Protein AF-A0A850ABQ0-F1 (afdb_monomer)

Sequence (491 aa):
MGRADGGQRLVRDEDLRGRFARAARRHGLDGDVDLSDLGALASFYGTTAGGSWAHGDFDYDGDVDLADLGTLASNYGAGQARFSTDWSSLTNVPEPLSALLLGLTRPEGVIYAALGLAALLPLLDRAARARLLRHTLILFVLPGLIYFLWRWAYFGHFLPNTFYVKSSGSLLHLRYFPDIYTLFRFLAPVLLLIGLGWLATERKQASRQLLLLGPALIFPWAYLLIDQLQNLGARFQYPVYPLFLLAAAWALRPLLAALPGGWTGPRLRQSLPVAAGLAFTLFALFVTLEREMLILILGLALGGLHLAAARRWLGPDNRRIAGALLLAALVIFAGQRSFRLAQGFYRTQFDDRQAIGVALHAFAGRGYTLVATEAGWLPFFSEWRAIDPFGLNDEHVVHEGLSMAYLDQVQPDVIMFHEVPDPYPPRWAEMVALLREYAAQRGFVLAAIIQRRGPQDLHIYYVRADNPDADALIALIAGQDRFIYTYRAAP

Mean predicted aligned error: 15.86 Å

pLDDT: mean 76.38, std 18.83, range [30.0, 98.44]

Secondary structure (DSSP, 8-state):
-PPP-------SHHHHHHHHHHHHHHTTS-S--SHHHHHHHHHHTT--S---GGGT-SSSSSS-SHHHHHHHHHHTTTTHHHHHHHHHHHS---HHHHHHHHHHH-TTHHHHHHHHHHHHGGGS-HHHHHHHHHHHIIIIIHHHHHHHHHHHHHHSSSS-HHHHHHSSS-S--GGGHHHHHHHHHHHHHHHHHHHHHHHTS-HHHHHHHHHHHHHHHHHHHHGGGS--TT-GGGTTTGGGHHHHHHHHHHHTHHHHHTSTT---SHHHHHHHHHHHHHHHHHHHHHHTTTT-HHHHHHHHHHHHHHHHHHTTT--HHHHHHHHHHHHHHHHHHHHHHHHHHHHHHT--S--HHHHHHHHHGGGGGGT-EEEESS-SHHHHHH--EEE-TTSSS-HHHHHH---HHHHHHH--SEEEEEE-SS-SSTHHHHHHHHHHHHHHHTTEEEEEEEE-SSTT-EEEEEEETTSTTHHHHHHHHHT-TTT--PPPPP-

Nearest PDB structures (foldseek):
  1dct-assembly2_B  TM=3.876E-01  e=5.802E-01  Haemophilus influenzae biotype aegyptius

Foldseek 3Di:
DDDDDPDPDPPDQLVLLVVLLVQCVVQPHPSWQEVVLVVLLVVQEAAPAQDDSSNQPSPPPGHRYVVSVVNSVSNHGRPVVVCVVVVVVVVPPQLLLVLQVLCVVPVLSVLLSVLLLVLCQVVDDPVVNVVNVVCNVVRHVVVVVVVQVVVCVVVVDNDALQQLLWQPDDQFQCVCVVLVVVVVVLCVVLVVLLVVLCVLDDPVVNVSLCSNCVSLVC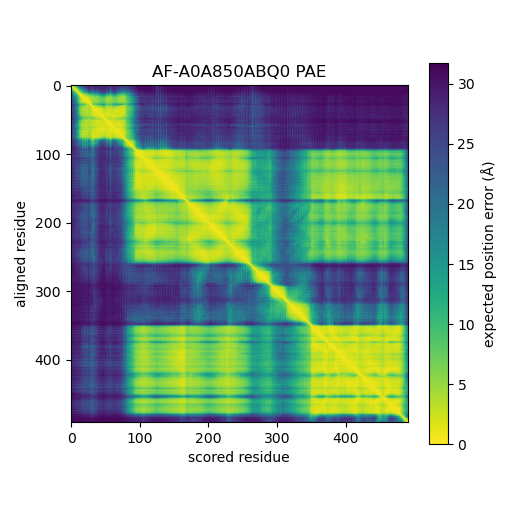SLRVCRRTRPVPCPSSVVNCVSVVVSLVSSLVSCVSVVCPDPPGCDDPNSVVCSVVVSVVVVVVSLVCSLPPPPVVVVVCVCVVLVVVLVVCVVVDDPVVNVVSVVVVVVVVVVVSVVSVVVVVVVVVVVPDDLLQQLLLLLLVCLVVQAEEEECDPDRNCVSNVHHYDNQSRNPPPCCSPVNDDLVVCVVNVHQKYKYWFADDDPPPCSVVSVVRSVVSCVVQQWDWLWWFDDPDDGGTITMIGHPPPPCRVVSSCSSNVPVVGHPDDDDDD

Solvent-accessible surface area (backbone atoms only — not comparable to full-atom values): 27035 Å² total; per-residue (Å²): 139,84,82,88,81,92,72,84,72,90,76,64,64,70,65,49,34,57,48,50,25,51,49,36,40,76,60,75,45,95,23,57,34,55,71,66,56,53,50,32,23,68,75,37,56,74,38,83,64,81,42,37,63,73,42,24,13,62,79,71,85,25,33,15,56,69,67,22,52,52,50,46,62,78,33,58,54,26,34,58,61,50,52,56,48,54,47,50,62,67,66,59,61,54,67,30,44,58,28,32,54,38,25,75,77,32,73,68,30,41,58,43,32,52,41,46,58,56,44,45,47,86,78,44,55,75,69,54,36,56,49,49,54,50,41,32,42,66,46,23,50,50,53,48,48,52,51,51,52,50,47,24,70,72,68,76,39,92,66,56,45,53,49,64,59,28,56,64,87,58,78,63,42,70,87,52,45,62,43,50,50,48,52,50,62,72,38,45,69,45,53,49,43,26,52,57,15,37,74,64,38,58,66,72,59,38,52,52,51,50,45,65,44,40,33,60,69,51,48,57,59,58,57,30,53,38,57,63,83,86,47,67,88,44,52,81,56,51,80,44,51,66,57,48,52,52,46,20,63,58,32,32,46,56,58,56,51,67,41,92,83,60,59,67,64,71,62,44,67,64,42,47,61,52,54,52,48,49,53,48,50,55,44,55,53,52,71,69,42,81,88,53,55,70,60,50,53,51,49,51,52,49,50,50,49,50,50,61,58,42,55,80,77,49,56,77,69,57,50,54,52,53,50,50,52,52,50,50,51,50,51,52,52,50,50,56,43,50,49,53,48,48,55,61,67,57,67,65,79,77,52,62,47,43,57,46,8,52,58,48,32,82,50,36,91,72,74,48,27,34,34,32,62,63,80,57,48,28,45,65,44,15,61,37,53,65,43,32,65,77,3,64,84,24,70,60,31,58,76,75,46,73,47,72,69,55,48,64,70,65,54,56,42,32,43,36,42,74,45,53,89,82,48,82,61,66,67,53,51,56,48,51,51,50,55,51,51,48,37,72,74,66,54,39,41,79,39,40,46,31,51,73,85,48,101,55,34,30,42,37,34,31,32,26,60,85,44,96,55,30,70,59,52,32,50,57,58,51,59,45,69,93,51,50,67,64,68,76,78,76,134

Structure (mmCIF, N/CA/C/O backbone):
data_AF-A0A850ABQ0-F1
#
_entry.id   AF-A0A850ABQ0-F1
#
loop_
_atom_site.group_PDB
_atom_site.id
_atom_site.type_symbol
_atom_site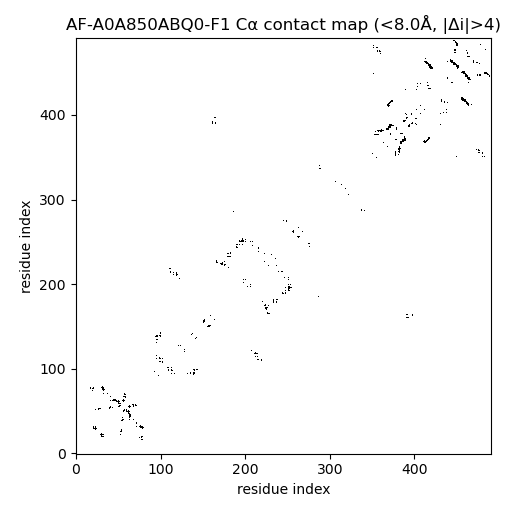.label_atom_id
_atom_site.label_alt_id
_atom_site.label_comp_id
_atom_site.label_asym_id
_atom_site.label_entity_id
_atom_site.label_seq_id
_atom_site.pdbx_PDB_ins_code
_atom_site.Cartn_x
_atom_site.Cartn_y
_atom_site.Cartn_z
_atom_site.occupancy
_atom_site.B_iso_or_equiv
_atom_site.auth_seq_id
_atom_site.auth_comp_id
_atom_site.auth_asym_id
_atom_site.auth_atom_id
_atom_site.pdbx_PDB_model_num
ATOM 1 N N . MET A 1 1 ? -2.196 8.461 -77.775 1.00 37.81 1 MET A N 1
ATOM 2 C CA . MET A 1 1 ? -0.807 8.027 -77.507 1.00 37.81 1 MET A CA 1
ATOM 3 C C . MET A 1 1 ? -0.623 7.969 -76.002 1.00 37.81 1 MET A C 1
ATOM 5 O O . MET A 1 1 ? -0.710 8.999 -75.347 1.00 37.81 1 MET A O 1
ATOM 9 N N . GLY A 1 2 ? -0.566 6.747 -75.468 1.00 30.58 2 GLY A N 1
ATOM 10 C CA . GLY A 1 2 ? -0.669 6.443 -74.041 1.00 30.58 2 GLY A CA 1
ATOM 11 C C . GLY A 1 2 ? 0.624 6.692 -73.268 1.00 30.58 2 GLY A C 1
ATOM 12 O O . GLY A 1 2 ? 1.720 6.509 -73.794 1.00 30.58 2 GLY A O 1
ATOM 13 N N . ARG A 1 3 ? 0.450 7.126 -72.017 1.00 32.16 3 ARG A N 1
ATOM 14 C CA . ARG A 1 3 ? 1.489 7.320 -71.003 1.00 32.16 3 ARG A CA 1
ATOM 15 C C . ARG A 1 3 ? 1.962 5.976 -70.446 1.00 32.16 3 ARG A C 1
ATOM 17 O O . ARG A 1 3 ? 1.168 5.058 -70.274 1.00 32.16 3 ARG A O 1
ATOM 24 N N . ALA A 1 4 ? 3.259 5.928 -70.164 1.00 36.78 4 ALA A N 1
ATOM 25 C CA . ALA A 1 4 ? 3.972 4.842 -69.515 1.00 36.78 4 ALA A CA 1
ATOM 26 C C . ALA A 1 4 ? 3.471 4.605 -68.082 1.00 36.78 4 ALA A C 1
ATOM 28 O O . ALA A 1 4 ? 3.333 5.560 -67.318 1.00 36.78 4 ALA A O 1
ATOM 29 N N . ASP A 1 5 ? 3.268 3.335 -67.733 1.00 35.91 5 ASP A N 1
ATOM 30 C CA . ASP A 1 5 ? 2.954 2.882 -66.380 1.00 35.91 5 ASP A CA 1
ATOM 31 C C . ASP A 1 5 ? 4.084 1.952 -65.905 1.00 35.91 5 ASP A C 1
ATOM 33 O O . ASP A 1 5 ? 4.192 0.788 -66.294 1.00 35.91 5 ASP A O 1
ATOM 37 N N . GLY A 1 6 ? 5.004 2.521 -65.124 1.00 34.41 6 GLY A N 1
ATOM 38 C CA . GLY A 1 6 ? 6.177 1.862 -64.544 1.00 34.41 6 GLY A CA 1
ATOM 39 C C . GLY A 1 6 ? 5.862 1.176 -63.216 1.00 34.41 6 GLY A C 1
ATOM 40 O O . GLY A 1 6 ? 6.519 1.441 -62.215 1.00 34.41 6 GLY A O 1
ATOM 41 N N . GLY A 1 7 ? 4.844 0.316 -63.197 1.00 30.72 7 GLY A N 1
ATOM 42 C CA . GLY A 1 7 ? 4.393 -0.424 -62.016 1.00 30.72 7 GLY A CA 1
ATOM 43 C C . GLY A 1 7 ? 4.719 -1.916 -62.087 1.00 30.72 7 GLY A C 1
ATOM 44 O O . GLY A 1 7 ? 3.812 -2.748 -62.073 1.00 30.72 7 GLY A O 1
ATOM 45 N N . GLN A 1 8 ? 5.996 -2.300 -62.180 1.00 34.34 8 GLN A N 1
ATOM 46 C CA . GLN A 1 8 ? 6.368 -3.712 -62.031 1.00 34.34 8 GLN A CA 1
ATOM 47 C C . GLN A 1 8 ? 6.288 -4.142 -60.556 1.00 34.34 8 GLN A C 1
ATOM 49 O O . GLN A 1 8 ? 7.153 -3.841 -59.742 1.00 34.34 8 GLN A O 1
ATOM 54 N N . ARG A 1 9 ? 5.190 -4.847 -60.247 1.00 38.66 9 ARG A N 1
ATOM 55 C CA . ARG A 1 9 ? 4.957 -5.819 -59.158 1.00 38.66 9 ARG A CA 1
ATOM 56 C C . ARG A 1 9 ? 6.157 -6.105 -58.227 1.00 38.66 9 ARG A C 1
ATOM 58 O O . ARG A 1 9 ? 6.897 -7.054 -58.452 1.00 38.66 9 ARG A O 1
ATOM 65 N N . LEU A 1 10 ? 6.182 -5.424 -57.081 1.00 33.41 10 LEU A N 1
ATOM 66 C CA . LEU A 1 10 ? 6.772 -5.898 -55.812 1.00 33.41 10 LEU A CA 1
ATOM 67 C C . LEU A 1 10 ? 5.742 -6.674 -54.962 1.00 33.41 10 LEU A C 1
ATOM 69 O O . LEU A 1 10 ? 5.788 -6.692 -53.740 1.00 33.41 10 LEU A O 1
ATOM 73 N N . VAL A 1 11 ? 4.783 -7.326 -55.620 1.00 46.97 11 VAL A N 1
ATOM 74 C CA . VAL A 1 11 ? 4.011 -8.423 -55.033 1.00 46.97 11 VAL A CA 1
ATOM 75 C C . VAL A 1 11 ? 4.608 -9.678 -55.643 1.00 46.97 11 VAL A C 1
ATOM 77 O O . VAL A 1 11 ? 4.253 -9.971 -56.789 1.00 46.97 11 VAL A O 1
ATOM 80 N N . ARG A 1 12 ? 5.544 -10.361 -54.958 1.00 50.41 12 ARG A N 1
ATOM 81 C CA . ARG A 1 12 ? 5.737 -11.811 -55.165 1.00 50.41 12 ARG A CA 1
ATOM 82 C C . ARG A 1 12 ? 6.645 -12.609 -54.217 1.00 50.41 12 ARG A C 1
ATOM 84 O O . ARG A 1 12 ? 6.469 -13.811 -54.250 1.00 50.41 12 ARG A O 1
ATOM 91 N N . ASP A 1 13 ? 7.463 -12.055 -53.319 1.00 46.94 13 ASP A N 1
ATOM 92 C CA . ASP A 1 13 ? 8.283 -12.931 -52.438 1.00 46.94 13 ASP A CA 1
ATOM 93 C C . ASP A 1 13 ? 7.680 -13.197 -51.046 1.00 46.94 13 ASP A C 1
ATOM 95 O O . ASP A 1 13 ? 7.660 -14.340 -50.585 1.00 46.94 13 ASP A O 1
ATOM 99 N N . GLU A 1 14 ? 7.118 -12.186 -50.373 1.00 49.41 14 GLU A N 1
ATOM 100 C CA . GLU A 1 14 ? 6.537 -12.370 -49.027 1.00 49.41 14 GLU A CA 1
ATOM 101 C C . GLU A 1 14 ? 5.258 -13.223 -49.027 1.00 49.41 14 GLU A C 1
ATOM 103 O O . GLU A 1 14 ? 5.034 -14.013 -48.105 1.00 49.41 14 GLU A O 1
ATOM 108 N N . ASP A 1 15 ? 4.429 -13.113 -50.070 1.00 61.59 15 ASP A N 1
ATOM 109 C CA . ASP A 1 15 ? 3.207 -13.917 -50.187 1.00 61.59 15 ASP A CA 1
ATOM 110 C C . ASP A 1 15 ? 3.528 -15.395 -50.473 1.00 61.59 15 ASP A C 1
ATOM 112 O O . ASP A 1 15 ? 2.898 -16.288 -49.902 1.00 61.59 15 ASP A O 1
ATOM 116 N N . LEU A 1 16 ? 4.568 -15.673 -51.271 1.00 58.31 16 LEU A N 1
ATOM 117 C CA . LEU A 1 16 ? 5.025 -17.038 -51.556 1.00 58.31 16 LEU A CA 1
ATOM 118 C C . LEU A 1 16 ? 5.606 -17.709 -50.305 1.00 58.31 16 LEU A C 1
ATOM 120 O O . LEU A 1 16 ? 5.144 -18.790 -49.933 1.00 58.31 16 LEU A O 1
ATOM 124 N N . ARG A 1 17 ? 6.488 -17.020 -49.568 1.00 65.88 17 ARG A N 1
ATOM 125 C CA . ARG A 1 17 ? 7.013 -17.497 -48.272 1.00 65.88 17 ARG A CA 1
ATOM 126 C C . ARG A 1 17 ? 5.899 -17.751 -47.255 1.00 65.88 17 ARG A C 1
ATOM 128 O O . ARG A 1 17 ? 5.894 -18.751 -46.537 1.00 65.88 17 ARG A O 1
ATOM 135 N N . GLY A 1 18 ? 4.895 -16.874 -47.224 1.00 64.69 18 GLY A N 1
ATOM 136 C CA . GLY A 1 18 ? 3.726 -17.014 -46.360 1.00 64.69 18 GLY A CA 1
ATOM 137 C C . GLY A 1 18 ? 2.801 -18.181 -46.728 1.00 64.69 18 GLY A C 1
ATOM 138 O O . GLY A 1 18 ? 2.098 -18.685 -45.845 1.00 64.69 18 GLY A O 1
ATOM 139 N N . ARG A 1 19 ? 2.759 -18.600 -48.002 1.00 67.88 19 ARG A N 1
ATOM 140 C CA . ARG A 1 19 ? 2.052 -19.807 -48.474 1.00 67.88 19 ARG A CA 1
ATOM 141 C C . ARG A 1 19 ? 2.835 -21.074 -48.138 1.00 67.88 19 ARG A C 1
ATOM 143 O O . ARG A 1 19 ? 2.211 -22.014 -47.657 1.00 67.88 19 ARG A O 1
ATOM 150 N N . PHE A 1 20 ? 4.157 -21.047 -48.279 1.00 70.44 20 PHE A N 1
ATOM 151 C CA . PHE A 1 20 ? 5.038 -22.169 -47.951 1.00 70.44 20 PHE A CA 1
ATOM 152 C C . PHE A 1 20 ? 4.948 -22.563 -46.464 1.00 70.44 20 PHE A C 1
ATOM 154 O O . PHE A 1 20 ? 4.651 -23.708 -46.140 1.00 70.44 20 PHE A O 1
ATOM 161 N N . ALA A 1 21 ? 5.005 -21.591 -45.544 1.00 67.12 21 ALA A N 1
ATOM 162 C CA . ALA A 1 21 ? 4.827 -21.853 -44.107 1.00 67.12 21 ALA A CA 1
ATOM 163 C C . ALA A 1 21 ? 3.429 -22.409 -43.737 1.00 67.12 21 ALA A C 1
ATOM 165 O O . ALA A 1 21 ? 3.260 -23.109 -42.739 1.00 67.12 21 ALA A O 1
ATOM 166 N N . ARG A 1 22 ? 2.387 -22.105 -44.530 1.00 70.75 22 ARG A N 1
ATOM 167 C CA . ARG A 1 22 ? 1.041 -22.687 -44.340 1.00 70.75 22 ARG A CA 1
ATOM 168 C C . ARG A 1 22 ? 0.965 -24.126 -44.843 1.00 70.75 22 ARG A C 1
ATOM 170 O O . ARG A 1 22 ? 0.218 -24.911 -44.263 1.00 70.75 22 ARG A O 1
ATOM 177 N N . ALA A 1 23 ? 1.707 -24.449 -45.900 1.00 69.88 23 ALA A N 1
ATOM 178 C CA . ALA A 1 23 ? 1.849 -25.814 -46.383 1.00 69.88 23 ALA A CA 1
ATOM 179 C C . ALA A 1 23 ? 2.542 -26.683 -45.321 1.00 69.88 23 ALA A C 1
ATOM 181 O O . ALA A 1 23 ? 1.970 -27.695 -44.929 1.00 69.88 23 ALA A O 1
ATOM 182 N N . ALA A 1 24 ? 3.648 -26.208 -44.730 1.00 67.31 24 ALA A N 1
ATOM 183 C CA . ALA A 1 24 ? 4.337 -26.899 -43.632 1.00 67.31 24 ALA A CA 1
ATOM 184 C C . ALA A 1 24 ? 3.383 -27.291 -42.479 1.00 67.31 24 ALA A C 1
ATOM 186 O O . ALA A 1 24 ? 3.310 -28.459 -42.099 1.00 67.31 24 ALA A O 1
ATOM 187 N N . ARG A 1 25 ? 2.538 -26.360 -42.002 1.00 68.50 25 ARG A N 1
ATOM 188 C CA . ARG A 1 25 ? 1.537 -26.656 -40.949 1.00 68.50 25 ARG A CA 1
ATOM 189 C C . ARG A 1 25 ? 0.484 -27.672 -41.367 1.00 68.50 25 ARG A C 1
ATOM 191 O O . ARG A 1 25 ? 0.067 -28.498 -40.562 1.00 68.50 25 ARG A O 1
ATOM 198 N N . ARG A 1 26 ? -0.001 -27.586 -42.609 1.00 69.56 26 ARG A N 1
ATOM 199 C CA . ARG A 1 26 ? -1.039 -28.494 -43.121 1.00 69.56 26 ARG A CA 1
ATOM 200 C C . ARG A 1 26 ? -0.544 -29.941 -43.161 1.00 69.56 26 ARG A C 1
ATOM 202 O O . ARG A 1 26 ? -1.349 -30.848 -42.984 1.00 69.56 26 ARG A O 1
ATOM 209 N N . HIS A 1 27 ? 0.756 -30.130 -43.359 1.00 64.81 27 HIS A N 1
ATOM 210 C CA . HIS A 1 27 ? 1.394 -31.437 -43.460 1.00 64.81 27 HIS A CA 1
ATOM 211 C C . HIS A 1 27 ? 2.047 -31.907 -42.148 1.00 64.81 27 HIS A C 1
ATOM 213 O O . HIS A 1 27 ? 2.844 -32.838 -42.163 1.00 64.81 27 HIS A O 1
ATOM 219 N N . GLY A 1 28 ? 1.647 -31.329 -41.006 1.00 56.56 28 GLY A N 1
ATOM 220 C CA . GLY A 1 28 ? 1.971 -31.852 -39.673 1.00 56.56 28 GLY A CA 1
ATOM 221 C C . GLY A 1 28 ? 3.272 -31.338 -39.054 1.00 56.56 28 GLY A C 1
ATOM 222 O O . GLY A 1 28 ? 3.674 -31.852 -38.014 1.00 56.56 28 GLY A O 1
ATOM 223 N N . LEU A 1 29 ? 3.905 -30.328 -39.654 1.00 63.09 29 LEU A N 1
ATOM 224 C CA . LEU A 1 29 ? 5.098 -29.669 -39.117 1.00 63.09 29 LEU A CA 1
ATOM 225 C C . LEU A 1 29 ? 4.725 -28.418 -38.303 1.00 63.09 29 LEU A C 1
ATOM 227 O O . LEU A 1 29 ? 3.593 -27.924 -38.359 1.00 63.09 29 LEU A O 1
ATOM 231 N N . ASP A 1 30 ? 5.682 -27.901 -37.532 1.00 64.12 30 ASP A N 1
ATOM 232 C CA . ASP A 1 30 ? 5.502 -26.782 -36.591 1.00 64.12 30 ASP A CA 1
ATOM 233 C C . ASP A 1 30 ? 5.258 -25.416 -37.268 1.00 64.12 30 ASP A C 1
ATOM 235 O O . ASP A 1 30 ? 4.859 -24.445 -36.617 1.00 64.12 30 ASP A O 1
ATOM 239 N N . GLY A 1 31 ? 5.362 -25.362 -38.598 1.00 67.44 31 GLY A N 1
ATOM 240 C CA . GLY A 1 31 ? 5.014 -24.195 -39.395 1.00 67.44 31 GLY A CA 1
ATOM 241 C C . GLY A 1 31 ? 6.114 -23.155 -39.513 1.00 67.44 31 GLY A C 1
ATOM 242 O O . GLY A 1 31 ? 5.809 -22.043 -39.972 1.00 67.44 31 GLY A O 1
ATOM 243 N N . ASP A 1 32 ? 7.328 -23.525 -39.115 1.00 71.00 32 ASP A N 1
ATOM 244 C CA . ASP A 1 32 ? 8.574 -22.849 -39.436 1.00 71.00 32 ASP A CA 1
ATOM 245 C C . ASP A 1 32 ? 9.287 -23.583 -40.592 1.00 71.00 32 ASP A C 1
ATOM 247 O O . ASP A 1 32 ? 8.881 -24.672 -40.989 1.00 71.00 32 ASP A O 1
ATOM 251 N N . VAL A 1 33 ? 10.262 -22.920 -41.221 1.00 78.00 33 VAL A N 1
ATOM 252 C CA . VAL A 1 33 ? 11.136 -23.505 -42.252 1.00 78.00 33 VAL A CA 1
ATOM 253 C C . VAL A 1 33 ? 12.574 -23.393 -41.762 1.00 78.00 33 VAL A C 1
ATOM 255 O O . VAL A 1 33 ? 13.148 -22.296 -41.790 1.00 78.00 33 VAL A O 1
ATOM 258 N N . ASP A 1 34 ? 13.150 -24.493 -41.285 1.00 77.69 34 ASP A N 1
ATOM 259 C CA . ASP A 1 34 ? 14.458 -24.504 -40.631 1.00 77.69 34 ASP A CA 1
ATOM 260 C C . ASP A 1 34 ? 15.306 -25.770 -40.900 1.00 77.69 34 ASP A C 1
ATOM 262 O O . ASP A 1 34 ? 15.173 -26.446 -41.922 1.00 77.69 34 ASP A O 1
ATOM 266 N N . LEU A 1 35 ? 16.287 -26.036 -40.028 1.00 76.06 35 LEU A N 1
ATOM 267 C CA . LEU A 1 35 ? 17.201 -27.175 -40.158 1.00 76.06 35 LEU A CA 1
ATOM 268 C C . LEU A 1 35 ? 16.501 -28.531 -40.004 1.00 76.06 35 LEU A C 1
ATOM 270 O O . LEU A 1 35 ? 17.036 -29.528 -40.486 1.00 76.06 35 LEU A O 1
ATOM 274 N N . SER A 1 36 ? 15.348 -28.585 -39.337 1.00 77.12 36 SER A N 1
ATOM 275 C CA . SER A 1 36 ? 14.550 -29.801 -39.192 1.00 77.12 36 SER A CA 1
ATOM 276 C C . SER A 1 36 ? 13.978 -30.238 -40.542 1.00 77.12 36 SER A C 1
ATOM 278 O O . SER A 1 36 ? 14.092 -31.409 -40.904 1.00 77.12 36 SER A O 1
ATOM 280 N N . ASP A 1 37 ? 13.466 -29.293 -41.337 1.00 79.19 37 ASP A N 1
ATOM 281 C CA . ASP A 1 37 ? 12.933 -29.556 -42.681 1.00 79.19 37 ASP A CA 1
ATOM 282 C C . ASP A 1 37 ? 14.034 -29.979 -43.659 1.00 79.19 37 ASP A C 1
ATOM 284 O O . ASP A 1 37 ? 13.863 -30.906 -44.453 1.00 79.19 37 ASP A O 1
ATOM 288 N N . LEU A 1 38 ? 15.212 -29.353 -43.552 1.00 81.12 38 LEU A N 1
ATOM 289 C CA . LEU A 1 38 ? 16.394 -29.766 -44.308 1.00 81.12 38 LEU A CA 1
ATOM 290 C C . LEU A 1 38 ? 16.839 -31.188 -43.924 1.00 81.12 38 LEU A C 1
ATOM 292 O O . LEU A 1 38 ? 17.277 -31.955 -44.780 1.00 81.12 38 LEU A O 1
ATOM 296 N N . GLY A 1 39 ? 16.714 -31.549 -42.644 1.00 80.31 39 GLY A N 1
ATOM 297 C CA . GLY A 1 39 ? 16.984 -32.896 -42.146 1.00 80.31 39 GLY A CA 1
ATOM 298 C C . GLY A 1 39 ? 16.006 -33.943 -42.685 1.00 80.31 39 GLY A C 1
ATOM 299 O O . GLY A 1 39 ? 16.433 -35.052 -43.013 1.00 80.31 39 GLY A O 1
ATOM 300 N N . ALA A 1 40 ? 14.723 -33.594 -42.824 1.00 81.19 40 ALA A N 1
ATOM 301 C CA . ALA A 1 40 ? 13.716 -34.460 -43.433 1.00 81.19 40 ALA A CA 1
ATOM 302 C C . ALA A 1 40 ? 14.033 -34.718 -44.913 1.00 81.19 40 ALA A C 1
ATOM 304 O O . ALA A 1 40 ? 14.197 -35.874 -45.294 1.00 81.19 40 ALA A O 1
ATOM 305 N N . LEU A 1 41 ? 14.257 -33.667 -45.709 1.00 85.50 41 LEU A N 1
ATOM 306 C CA . LEU A 1 41 ? 14.654 -33.798 -47.118 1.00 85.50 41 LEU A CA 1
ATOM 307 C C . LEU A 1 41 ? 15.922 -34.632 -47.290 1.00 85.50 41 LEU A C 1
ATOM 309 O O . LEU A 1 41 ? 15.956 -35.549 -48.105 1.00 85.50 41 LEU A O 1
ATOM 313 N N . ALA A 1 42 ? 16.955 -34.379 -46.484 1.00 87.06 42 ALA A N 1
ATOM 314 C CA . ALA A 1 42 ? 18.197 -35.145 -46.559 1.00 87.06 42 ALA A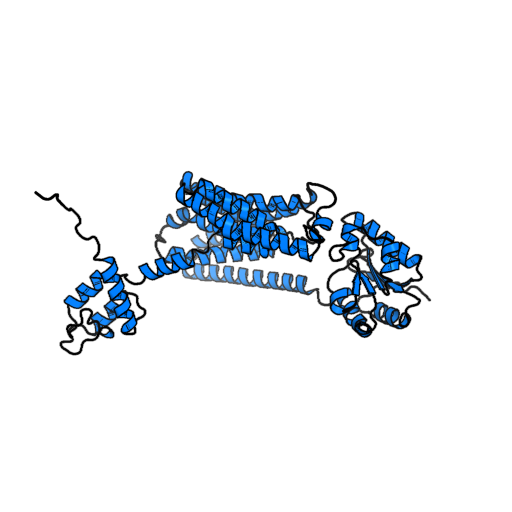 CA 1
ATOM 315 C C . ALA A 1 42 ? 17.999 -36.641 -46.248 1.00 87.06 42 ALA A C 1
ATOM 317 O O . ALA A 1 42 ? 18.731 -37.477 -46.774 1.00 87.06 42 ALA A O 1
ATOM 318 N N . SER A 1 43 ? 17.015 -36.984 -45.411 1.00 88.56 43 SER A N 1
ATOM 319 C CA . SER A 1 43 ? 16.733 -38.369 -45.014 1.00 88.56 43 SER A CA 1
ATOM 320 C C . SER A 1 43 ? 16.009 -39.176 -46.094 1.00 88.56 43 SER A C 1
ATOM 322 O O . SER A 1 43 ? 16.081 -40.404 -46.077 1.00 88.56 43 SER A O 1
ATOM 324 N N . PHE A 1 44 ? 15.340 -38.505 -47.033 1.00 86.12 44 PHE A N 1
ATOM 325 C CA . PHE A 1 44 ? 14.570 -39.132 -48.112 1.00 86.12 44 PHE A CA 1
ATOM 326 C C . PHE A 1 44 ? 15.059 -38.727 -49.511 1.00 86.12 44 PHE A C 1
ATOM 328 O O . PHE A 1 44 ? 14.406 -39.039 -50.506 1.00 86.12 44 PHE A O 1
ATOM 335 N N . TYR A 1 45 ? 16.221 -38.077 -49.599 1.00 88.12 45 TYR A N 1
ATOM 336 C CA . TYR A 1 45 ? 16.820 -37.638 -50.855 1.00 88.12 45 TYR A CA 1
ATOM 337 C C . TYR A 1 45 ? 17.052 -38.814 -51.815 1.00 88.12 45 TYR A C 1
ATOM 339 O O . TYR A 1 45 ? 17.650 -39.828 -51.444 1.00 88.12 45 TYR A O 1
ATOM 347 N N . GLY A 1 46 ? 16.605 -38.669 -53.063 1.00 84.88 46 GLY A N 1
ATOM 348 C CA . GLY A 1 46 ? 16.631 -39.725 -54.078 1.00 84.88 46 GLY A CA 1
ATOM 349 C C . GLY A 1 46 ? 15.389 -40.624 -54.088 1.00 84.88 46 GLY A C 1
ATOM 350 O O . GLY A 1 46 ? 15.386 -41.649 -54.775 1.00 84.88 46 GLY A O 1
ATOM 351 N N . THR A 1 47 ? 14.334 -40.269 -53.348 1.00 91.56 47 THR A N 1
ATOM 352 C CA . THR A 1 47 ? 13.005 -40.876 -53.519 1.00 91.56 47 THR A CA 1
ATOM 353 C C . THR A 1 47 ? 12.488 -40.532 -54.913 1.00 91.56 47 THR A C 1
ATOM 355 O O . THR A 1 47 ? 12.480 -39.369 -55.275 1.00 91.56 47 THR A O 1
ATOM 358 N N . THR A 1 48 ? 12.078 -41.532 -55.699 1.00 86.44 48 THR A N 1
ATOM 359 C CA . THR A 1 48 ? 11.711 -41.365 -57.126 1.00 86.44 48 THR A CA 1
ATOM 360 C C . THR A 1 48 ? 10.205 -41.413 -57.399 1.00 86.44 48 THR A C 1
ATOM 362 O O . THR A 1 48 ? 9.785 -41.224 -58.537 1.00 86.44 48 THR A O 1
ATOM 365 N N . ALA A 1 49 ? 9.396 -41.734 -56.385 1.00 83.31 49 ALA A N 1
ATOM 366 C CA . ALA A 1 49 ? 7.936 -41.688 -56.426 1.00 83.31 49 ALA A CA 1
ATOM 367 C C . ALA A 1 49 ? 7.361 -41.825 -55.006 1.00 83.31 49 ALA A C 1
ATOM 369 O O . ALA A 1 49 ? 7.899 -42.566 -54.180 1.00 83.31 49 ALA A O 1
ATOM 370 N N . GLY A 1 50 ? 6.218 -41.186 -54.746 1.00 81.12 50 GLY A N 1
ATOM 371 C CA . GLY A 1 50 ? 5.530 -41.261 -53.451 1.00 81.12 50 GLY A CA 1
ATOM 372 C C . GLY A 1 50 ? 6.119 -40.341 -52.378 1.00 81.12 50 GLY A C 1
ATOM 373 O O . GLY A 1 50 ? 5.865 -40.555 -51.187 1.00 81.12 50 GLY A O 1
ATOM 374 N N . GLY A 1 51 ? 6.888 -39.331 -52.797 1.00 83.19 51 GLY A N 1
ATOM 375 C CA . GLY A 1 51 ? 7.294 -38.202 -51.972 1.00 83.19 51 GLY A CA 1
ATOM 376 C C . GLY A 1 51 ? 6.092 -37.534 -51.306 1.00 83.19 51 GLY A C 1
ATOM 377 O O . GLY A 1 51 ? 4.957 -37.571 -51.784 1.00 83.19 51 GLY A O 1
ATOM 378 N N . SER A 1 52 ? 6.324 -36.993 -50.118 1.00 83.94 52 SER A N 1
ATOM 379 C CA . SER A 1 52 ? 5.351 -36.138 -49.453 1.00 83.94 52 SER A CA 1
ATOM 380 C C . SER A 1 52 ? 6.090 -34.980 -48.816 1.00 83.94 52 SER A C 1
ATOM 382 O O . SER A 1 52 ? 7.274 -35.102 -48.502 1.00 83.94 52 SER A O 1
ATOM 384 N N . TRP A 1 53 ? 5.378 -33.898 -48.527 1.00 81.94 53 TRP A N 1
ATOM 385 C CA . TRP A 1 53 ? 5.962 -32.734 -47.863 1.00 81.94 53 TRP A CA 1
ATOM 386 C C . TRP A 1 53 ? 6.699 -33.071 -46.558 1.00 81.94 53 TRP A C 1
ATOM 388 O O . TRP A 1 53 ? 7.723 -32.477 -46.243 1.00 81.94 53 TRP A O 1
ATOM 398 N N . ALA A 1 54 ? 6.210 -34.063 -45.804 1.00 82.12 54 ALA A N 1
ATOM 399 C CA . ALA A 1 54 ? 6.849 -34.531 -44.571 1.00 82.12 54 ALA A CA 1
ATOM 400 C C . ALA A 1 54 ? 8.132 -35.351 -44.819 1.00 82.12 54 ALA A C 1
ATOM 402 O O . ALA A 1 54 ? 8.944 -35.520 -43.913 1.00 82.12 54 ALA A O 1
ATOM 403 N N . HIS A 1 55 ? 8.309 -35.858 -46.040 1.00 84.31 55 HIS A N 1
ATOM 404 C CA . HIS A 1 55 ? 9.511 -36.540 -46.515 1.00 84.31 55 HIS A CA 1
ATOM 405 C C . HIS A 1 55 ? 10.434 -35.601 -47.313 1.00 84.31 55 HIS A C 1
ATOM 407 O O . HIS A 1 55 ? 11.467 -36.043 -47.785 1.00 84.31 55 HIS A O 1
ATOM 413 N N . GLY A 1 56 ? 10.104 -34.314 -47.448 1.00 81.94 56 GLY A N 1
ATOM 414 C CA . GLY A 1 56 ? 10.959 -33.336 -48.123 1.00 81.94 56 GLY A CA 1
ATOM 415 C C . GLY A 1 56 ? 10.688 -33.107 -49.608 1.00 81.94 56 GLY A C 1
ATOM 416 O O . GLY A 1 56 ? 11.517 -32.466 -50.239 1.00 81.94 56 GLY A O 1
ATOM 417 N N . ASP A 1 57 ? 9.552 -33.577 -50.130 1.00 86.88 57 ASP A N 1
ATOM 418 C CA . ASP A 1 57 ? 9.005 -33.175 -51.438 1.00 86.88 57 ASP A CA 1
ATOM 419 C C . ASP A 1 57 ? 8.315 -31.811 -51.262 1.00 86.88 57 ASP A C 1
ATOM 421 O O . ASP A 1 57 ? 7.191 -31.724 -50.757 1.00 86.88 57 ASP A O 1
ATOM 425 N N . PHE A 1 58 ? 9.047 -30.737 -51.548 1.00 84.19 58 PHE A N 1
ATOM 426 C CA . PHE A 1 58 ? 8.680 -29.346 -51.314 1.00 84.19 58 PHE A CA 1
ATOM 427 C C . PHE A 1 58 ? 8.132 -28.619 -52.545 1.00 84.19 58 PHE A C 1
ATOM 429 O O . PHE A 1 58 ? 7.744 -27.447 -52.431 1.00 84.19 58 PHE A O 1
ATOM 436 N N . ASP A 1 59 ? 8.049 -29.259 -53.703 1.00 86.56 59 ASP A N 1
ATOM 437 C CA . ASP A 1 59 ? 7.327 -28.717 -54.856 1.00 86.56 59 ASP A CA 1
ATOM 438 C C . ASP A 1 59 ? 6.147 -29.587 -55.340 1.00 86.56 59 ASP A C 1
ATOM 440 O O . ASP A 1 59 ? 5.346 -29.111 -56.155 1.00 86.56 59 ASP A O 1
ATOM 444 N N . TYR A 1 60 ? 5.902 -30.723 -54.674 1.00 86.44 60 TYR A N 1
ATOM 445 C CA . TYR A 1 60 ? 4.806 -31.678 -54.884 1.00 86.44 60 TYR A CA 1
ATOM 446 C C . TYR A 1 60 ? 4.856 -32.410 -56.228 1.00 86.44 60 TYR A C 1
ATOM 448 O O . TYR A 1 60 ? 3.796 -32.756 -56.773 1.00 86.44 60 TYR A O 1
ATOM 456 N N . ASP A 1 61 ? 6.040 -32.635 -56.789 1.00 86.38 61 ASP A N 1
ATOM 457 C CA . ASP A 1 61 ? 6.188 -33.421 -58.014 1.00 86.38 61 ASP A CA 1
ATOM 458 C C . ASP A 1 61 ? 6.248 -34.941 -57.766 1.00 86.38 61 ASP A C 1
ATOM 460 O O . ASP A 1 61 ? 5.968 -35.730 -58.678 1.00 86.38 61 ASP A O 1
ATOM 464 N N . GLY A 1 62 ? 6.398 -35.350 -56.503 1.00 84.81 62 GLY A N 1
ATOM 465 C CA . GLY A 1 62 ? 6.302 -36.733 -56.050 1.00 84.81 62 GLY A CA 1
ATOM 466 C C . GLY A 1 62 ? 7.647 -37.445 -55.920 1.00 84.81 62 GLY A C 1
ATOM 467 O O . GLY A 1 62 ? 7.650 -38.618 -55.510 1.00 84.81 62 GLY A O 1
ATOM 468 N N . ASP A 1 63 ? 8.755 -36.770 -56.216 1.00 88.19 63 ASP A N 1
ATOM 469 C CA . ASP A 1 63 ? 10.119 -37.167 -55.887 1.00 88.19 63 ASP A CA 1
ATOM 470 C C . ASP A 1 63 ? 10.732 -36.271 -54.795 1.00 88.19 63 ASP A C 1
ATOM 472 O O . ASP A 1 63 ? 10.055 -35.446 -54.193 1.00 88.19 63 ASP A O 1
ATOM 476 N N . VAL A 1 64 ? 11.957 -36.591 -54.368 1.00 91.69 64 VAL A N 1
ATOM 477 C CA . VAL A 1 64 ? 12.712 -35.777 -53.401 1.00 91.69 64 VAL A CA 1
ATOM 478 C C . VAL A 1 64 ? 14.119 -35.580 -53.942 1.00 91.69 64 VAL A C 1
ATOM 480 O O . VAL A 1 64 ? 14.947 -36.501 -53.874 1.00 91.69 64 VAL A O 1
ATOM 483 N N . ASP A 1 65 ? 14.402 -34.399 -54.480 1.00 89.88 65 ASP A N 1
ATOM 484 C CA . ASP A 1 65 ? 15.618 -34.128 -55.238 1.00 89.88 65 ASP A CA 1
ATOM 485 C C . ASP A 1 65 ? 16.226 -32.723 -54.988 1.00 89.88 65 ASP A C 1
ATOM 487 O O . ASP A 1 65 ? 16.091 -32.107 -53.922 1.00 89.88 65 ASP A O 1
ATOM 491 N N . LEU A 1 66 ? 17.048 -32.248 -55.930 1.00 87.88 66 LEU A N 1
ATOM 492 C CA . LEU A 1 66 ? 17.722 -30.957 -55.824 1.00 87.88 66 LEU A CA 1
ATOM 493 C C . LEU A 1 66 ? 16.764 -29.764 -56.012 1.00 87.88 66 LEU A C 1
ATOM 495 O O . LEU A 1 66 ? 17.051 -28.678 -55.494 1.00 87.88 66 LEU A O 1
ATOM 499 N N . ALA A 1 67 ? 15.660 -29.937 -56.741 1.00 86.56 67 ALA A N 1
ATOM 500 C CA . ALA A 1 67 ? 14.626 -28.925 -56.922 1.00 86.56 67 ALA A CA 1
ATOM 501 C C . ALA A 1 67 ? 13.937 -28.613 -55.588 1.00 86.56 67 ALA A C 1
ATOM 503 O O . ALA A 1 67 ? 13.825 -27.436 -55.222 1.00 86.56 67 ALA A O 1
ATOM 504 N N . ASP A 1 68 ? 13.644 -29.636 -54.783 1.00 86.69 68 ASP A N 1
ATOM 505 C CA . ASP A 1 68 ? 13.106 -29.473 -53.429 1.00 86.69 68 ASP A CA 1
ATOM 506 C C . ASP A 1 68 ? 14.049 -28.705 -52.513 1.00 86.69 68 ASP A C 1
ATOM 508 O O . ASP A 1 68 ? 13.636 -27.809 -51.767 1.00 86.69 68 ASP A O 1
ATOM 512 N N . LEU A 1 69 ? 15.350 -29.000 -52.602 1.00 83.94 69 LEU A N 1
ATOM 513 C CA . LEU A 1 69 ? 16.363 -28.280 -51.838 1.00 83.94 69 LEU A CA 1
ATOM 514 C C . LEU A 1 69 ? 16.408 -26.801 -52.247 1.00 83.94 69 LEU A C 1
ATOM 516 O O . LEU A 1 69 ? 16.538 -25.923 -51.389 1.00 83.94 69 LEU A O 1
ATOM 520 N N . GLY A 1 70 ? 16.267 -26.512 -53.543 1.00 83.88 70 GLY A N 1
ATOM 521 C CA . GLY A 1 70 ? 16.146 -25.151 -54.065 1.00 83.88 70 GLY A CA 1
ATOM 522 C C . GLY A 1 70 ? 14.905 -24.427 -53.533 1.00 83.88 70 GLY A C 1
ATOM 523 O O . GLY A 1 70 ? 14.981 -23.251 -53.145 1.00 83.88 70 GLY A O 1
ATOM 524 N N . THR A 1 71 ? 13.782 -25.137 -53.446 1.00 83.56 71 THR A N 1
ATOM 525 C CA . THR A 1 71 ? 12.520 -24.617 -52.919 1.00 83.56 71 THR A CA 1
ATOM 526 C C . THR A 1 71 ? 12.602 -24.349 -51.411 1.00 83.56 71 THR A C 1
ATOM 528 O O . THR A 1 71 ? 12.219 -23.260 -50.965 1.00 83.56 71 THR A O 1
ATOM 531 N N . LEU A 1 72 ? 13.187 -25.256 -50.624 1.00 81.56 72 LEU A N 1
ATOM 532 C CA . LEU A 1 72 ? 13.428 -25.056 -49.191 1.00 81.56 72 LEU A CA 1
ATO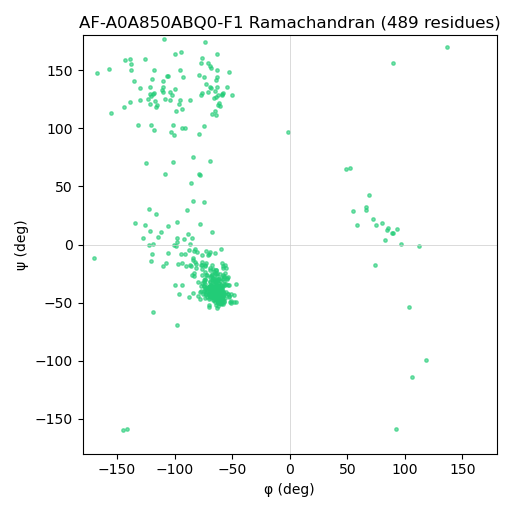M 533 C C . LEU A 1 72 ? 14.395 -23.894 -48.935 1.00 81.56 72 LEU A C 1
ATOM 535 O O . LEU A 1 72 ? 14.095 -23.007 -48.134 1.00 81.56 72 LEU A O 1
ATOM 539 N N . ALA A 1 73 ? 15.526 -23.840 -49.643 1.00 79.31 73 ALA A N 1
ATOM 540 C CA . ALA A 1 73 ? 16.535 -22.797 -49.456 1.00 79.31 73 ALA A CA 1
ATOM 541 C C . ALA A 1 73 ? 15.978 -21.392 -49.743 1.00 79.31 73 ALA A C 1
ATOM 543 O O . ALA A 1 73 ? 16.263 -20.438 -49.015 1.00 79.31 73 ALA A O 1
ATOM 544 N N . SER A 1 74 ? 15.118 -21.266 -50.758 1.00 79.06 74 SER A N 1
ATOM 545 C CA . SER A 1 74 ? 14.471 -19.999 -51.126 1.00 79.06 74 SER A CA 1
ATOM 546 C C . SER A 1 74 ? 13.480 -19.491 -50.066 1.00 79.06 74 SER A C 1
ATOM 548 O O . SER A 1 74 ? 13.187 -18.288 -50.005 1.00 79.06 74 SER A O 1
ATOM 550 N N . ASN A 1 75 ? 12.998 -20.392 -49.204 1.00 76.12 75 ASN A N 1
ATOM 551 C CA . ASN A 1 75 ? 12.013 -20.130 -48.156 1.00 76.12 75 ASN A CA 1
ATOM 552 C C . ASN A 1 75 ? 12.574 -20.294 -46.730 1.00 76.12 75 ASN A C 1
ATOM 554 O O . ASN A 1 75 ? 11.822 -20.159 -45.765 1.00 76.12 75 ASN A O 1
ATOM 558 N N . TYR A 1 76 ? 13.883 -20.518 -46.582 1.00 76.62 76 TYR A N 1
ATOM 559 C CA . TYR A 1 76 ? 14.532 -20.742 -45.292 1.00 76.62 76 TYR A CA 1
ATOM 560 C C . TYR A 1 76 ? 14.321 -19.559 -44.327 1.00 76.62 76 TYR A C 1
ATOM 562 O O . TYR A 1 76 ? 14.554 -18.397 -44.679 1.00 76.62 76 TYR A O 1
ATOM 570 N N . GLY A 1 77 ? 13.855 -19.842 -43.106 1.00 68.81 77 GLY A N 1
ATOM 571 C CA . GLY A 1 77 ? 13.486 -18.840 -42.098 1.00 68.81 77 GLY A CA 1
ATOM 572 C C . GLY A 1 77 ? 12.072 -18.253 -42.241 1.00 68.81 77 GLY A C 1
ATOM 573 O O . GLY A 1 77 ? 11.698 -17.357 -41.474 1.00 68.81 77 GLY A O 1
ATOM 574 N N . ALA A 1 78 ? 11.261 -18.727 -43.196 1.00 70.31 78 ALA A N 1
ATOM 575 C CA . ALA A 1 78 ? 9.827 -18.441 -43.214 1.00 70.31 78 ALA A CA 1
ATOM 576 C C . ALA A 1 78 ? 9.150 -19.054 -41.966 1.00 70.31 78 ALA A C 1
ATOM 578 O O . ALA A 1 78 ? 9.530 -20.126 -41.519 1.00 70.31 78 ALA A O 1
ATOM 579 N N . GLY A 1 79 ? 8.177 -18.353 -41.369 1.00 62.78 79 GLY A N 1
ATOM 580 C CA . GLY A 1 79 ? 7.550 -18.749 -40.090 1.00 62.78 79 GLY A CA 1
ATOM 581 C C . GLY A 1 79 ? 8.039 -17.932 -38.883 1.00 62.78 79 GLY A C 1
ATOM 582 O O . GLY A 1 79 ? 7.236 -17.209 -38.284 1.00 62.78 79 GLY A O 1
ATOM 583 N N . GLN A 1 80 ? 9.356 -17.855 -38.641 1.00 57.31 80 GLN A N 1
ATOM 584 C CA . GLN A 1 80 ? 9.949 -17.011 -37.580 1.00 57.31 80 GLN A CA 1
ATOM 585 C C . GLN A 1 80 ? 9.627 -15.515 -37.744 1.00 57.31 80 GLN A C 1
ATOM 587 O O . GLN A 1 80 ? 9.360 -14.806 -36.768 1.00 57.31 80 GLN A O 1
ATOM 592 N N . ALA A 1 81 ? 9.593 -15.026 -38.989 1.00 55.06 81 ALA A N 1
ATOM 593 C CA . ALA A 1 81 ? 9.181 -13.657 -39.300 1.00 55.06 81 ALA A CA 1
ATOM 594 C C . ALA A 1 81 ? 7.720 -13.389 -38.887 1.00 55.06 81 ALA A C 1
ATOM 596 O O . ALA A 1 81 ? 7.413 -12.308 -38.381 1.00 55.06 81 ALA A O 1
ATOM 597 N N . ARG A 1 82 ? 6.829 -14.384 -39.007 1.00 49.91 82 ARG A N 1
ATOM 598 C CA . ARG A 1 82 ? 5.440 -14.288 -38.535 1.00 49.91 82 ARG A CA 1
ATOM 599 C C . ARG A 1 82 ? 5.346 -14.370 -37.022 1.00 49.91 82 ARG A C 1
ATOM 601 O O . ARG A 1 82 ? 4.681 -13.510 -36.477 1.00 49.91 82 ARG A O 1
ATOM 608 N N . PHE A 1 83 ? 6.076 -15.253 -36.331 1.00 48.41 83 PHE A N 1
ATOM 609 C CA . PHE A 1 83 ? 6.125 -15.209 -34.861 1.00 48.41 83 PHE A CA 1
ATOM 610 C C . PHE A 1 83 ? 6.613 -13.849 -34.360 1.00 48.41 83 PHE A C 1
ATOM 612 O O . PHE A 1 83 ? 6.017 -13.298 -33.452 1.00 48.41 83 PHE A O 1
ATOM 619 N N . SER A 1 84 ? 7.636 -13.245 -34.974 1.00 47.94 84 SER A N 1
ATOM 620 C CA . SER A 1 84 ? 8.084 -11.902 -34.581 1.00 47.94 84 SER A CA 1
ATOM 621 C C . SER A 1 84 ? 7.031 -10.814 -34.840 1.00 47.94 84 SER A C 1
ATOM 623 O O . SER A 1 84 ? 6.932 -9.867 -34.063 1.00 47.94 84 SER A O 1
ATOM 625 N N . THR A 1 85 ? 6.208 -10.979 -35.881 1.00 50.38 85 THR A N 1
ATOM 626 C CA . THR A 1 85 ? 5.133 -10.050 -36.261 1.00 50.38 85 THR A CA 1
ATOM 627 C C . THR A 1 85 ? 3.892 -10.245 -35.378 1.00 50.38 85 THR A C 1
ATOM 629 O O . THR A 1 85 ? 3.363 -9.276 -34.840 1.00 50.38 85 THR A O 1
ATOM 632 N N . ASP A 1 86 ? 3.490 -11.486 -35.124 1.00 48.19 86 ASP A N 1
ATOM 633 C CA . ASP A 1 86 ? 2.398 -11.885 -34.236 1.00 48.19 86 ASP A CA 1
ATOM 634 C C . ASP A 1 86 ? 2.756 -11.568 -32.777 1.00 48.19 86 ASP A C 1
ATOM 636 O O . ASP A 1 86 ? 1.965 -10.958 -32.064 1.00 48.19 86 ASP A O 1
ATOM 640 N N . TRP A 1 87 ? 3.991 -11.846 -32.353 1.00 41.84 87 TRP A N 1
ATOM 641 C CA . TRP A 1 87 ? 4.547 -11.395 -31.078 1.00 41.84 87 TRP A CA 1
ATOM 642 C C . TRP A 1 87 ? 4.568 -9.872 -31.001 1.00 41.84 87 TRP A C 1
ATOM 644 O O . TRP A 1 87 ? 4.121 -9.337 -29.998 1.00 41.84 87 TRP A O 1
ATOM 654 N N . SER A 1 88 ? 4.983 -9.156 -32.057 1.00 42.94 88 SER A N 1
ATOM 655 C CA . SER A 1 88 ? 4.912 -7.686 -32.075 1.00 42.94 88 SER A CA 1
ATOM 656 C C . SER A 1 88 ? 3.474 -7.169 -31.944 1.00 42.94 88 SER A C 1
ATOM 658 O O . SER A 1 88 ? 3.246 -6.157 -31.283 1.00 42.94 88 SER A O 1
ATOM 660 N N . SER A 1 89 ? 2.495 -7.900 -32.490 1.00 43.88 89 SER A N 1
ATOM 661 C CA . SER A 1 89 ? 1.066 -7.597 -32.375 1.00 43.88 89 SER A CA 1
ATOM 662 C C . SER A 1 89 ? 0.489 -7.913 -30.987 1.00 43.88 89 SER A C 1
ATOM 664 O O . SER A 1 89 ? -0.381 -7.184 -30.520 1.00 43.88 89 SER A O 1
ATOM 666 N N . LEU A 1 90 ? 1.029 -8.921 -30.289 1.00 36.81 90 LEU A N 1
ATOM 667 C CA . LEU A 1 90 ? 0.698 -9.268 -28.901 1.00 36.81 90 LEU A CA 1
ATOM 668 C C . LEU A 1 90 ? 1.415 -8.360 -27.885 1.00 36.81 90 LEU A C 1
ATOM 670 O O . LEU A 1 90 ? 0.855 -8.043 -26.841 1.00 36.81 90 LEU A O 1
ATOM 674 N N . THR A 1 91 ? 2.629 -7.887 -28.191 1.00 41.09 91 THR A N 1
ATOM 675 C CA . THR A 1 91 ? 3.369 -6.896 -27.388 1.00 41.09 91 THR A CA 1
ATOM 676 C C . THR A 1 91 ? 2.944 -5.455 -27.658 1.00 41.09 91 THR A C 1
ATOM 678 O O . THR A 1 91 ? 3.385 -4.558 -26.947 1.00 41.09 91 THR A O 1
ATOM 681 N N . ASN A 1 92 ? 2.040 -5.221 -28.616 1.00 51.31 92 ASN A N 1
ATOM 682 C CA . ASN A 1 92 ? 1.311 -3.960 -28.779 1.00 51.31 92 ASN A CA 1
ATOM 683 C C . ASN A 1 92 ? 0.205 -3.802 -27.716 1.00 51.31 92 ASN A C 1
ATOM 685 O O . ASN A 1 92 ? -0.858 -3.255 -28.008 1.00 51.31 92 ASN A O 1
ATOM 689 N N . VAL A 1 93 ? 0.430 -4.252 -26.476 1.00 52.12 93 VAL A N 1
ATOM 690 C CA . VAL A 1 93 ? -0.323 -3.708 -25.342 1.00 52.12 93 VAL A CA 1
ATOM 691 C C . VAL A 1 93 ? 0.086 -2.240 -25.274 1.00 52.12 93 VAL A C 1
ATOM 693 O O . VAL A 1 93 ? 1.258 -1.976 -24.997 1.00 52.12 93 VAL A O 1
ATOM 696 N N . PRO A 1 94 ? -0.808 -1.277 -25.566 1.00 65.88 94 PRO A N 1
ATOM 697 C CA . PRO A 1 94 ? -0.414 0.121 -25.577 1.00 65.88 94 PRO A CA 1
ATOM 698 C C . PRO A 1 94 ? 0.123 0.451 -24.187 1.00 65.88 94 PRO A C 1
ATOM 700 O O . PRO A 1 94 ? -0.541 0.156 -23.196 1.00 65.88 94 PRO A O 1
ATOM 703 N N . GLU A 1 95 ? 1.307 1.050 -24.093 1.00 78.75 95 GLU A N 1
ATOM 704 C CA . GLU A 1 95 ? 1.931 1.446 -22.826 1.00 78.75 95 GLU A CA 1
ATOM 705 C C . GLU A 1 95 ? 0.949 2.182 -21.884 1.00 78.75 95 GLU A C 1
ATOM 707 O O . GLU A 1 95 ? 0.991 1.944 -20.674 1.00 78.75 95 GLU A O 1
ATOM 712 N N . PRO A 1 96 ? -0.007 2.990 -22.399 1.00 88.06 96 PRO A N 1
ATOM 713 C CA . PRO A 1 96 ? -1.117 3.538 -21.619 1.00 88.06 96 PRO A CA 1
ATOM 714 C C . PRO A 1 96 ? -2.019 2.537 -20.879 1.00 88.06 96 PRO A C 1
ATOM 716 O O . PRO A 1 96 ? -2.492 2.845 -19.789 1.00 88.06 96 PRO A O 1
ATOM 719 N N . LEU A 1 97 ? -2.267 1.346 -21.425 1.00 86.81 97 LEU A N 1
ATOM 720 C CA . LEU A 1 97 ? -3.056 0.317 -20.745 1.00 86.81 97 LEU A CA 1
ATOM 721 C C . LEU A 1 97 ? -2.284 -0.259 -19.553 1.00 86.81 97 LEU A C 1
ATOM 723 O O . LEU A 1 97 ? -2.838 -0.389 -18.466 1.00 86.81 97 LEU A O 1
ATOM 727 N N . SER A 1 98 ? -0.985 -0.524 -19.716 1.00 86.88 98 SER A N 1
ATOM 728 C CA . SER A 1 98 ? -0.116 -0.922 -18.599 1.00 86.88 98 SER A CA 1
ATOM 729 C C . SER A 1 98 ? -0.049 0.168 -17.524 1.00 86.88 98 SER A C 1
ATOM 731 O O . SER A 1 98 ? -0.067 -0.138 -16.334 1.00 86.88 98 SER A O 1
ATOM 733 N N . ALA A 1 99 ? -0.035 1.440 -17.932 1.00 90.81 99 ALA A N 1
ATOM 734 C CA . ALA A 1 99 ? -0.147 2.587 -17.033 1.00 90.81 99 ALA A CA 1
ATOM 735 C C . ALA A 1 99 ? -1.474 2.604 -16.250 1.00 90.81 99 ALA A C 1
ATOM 737 O O . ALA A 1 99 ? -1.458 2.862 -15.046 1.00 90.81 99 ALA A O 1
ATOM 738 N N . LEU A 1 100 ? -2.603 2.279 -16.892 1.00 92.00 100 LEU A N 1
ATOM 739 C CA . LEU A 1 100 ? -3.894 2.141 -16.210 1.00 92.00 100 LEU A CA 1
ATOM 740 C C . LEU A 1 100 ? -3.858 1.017 -15.178 1.00 92.00 100 LEU A C 1
ATOM 742 O O . LEU A 1 100 ? -4.201 1.244 -14.023 1.00 92.00 100 LEU A O 1
ATOM 746 N N . LEU A 1 101 ? -3.404 -0.175 -15.570 1.00 89.69 101 LEU A N 1
ATOM 747 C CA . LEU A 1 101 ? -3.318 -1.329 -14.671 1.00 89.69 101 LEU A CA 1
ATOM 748 C C . LEU A 1 101 ? -2.401 -1.048 -13.474 1.00 89.69 101 LEU A C 1
ATOM 750 O O . LEU A 1 101 ? -2.717 -1.415 -12.341 1.00 89.69 101 LEU A O 1
ATOM 754 N N . LEU A 1 102 ? -1.292 -0.341 -13.703 1.00 87.25 102 LEU A N 1
ATOM 755 C CA . LEU A 1 102 ? -0.411 0.110 -12.633 1.00 87.25 102 LEU A CA 1
ATOM 756 C C . LEU A 1 102 ? -1.137 1.071 -11.677 1.00 87.25 102 LEU A C 1
ATOM 758 O O . LEU A 1 102 ? -1.046 0.893 -10.467 1.00 87.25 102 LEU A O 1
ATOM 762 N N . GLY A 1 103 ? -1.888 2.044 -12.201 1.00 89.19 103 GLY A N 1
ATOM 763 C CA . GLY A 1 103 ? -2.670 2.982 -11.390 1.00 89.19 103 GLY A CA 1
ATOM 764 C C . GLY A 1 103 ? -3.819 2.333 -10.607 1.00 89.19 103 GLY A C 1
ATOM 765 O O . GLY A 1 103 ? -4.108 2.742 -9.486 1.00 89.19 103 GLY A O 1
ATOM 766 N N . LEU A 1 104 ? -4.454 1.300 -11.170 1.00 87.06 104 LEU A N 1
ATOM 767 C CA . LEU A 1 104 ? -5.539 0.557 -10.517 1.00 87.06 104 LEU A CA 1
ATOM 768 C C . LEU A 1 104 ? -5.034 -0.376 -9.411 1.00 87.06 104 LEU A C 1
ATOM 770 O O . LEU A 1 104 ? -5.726 -0.586 -8.420 1.00 87.06 104 LEU A O 1
ATOM 774 N N . THR A 1 105 ? -3.830 -0.929 -9.564 1.00 83.88 105 THR A N 1
ATOM 775 C CA . THR A 1 105 ? -3.213 -1.798 -8.548 1.00 83.88 105 THR A CA 1
ATOM 776 C C . THR A 1 105 ? -2.475 -1.010 -7.471 1.00 83.88 105 THR A C 1
ATOM 778 O O . THR A 1 105 ? -2.334 -1.495 -6.347 1.00 83.88 105 THR A O 1
ATOM 781 N N . ARG A 1 106 ? -1.997 0.199 -7.795 1.00 80.75 106 ARG A N 1
ATOM 782 C CA . ARG A 1 106 ? -1.300 1.098 -6.872 1.00 80.75 106 ARG A CA 1
ATOM 783 C C . ARG A 1 106 ? -1.664 2.555 -7.175 1.00 80.75 106 ARG A C 1
ATOM 785 O O . ARG A 1 106 ? -1.318 3.032 -8.256 1.00 80.75 106 ARG A O 1
ATOM 792 N N . PRO A 1 107 ? -2.277 3.305 -6.244 1.00 79.69 107 PRO A N 1
ATOM 793 C CA . PRO A 1 107 ? -2.670 4.693 -6.501 1.00 79.69 107 PRO A CA 1
ATOM 794 C C . PRO A 1 107 ? -1.477 5.590 -6.868 1.00 79.69 107 PRO A C 1
ATOM 796 O O . PRO A 1 107 ? -1.570 6.429 -7.762 1.00 79.69 107 PRO A O 1
ATOM 799 N N . GLU A 1 108 ? -0.315 5.370 -6.256 1.00 81.19 108 GLU A N 1
ATOM 800 C CA . GLU A 1 108 ? 0.928 6.066 -6.593 1.00 81.19 108 GLU A CA 1
ATOM 801 C C . GLU A 1 108 ? 1.491 5.672 -7.972 1.00 81.19 108 GLU A C 1
ATOM 803 O O . GLU A 1 108 ? 2.242 6.426 -8.596 1.00 81.19 108 GLU A O 1
ATOM 808 N N . GLY A 1 109 ? 1.068 4.520 -8.494 1.00 85.81 109 GLY A N 1
ATOM 809 C CA . GLY A 1 109 ? 1.381 4.037 -9.831 1.00 85.81 109 GLY A CA 1
ATOM 810 C C . GLY A 1 109 ? 0.953 5.000 -10.939 1.00 85.81 109 GLY A C 1
ATOM 811 O O . GLY A 1 109 ? 1.602 5.049 -11.981 1.00 85.81 109 GLY A O 1
ATOM 812 N N . VAL A 1 110 ? -0.063 5.835 -10.691 1.00 90.00 110 VAL A N 1
ATOM 813 C CA . VAL A 1 110 ? -0.500 6.907 -11.602 1.00 90.00 110 VAL A CA 1
ATOM 814 C C . VAL A 1 110 ? 0.611 7.939 -11.824 1.00 90.00 110 VAL A C 1
ATOM 816 O O . VAL A 1 110 ? 0.850 8.346 -12.961 1.00 90.00 110 VAL A O 1
ATOM 819 N N . ILE A 1 111 ? 1.329 8.330 -10.764 1.00 89.06 111 ILE A N 1
ATOM 820 C CA . ILE A 1 111 ? 2.444 9.288 -10.847 1.00 89.06 111 ILE A CA 1
ATOM 821 C C . ILE A 1 111 ? 3.576 8.673 -11.667 1.00 89.06 111 ILE A C 1
ATOM 823 O O . ILE A 1 111 ? 4.094 9.296 -12.594 1.00 89.06 111 ILE A O 1
ATOM 827 N N . TYR A 1 112 ? 3.930 7.424 -11.357 1.00 88.81 112 TYR A N 1
ATOM 828 C CA . TYR A 1 112 ? 4.971 6.704 -12.080 1.00 88.81 112 TYR A CA 1
ATOM 829 C C . TYR A 1 112 ? 4.628 6.548 -13.571 1.00 88.81 112 TYR A C 1
ATOM 831 O O . TYR A 1 112 ? 5.457 6.830 -14.436 1.00 88.81 112 TYR A O 1
ATOM 839 N N . ALA A 1 113 ? 3.388 6.163 -13.879 1.00 91.12 113 ALA A N 1
ATOM 840 C CA . ALA A 1 113 ? 2.872 6.045 -15.236 1.00 91.12 113 ALA A CA 1
ATOM 841 C C . ALA A 1 113 ? 2.935 7.374 -16.001 1.00 91.12 113 ALA A C 1
ATOM 843 O O . ALA A 1 113 ? 3.430 7.409 -17.128 1.00 91.12 113 ALA A O 1
ATOM 844 N N . ALA A 1 114 ? 2.487 8.473 -15.390 1.00 92.88 114 ALA A N 1
ATOM 845 C CA . ALA A 1 114 ? 2.520 9.794 -16.009 1.00 92.88 114 ALA A CA 1
ATOM 846 C C . ALA A 1 114 ? 3.957 10.234 -16.334 1.00 92.88 114 ALA A C 1
ATOM 848 O O . ALA A 1 114 ? 4.232 10.658 -17.458 1.00 92.88 114 ALA A O 1
ATOM 849 N N . LEU A 1 115 ? 4.887 10.068 -15.386 1.00 92.50 115 LEU A N 1
ATOM 850 C CA . LEU A 1 115 ? 6.307 10.362 -15.595 1.00 92.50 115 LEU A CA 1
ATOM 851 C C . LEU A 1 115 ? 6.915 9.475 -16.692 1.00 92.50 115 LEU A C 1
ATOM 853 O O . LEU A 1 115 ? 7.658 9.972 -17.537 1.00 92.50 115 LEU A O 1
ATOM 857 N N . GLY A 1 116 ? 6.579 8.182 -16.716 1.00 91.62 116 GLY A N 1
ATOM 858 C CA . GLY A 1 116 ? 7.034 7.234 -17.736 1.00 91.62 116 GLY A CA 1
ATOM 859 C C . GLY A 1 116 ? 6.560 7.596 -19.142 1.00 91.62 116 GLY A C 1
ATOM 860 O O . GLY A 1 116 ? 7.368 7.696 -20.064 1.00 91.62 116 GLY A O 1
ATOM 861 N N . LEU A 1 117 ? 5.264 7.868 -19.304 1.00 92.00 117 LEU A N 1
ATOM 862 C CA . LEU A 1 117 ? 4.689 8.290 -20.584 1.00 92.00 117 LEU A CA 1
ATOM 863 C C . LEU A 1 117 ? 5.273 9.637 -21.041 1.00 92.00 117 LEU A C 1
ATOM 865 O O . LEU A 1 117 ? 5.575 9.805 -22.224 1.00 92.00 117 LEU A O 1
ATOM 869 N N . ALA A 1 118 ? 5.501 10.574 -20.115 1.00 93.44 118 ALA A N 1
ATOM 870 C CA . ALA A 1 118 ? 6.151 11.849 -20.413 1.00 93.44 118 ALA A CA 1
ATOM 871 C C . ALA A 1 118 ? 7.614 11.671 -20.857 1.00 93.44 118 ALA A C 1
ATOM 873 O O . ALA A 1 118 ? 8.048 12.324 -21.808 1.00 93.44 118 ALA A O 1
ATOM 874 N N . ALA A 1 119 ? 8.359 10.751 -20.234 1.00 91.75 119 ALA A N 1
ATOM 875 C CA . ALA A 1 119 ? 9.738 10.433 -20.602 1.00 91.75 119 ALA A CA 1
ATOM 876 C C . ALA A 1 119 ? 9.862 9.830 -22.015 1.00 91.75 119 ALA A C 1
ATOM 878 O O . ALA A 1 119 ? 10.901 9.986 -22.659 1.00 91.75 119 ALA A O 1
ATOM 879 N N . LEU A 1 120 ? 8.805 9.196 -22.539 1.00 90.44 120 LEU A N 1
ATOM 880 C CA . LEU A 1 120 ? 8.776 8.680 -23.912 1.00 90.44 120 LEU A CA 1
ATOM 881 C C . LEU A 1 120 ? 8.621 9.787 -24.963 1.00 90.44 120 LEU A C 1
ATOM 883 O O . LEU A 1 120 ? 9.223 9.698 -26.031 1.00 90.44 120 LEU A O 1
ATOM 887 N N . LEU A 1 121 ? 7.859 10.849 -24.681 1.00 90.62 121 LEU A N 1
ATOM 888 C CA . LEU A 1 121 ? 7.556 11.919 -25.646 1.00 90.62 121 LEU A CA 1
ATOM 889 C C . LEU A 1 121 ? 8.780 12.482 -26.395 1.00 90.62 121 LEU A C 1
ATOM 891 O O . LEU A 1 121 ? 8.731 12.549 -27.628 1.00 90.62 121 LEU A O 1
ATOM 895 N N . PRO A 1 122 ? 9.890 12.868 -25.736 1.00 92.06 122 PRO A N 1
ATOM 896 C CA . PRO A 1 122 ? 11.063 13.395 -26.437 1.00 92.06 122 PRO A CA 1
ATOM 897 C C . PRO A 1 122 ? 11.783 12.353 -27.311 1.00 92.06 122 PRO A C 1
ATOM 899 O O . PRO A 1 122 ? 12.544 12.743 -28.195 1.00 92.06 122 PRO A O 1
ATOM 902 N N . LEU A 1 123 ? 11.541 11.053 -27.107 1.00 88.69 123 LEU A N 1
ATOM 903 C CA . LEU A 1 123 ? 12.153 9.960 -27.874 1.00 88.69 123 LEU A CA 1
ATOM 904 C C . LEU A 1 123 ? 11.401 9.628 -29.166 1.00 88.69 123 LEU A C 1
ATOM 906 O O . LEU A 1 123 ? 11.966 8.991 -30.054 1.00 88.69 123 LEU A O 1
ATOM 910 N N . LEU A 1 124 ? 10.142 10.052 -29.263 1.00 87.25 124 LEU A N 1
ATOM 911 C CA . LEU A 1 124 ? 9.234 9.706 -30.349 1.00 87.25 124 LEU A CA 1
ATOM 912 C C . LEU A 1 124 ? 9.214 10.776 -31.446 1.00 87.25 124 LEU A C 1
ATOM 914 O O . LEU A 1 124 ? 9.384 11.971 -31.175 1.00 87.25 124 LEU A O 1
ATOM 918 N N . ASP A 1 125 ? 8.951 10.346 -32.681 1.00 86.62 125 ASP A N 1
ATOM 919 C CA . ASP A 1 125 ? 8.640 11.240 -33.798 1.00 86.62 125 ASP A CA 1
ATOM 920 C C . ASP A 1 125 ? 7.221 11.836 -33.675 1.00 86.62 125 ASP A C 1
ATOM 922 O O . ASP A 1 125 ? 6.449 11.497 -32.776 1.00 86.62 125 ASP A O 1
ATOM 926 N N . ARG A 1 126 ? 6.855 12.765 -34.568 1.00 85.81 126 ARG A N 1
ATOM 927 C CA . ARG A 1 126 ? 5.556 13.461 -34.494 1.00 85.81 126 ARG A CA 1
ATOM 928 C C . ARG A 1 126 ? 4.361 12.505 -34.589 1.00 85.81 126 ARG A C 1
ATOM 930 O O . ARG A 1 126 ? 3.386 12.690 -33.862 1.00 85.81 126 ARG A O 1
ATOM 937 N N . ALA A 1 127 ? 4.435 11.495 -35.455 1.00 81.12 127 ALA A N 1
ATOM 938 C CA . ALA A 1 127 ? 3.343 10.551 -35.668 1.00 81.12 127 ALA A CA 1
ATOM 939 C C . ALA A 1 127 ? 3.160 9.624 -34.455 1.00 81.12 127 ALA A C 1
ATOM 941 O O . ALA A 1 127 ? 2.039 9.419 -33.985 1.00 81.12 127 ALA A O 1
ATOM 942 N N . ALA A 1 128 ? 4.260 9.116 -33.901 1.00 83.94 128 ALA A N 1
ATOM 943 C CA . ALA A 1 128 ? 4.268 8.288 -32.706 1.00 83.94 128 ALA A CA 1
ATOM 944 C C . ALA A 1 128 ? 3.863 9.077 -31.452 1.00 83.94 128 ALA A C 1
ATOM 946 O O . ALA A 1 128 ? 3.133 8.539 -30.625 1.00 83.94 128 ALA A O 1
ATOM 947 N N . ARG A 1 129 ? 4.227 10.363 -31.328 1.00 87.25 129 ARG A N 1
ATOM 948 C CA . ARG A 1 129 ? 3.730 11.238 -30.245 1.00 87.25 129 ARG A CA 1
ATOM 949 C C . ARG A 1 129 ? 2.216 11.391 -30.287 1.00 87.25 129 ARG A C 1
ATOM 951 O O . ARG A 1 129 ? 1.562 11.187 -29.270 1.00 87.25 129 ARG A O 1
ATOM 958 N N . ALA A 1 130 ? 1.656 11.720 -31.452 1.00 86.75 130 ALA A N 1
ATOM 959 C CA . ALA A 1 130 ? 0.208 11.849 -31.609 1.00 86.75 130 ALA A CA 1
ATOM 960 C C . ALA A 1 130 ? -0.505 10.529 -31.273 1.00 86.75 130 ALA A C 1
ATOM 962 O O . ALA A 1 130 ? -1.526 10.521 -30.584 1.00 86.75 130 ALA A O 1
ATOM 963 N N . ARG A 1 131 ? 0.079 9.401 -31.698 1.00 86.81 131 ARG A N 1
ATOM 964 C CA . ARG A 1 131 ? -0.403 8.063 -31.355 1.00 86.81 131 ARG A CA 1
ATOM 965 C C . ARG A 1 131 ? -0.353 7.809 -29.847 1.00 86.81 131 ARG A C 1
ATOM 967 O O . ARG A 1 131 ? -1.358 7.358 -29.307 1.00 86.81 131 ARG A O 1
ATOM 974 N N . LEU A 1 132 ? 0.766 8.088 -29.179 1.00 86.81 132 LEU A N 1
ATOM 975 C CA . LEU A 1 132 ? 0.917 7.895 -27.737 1.00 86.81 132 LEU A CA 1
ATOM 976 C C . LEU A 1 132 ? -0.105 8.737 -26.974 1.00 86.81 132 LEU A C 1
ATOM 978 O O . LEU A 1 132 ? -0.854 8.187 -26.184 1.00 86.81 132 LEU A O 1
ATOM 982 N N . LEU A 1 133 ? -0.212 10.035 -27.274 1.00 91.88 133 LEU A N 1
ATOM 983 C CA . LEU A 1 133 ? -1.163 10.936 -26.616 1.00 91.88 133 LEU A CA 1
ATOM 984 C C . LEU A 1 133 ? -2.616 10.479 -26.792 1.00 91.88 133 LEU A C 1
ATOM 986 O O . LEU A 1 133 ? -3.378 10.476 -25.827 1.00 91.88 133 LEU A O 1
ATOM 990 N N . ARG A 1 134 ? -2.992 10.031 -27.998 1.00 89.94 134 ARG A N 1
ATOM 991 C CA . ARG A 1 134 ? -4.329 9.483 -28.258 1.00 89.94 134 ARG A CA 1
ATOM 992 C C . ARG A 1 134 ? -4.599 8.223 -27.434 1.00 89.94 134 ARG A C 1
ATOM 994 O O . ARG A 1 134 ? -5.669 8.109 -26.847 1.00 89.94 134 ARG A O 1
ATOM 1001 N N . HIS A 1 135 ? -3.652 7.287 -27.372 1.00 90.25 135 HIS A N 1
ATOM 1002 C CA . HIS A 1 135 ? -3.816 6.081 -26.554 1.00 90.25 135 HIS A CA 1
ATOM 1003 C C . HIS A 1 135 ? -3.791 6.397 -25.057 1.00 90.25 135 HIS A C 1
ATOM 1005 O O . HIS A 1 135 ? -4.576 5.815 -24.322 1.00 90.25 135 HIS A O 1
ATOM 1011 N N . THR A 1 136 ? -2.972 7.348 -24.601 1.00 92.69 136 THR A N 1
ATOM 1012 C CA . THR A 1 136 ? -2.994 7.845 -23.218 1.00 92.69 136 THR A CA 1
ATOM 1013 C C . THR A 1 136 ? -4.369 8.394 -22.871 1.00 92.69 136 THR A C 1
ATOM 1015 O O . THR A 1 136 ? -4.918 8.057 -21.828 1.00 92.69 136 THR A O 1
ATOM 1018 N N . LEU A 1 137 ? -4.978 9.172 -23.764 1.00 94.19 137 LEU A N 1
ATOM 1019 C CA . LEU A 1 137 ? -6.329 9.671 -23.547 1.00 94.19 137 LEU A CA 1
ATOM 1020 C C . LEU A 1 137 ? -7.353 8.526 -23.456 1.00 94.19 137 LEU A C 1
ATOM 1022 O O . LEU A 1 137 ? -8.087 8.442 -22.477 1.00 94.19 137 LEU A O 1
ATOM 1026 N N . ILE A 1 138 ? -7.381 7.632 -24.448 1.00 92.44 138 ILE A N 1
ATOM 1027 C CA . ILE A 1 138 ? -8.429 6.605 -24.590 1.00 92.44 138 ILE A CA 1
ATOM 1028 C C . ILE A 1 138 ? -8.281 5.453 -23.589 1.00 92.44 138 ILE A C 1
ATOM 1030 O O . ILE A 1 138 ? -9.284 4.918 -23.133 1.00 92.44 138 ILE A O 1
ATOM 1034 N N . LEU A 1 139 ? -7.053 5.053 -23.257 1.00 92.44 139 LEU A N 1
ATOM 1035 C CA . LEU A 1 139 ? -6.777 3.837 -22.484 1.00 92.44 139 LEU A CA 1
ATOM 1036 C C . LEU A 1 139 ? -6.322 4.107 -21.053 1.00 92.44 139 LEU A C 1
ATOM 1038 O O . LEU A 1 139 ? -6.347 3.185 -20.250 1.00 92.44 139 LEU A O 1
ATOM 1042 N N . PHE A 1 140 ? -5.912 5.333 -20.725 1.00 93.44 140 PHE A N 1
ATOM 1043 C CA . PHE A 1 140 ? -5.472 5.684 -19.374 1.00 93.44 140 PHE A CA 1
ATOM 1044 C C . PHE A 1 140 ? -6.354 6.763 -18.749 1.00 93.44 140 PHE A C 1
ATOM 1046 O O . PHE A 1 140 ? -6.983 6.522 -17.722 1.00 93.44 140 PHE A O 1
ATOM 1053 N N . VAL A 1 141 ? -6.457 7.930 -19.388 1.00 95.50 141 VAL A N 1
ATOM 1054 C CA . VAL A 1 141 ? -7.145 9.092 -18.810 1.00 95.50 141 VAL A CA 1
ATOM 1055 C C . VAL A 1 141 ? -8.655 8.886 -18.750 1.00 95.50 141 VAL A C 1
ATOM 1057 O O . VAL A 1 141 ? -9.228 9.051 -17.680 1.00 95.50 141 VAL A O 1
ATOM 1060 N N . LEU A 1 142 ? -9.310 8.517 -19.857 1.00 96.19 142 LEU A N 1
ATOM 1061 C CA . LEU A 1 142 ? -10.767 8.343 -19.873 1.00 96.19 142 LEU A CA 1
ATOM 1062 C C . LEU A 1 142 ? -11.230 7.188 -18.966 1.00 96.19 142 LEU A C 1
ATOM 1064 O O . LEU A 1 142 ? -12.100 7.434 -18.132 1.00 96.19 142 LEU A O 1
ATOM 1068 N N . PRO A 1 143 ? -10.655 5.968 -19.031 1.00 95.38 143 PRO A N 1
ATOM 1069 C CA . PRO A 1 143 ? -11.053 4.887 -18.132 1.00 95.38 143 PRO A CA 1
ATOM 1070 C C . PRO A 1 143 ? -10.718 5.198 -16.673 1.00 95.38 143 PRO A C 1
ATOM 1072 O O . PRO A 1 143 ? -11.528 4.928 -15.790 1.00 95.38 143 PRO A O 1
ATOM 1075 N N . GLY A 1 144 ? -9.558 5.817 -16.419 1.00 94.06 144 GLY A N 1
ATOM 1076 C CA . GLY A 1 144 ? -9.178 6.280 -15.088 1.00 94.06 144 GLY A CA 1
ATOM 1077 C C . GLY A 1 144 ? -10.178 7.294 -14.534 1.00 94.06 144 GLY A C 1
ATOM 1078 O O . GLY A 1 144 ? -10.625 7.145 -13.403 1.00 94.06 144 GLY A O 1
ATOM 1079 N N . LEU A 1 145 ? -10.597 8.276 -15.337 1.00 94.38 145 LEU A N 1
ATOM 1080 C CA . LEU A 1 145 ? -11.600 9.266 -14.946 1.00 94.38 145 LEU A CA 1
ATOM 1081 C C . LEU A 1 145 ? -12.961 8.618 -14.672 1.00 94.38 145 LEU A C 1
ATOM 1083 O O . LEU A 1 145 ? -13.576 8.939 -13.663 1.00 94.38 145 LEU A O 1
ATOM 1087 N N . ILE A 1 146 ? -13.412 7.686 -15.517 1.00 95.88 146 ILE A N 1
ATOM 1088 C CA . ILE A 1 146 ? -14.660 6.937 -15.292 1.00 95.88 146 ILE A CA 1
ATOM 1089 C C . ILE A 1 146 ? -14.596 6.185 -13.959 1.00 95.88 146 ILE A C 1
ATOM 1091 O O . ILE A 1 146 ? -15.519 6.290 -13.154 1.00 95.88 146 ILE A O 1
ATOM 1095 N N . TYR A 1 147 ? -13.493 5.479 -13.697 1.00 93.25 147 TYR A N 1
ATOM 1096 C CA . TYR A 1 147 ? -13.268 4.792 -12.428 1.00 93.25 147 TYR A CA 1
ATOM 1097 C C . TYR A 1 147 ? -13.281 5.762 -11.237 1.00 93.25 147 TYR A C 1
ATOM 1099 O O . TYR A 1 147 ? -13.946 5.499 -10.238 1.00 93.25 147 TYR A O 1
ATOM 1107 N N . PHE A 1 148 ? -12.594 6.903 -11.345 1.00 91.56 148 PHE A N 1
ATOM 1108 C CA . PHE A 1 148 ? -12.555 7.914 -10.286 1.00 91.56 148 PHE A CA 1
ATOM 1109 C C . PHE A 1 148 ? -13.925 8.551 -10.025 1.00 91.56 148 PHE A C 1
ATOM 1111 O O . PHE A 1 148 ? -14.284 8.744 -8.867 1.00 91.56 148 PHE A O 1
ATOM 1118 N N . LEU A 1 149 ? -14.703 8.845 -11.070 1.00 94.69 149 LEU A N 1
ATOM 1119 C CA . LEU A 1 149 ? -16.057 9.386 -10.937 1.00 94.69 149 LEU A CA 1
ATOM 1120 C C . LEU A 1 149 ? -17.017 8.360 -10.328 1.00 94.69 149 LEU A C 1
ATOM 1122 O O . LEU A 1 149 ? -17.790 8.713 -9.442 1.00 94.69 149 LEU A O 1
ATOM 1126 N N . TRP A 1 150 ? -16.940 7.092 -10.747 1.00 95.50 150 TRP A N 1
ATOM 1127 C CA . TRP A 1 150 ? -17.703 6.005 -10.125 1.00 95.50 150 TRP A CA 1
ATOM 1128 C C . TRP A 1 150 ? -17.365 5.870 -8.640 1.00 95.50 150 TRP A C 1
ATOM 1130 O O . TRP A 1 150 ? -18.259 5.828 -7.799 1.00 95.50 150 TRP A O 1
ATOM 1140 N N . ARG A 1 151 ? -16.071 5.855 -8.312 1.00 92.50 151 ARG A N 1
ATOM 1141 C CA . ARG A 1 151 ? -15.591 5.791 -6.935 1.00 92.50 151 ARG A CA 1
ATOM 1142 C C . ARG A 1 151 ? -16.134 6.962 -6.116 1.00 92.50 151 ARG A C 1
ATOM 1144 O O . ARG A 1 151 ? -16.613 6.745 -5.010 1.00 92.50 151 ARG A O 1
ATOM 1151 N N . TRP A 1 152 ? -16.058 8.180 -6.645 1.00 93.62 152 TRP A N 1
ATOM 1152 C CA . TRP A 1 152 ? -16.572 9.361 -5.959 1.00 93.62 152 TRP A CA 1
ATOM 1153 C C . TRP A 1 152 ? -18.084 9.258 -5.725 1.00 93.62 152 TRP A C 1
ATOM 1155 O O . TRP A 1 152 ? -18.545 9.510 -4.617 1.00 93.62 152 TRP A O 1
ATOM 1165 N N . ALA A 1 153 ? -18.846 8.798 -6.719 1.00 95.56 153 ALA A N 1
ATOM 1166 C CA . ALA A 1 153 ? -20.280 8.570 -6.572 1.00 95.56 153 ALA A CA 1
ATOM 1167 C C . ALA A 1 153 ? -20.617 7.476 -5.539 1.00 95.56 153 ALA A C 1
ATOM 1169 O O . ALA A 1 153 ? -21.629 7.584 -4.857 1.00 95.56 153 ALA A O 1
ATOM 1170 N N . TYR A 1 154 ? -19.784 6.436 -5.419 1.00 94.56 154 TYR A N 1
ATOM 1171 C CA . TYR A 1 154 ? -19.992 5.334 -4.475 1.00 94.56 154 TYR A CA 1
ATOM 1172 C C . TYR A 1 154 ? -19.613 5.703 -3.033 1.00 94.56 154 TYR A C 1
ATOM 1174 O O . TYR A 1 154 ? -20.366 5.412 -2.111 1.00 94.56 154 TYR A O 1
ATOM 1182 N N . PHE A 1 155 ? -18.447 6.324 -2.832 1.00 91.75 155 PHE A N 1
ATOM 1183 C CA . PHE A 1 155 ? -17.902 6.617 -1.500 1.00 91.75 155 PHE A CA 1
ATOM 1184 C C . PHE A 1 155 ? -18.241 8.020 -0.984 1.00 91.75 155 PHE A C 1
ATOM 1186 O O . PHE A 1 155 ? -17.877 8.339 0.136 1.00 91.75 155 PHE A O 1
ATOM 1193 N N . GLY A 1 156 ? -18.825 8.905 -1.797 1.00 92.31 156 GLY A N 1
ATOM 1194 C CA . GLY A 1 156 ? -19.093 10.303 -1.426 1.00 92.31 156 GLY A CA 1
ATOM 1195 C C . GLY A 1 156 ? -17.856 11.213 -1.396 1.00 92.31 156 GLY A C 1
ATOM 1196 O O . GLY A 1 156 ? -17.986 12.431 -1.518 1.00 92.31 156 GLY A O 1
ATOM 1197 N N . HIS A 1 157 ? -16.648 10.640 -1.342 1.00 90.50 157 HIS A N 1
ATOM 1198 C CA . HIS A 1 157 ? -15.380 11.368 -1.216 1.00 90.50 157 HIS A CA 1
ATOM 1199 C C . HIS A 1 157 ? -14.441 11.152 -2.407 1.00 90.50 157 HIS A C 1
ATOM 1201 O O . HIS A 1 157 ? -14.415 10.089 -3.033 1.00 90.50 157 HIS A O 1
ATOM 1207 N N . PHE A 1 158 ? -13.620 12.163 -2.708 1.00 87.44 158 PHE A N 1
ATOM 1208 C CA . PHE A 1 158 ? -12.660 12.118 -3.821 1.00 87.44 158 PHE A CA 1
ATOM 1209 C C . PHE A 1 158 ? -11.493 11.152 -3.574 1.00 87.44 158 PHE A C 1
ATOM 1211 O O . PHE A 1 158 ? -10.991 10.519 -4.506 1.00 87.44 158 PHE A O 1
ATOM 1218 N N . LEU A 1 159 ? -11.028 11.062 -2.327 1.00 88.50 159 LEU A N 1
ATOM 1219 C CA . LEU A 1 159 ? -9.839 10.309 -1.928 1.00 88.50 159 LEU A CA 1
ATOM 1220 C C . LEU A 1 159 ? -10.197 9.314 -0.812 1.00 88.50 159 LEU A C 1
ATOM 1222 O O . LEU A 1 159 ? -11.246 9.443 -0.192 1.00 88.50 159 LEU A O 1
ATOM 1226 N N . PRO A 1 160 ? -9.394 8.258 -0.580 1.00 88.81 160 PRO A N 1
ATOM 1227 C CA . PRO A 1 160 ? -9.685 7.303 0.490 1.00 88.81 160 PRO A CA 1
ATOM 1228 C C . PRO A 1 160 ? -9.452 7.931 1.861 1.00 88.81 160 PRO A C 1
ATOM 1230 O O . PRO A 1 160 ? -8.570 8.778 1.996 1.00 88.81 160 PRO A O 1
ATOM 1233 N N . ASN A 1 161 ? -10.105 7.395 2.892 1.00 91.06 161 ASN A N 1
ATOM 1234 C CA . ASN A 1 161 ? -9.857 7.742 4.295 1.00 91.06 161 ASN A CA 1
ATOM 1235 C C . ASN A 1 161 ? -8.356 7.718 4.619 1.00 91.06 161 ASN A C 1
ATOM 1237 O O . ASN A 1 161 ? -7.807 8.667 5.173 1.00 91.06 161 ASN A O 1
ATOM 1241 N N . THR A 1 162 ? -7.639 6.694 4.142 1.00 87.44 162 THR A N 1
ATOM 1242 C CA . THR A 1 162 ? -6.186 6.578 4.323 1.00 87.44 162 THR A CA 1
ATOM 1243 C C . THR A 1 162 ? -5.395 7.767 3.780 1.00 87.44 162 THR A C 1
ATOM 1245 O O . THR A 1 162 ? -4.331 8.054 4.314 1.00 87.44 162 THR A O 1
ATOM 1248 N N . PHE A 1 163 ? -5.863 8.436 2.719 1.00 87.56 163 PHE A N 1
ATOM 1249 C CA . PHE A 1 163 ? -5.227 9.654 2.219 1.00 87.56 163 PHE A CA 1
ATOM 1250 C C . PHE A 1 163 ? -5.440 10.796 3.208 1.00 87.56 163 PHE A C 1
ATOM 1252 O O . PHE A 1 163 ? -4.454 11.352 3.669 1.00 87.56 163 PHE A O 1
ATOM 1259 N N . TYR A 1 164 ? -6.686 11.083 3.594 1.00 87.81 164 TYR A N 1
ATOM 1260 C CA . TYR A 1 164 ? -7.013 12.176 4.516 1.00 87.81 164 TYR A CA 1
ATOM 1261 C C . TYR A 1 164 ? -6.317 12.026 5.877 1.00 87.81 164 TYR A C 1
ATOM 1263 O O . TYR A 1 164 ? -5.762 12.989 6.405 1.00 87.81 164 TYR A O 1
ATOM 1271 N N . VAL A 1 165 ? -6.242 10.795 6.394 1.00 86.94 165 VAL A N 1
ATOM 1272 C CA . VAL A 1 165 ? -5.483 10.472 7.609 1.00 86.94 165 VAL A CA 1
ATOM 1273 C C . VAL A 1 165 ? -3.983 10.716 7.404 1.00 86.94 165 VAL A C 1
ATOM 1275 O O . VAL A 1 165 ? -3.330 11.257 8.293 1.00 86.94 165 VAL A O 1
ATOM 1278 N N . LYS A 1 166 ? -3.403 10.330 6.262 1.00 84.06 166 LYS A N 1
ATOM 1279 C CA . LYS A 1 166 ? -1.945 10.391 6.021 1.00 84.06 166 LYS A CA 1
ATOM 1280 C C . LYS A 1 166 ? -1.457 11.703 5.396 1.00 84.06 166 LYS A C 1
ATOM 1282 O O . LYS A 1 166 ? -0.253 11.903 5.294 1.00 84.06 166 LYS A O 1
ATOM 1287 N N . SER A 1 167 ? -2.346 12.596 4.977 1.00 76.00 167 SER A N 1
ATOM 1288 C CA . SER A 1 167 ? -1.999 13.902 4.401 1.00 76.00 167 SER A CA 1
ATOM 1289 C C . SER A 1 167 ? -2.130 15.055 5.398 1.00 76.00 167 SER A C 1
ATOM 1291 O O . SER A 1 167 ? -1.906 16.208 5.041 1.00 76.00 167 SER A O 1
ATOM 1293 N N . SER A 1 168 ? -2.531 14.781 6.641 1.00 66.00 168 SER A N 1
ATOM 1294 C CA . SER A 1 168 ? -2.681 15.805 7.675 1.00 66.00 168 SER A CA 1
ATOM 1295 C C . SER A 1 168 ? -1.320 16.238 8.235 1.00 66.00 168 SER A C 1
ATOM 1297 O O . SER A 1 168 ? -0.526 15.393 8.653 1.00 66.00 168 SER A O 1
ATOM 1299 N N . GLY A 1 169 ? -1.069 17.548 8.312 1.00 69.94 169 GLY A N 1
ATOM 1300 C CA . GLY A 1 169 ? 0.113 18.118 8.963 1.00 69.94 169 GLY A CA 1
ATOM 1301 C C . GLY A 1 169 ? 1.005 18.916 8.013 1.00 69.94 169 GLY A C 1
ATOM 1302 O O . GLY A 1 169 ? 0.743 20.089 7.767 1.00 69.94 169 GLY A O 1
ATOM 1303 N N . SER A 1 170 ? 2.088 18.304 7.522 1.00 72.00 170 SER A N 1
ATOM 1304 C CA . SER A 1 170 ? 3.132 18.972 6.725 1.00 72.00 170 SER A CA 1
ATOM 1305 C C . SER A 1 170 ? 3.043 18.606 5.245 1.00 72.00 170 SER A C 1
ATOM 1307 O O . SER A 1 170 ? 2.797 17.454 4.912 1.00 72.00 170 SER A O 1
ATOM 1309 N N . LEU A 1 171 ? 3.351 19.556 4.356 1.00 78.69 171 LEU A N 1
ATOM 1310 C CA . LEU A 1 171 ? 3.505 19.292 2.919 1.00 78.69 171 LEU A CA 1
ATOM 1311 C C . LEU A 1 171 ? 4.696 18.359 2.621 1.00 78.69 171 LEU A C 1
ATOM 1313 O O . LEU A 1 171 ? 4.680 17.625 1.638 1.00 78.69 171 LEU A O 1
ATOM 1317 N N . LEU A 1 172 ? 5.742 18.412 3.454 1.00 85.50 172 LEU A N 1
ATOM 1318 C CA . LEU A 1 172 ? 6.950 17.595 3.324 1.00 85.50 172 LEU A CA 1
ATOM 1319 C C . LEU A 1 172 ? 7.286 16.910 4.650 1.00 85.50 172 LEU A C 1
ATOM 1321 O O . LEU A 1 172 ? 7.510 17.555 5.677 1.00 85.50 172 LEU A O 1
ATOM 1325 N N . HIS A 1 173 ? 7.394 15.589 4.611 1.00 85.69 173 HIS A N 1
ATOM 1326 C CA . HIS A 1 173 ? 7.725 14.731 5.739 1.00 85.69 173 HIS A CA 1
ATOM 1327 C C . HIS A 1 173 ? 9.197 14.296 5.678 1.00 85.69 173 HIS A C 1
ATOM 1329 O O . HIS A 1 173 ? 9.516 13.133 5.433 1.00 85.69 173 HIS A O 1
ATOM 1335 N N . LEU A 1 174 ? 10.116 15.236 5.935 1.00 87.94 174 LEU A N 1
ATOM 1336 C CA . LEU A 1 174 ? 11.570 15.005 5.858 1.00 87.94 174 LEU A CA 1
ATOM 1337 C C . LEU A 1 174 ? 12.080 13.881 6.778 1.00 87.94 174 LEU A C 1
ATOM 1339 O O . LEU A 1 174 ? 13.142 13.321 6.521 1.00 87.94 174 LEU A O 1
ATOM 1343 N N . ARG A 1 175 ? 11.309 13.491 7.803 1.00 84.94 175 ARG A N 1
ATOM 1344 C CA . ARG A 1 175 ? 11.605 12.318 8.644 1.00 84.94 175 ARG A CA 1
ATOM 1345 C C . ARG A 1 175 ? 11.755 11.017 7.852 1.00 84.94 175 ARG A C 1
ATOM 1347 O O . ARG A 1 175 ? 12.399 10.107 8.349 1.00 84.94 175 ARG A O 1
ATOM 1354 N N . TYR A 1 176 ? 11.155 10.930 6.661 1.00 88.25 176 TYR A N 1
ATOM 1355 C CA . TYR A 1 176 ? 11.219 9.753 5.790 1.00 88.25 176 TYR A CA 1
ATOM 1356 C C . TYR A 1 176 ? 12.378 9.811 4.791 1.00 88.25 176 TYR A C 1
ATOM 1358 O O . TYR A 1 176 ? 12.535 8.927 3.950 1.00 88.25 176 TYR A O 1
ATOM 1366 N N . PHE A 1 177 ? 13.231 10.833 4.882 1.00 89.12 177 PHE A N 1
ATOM 1367 C CA . PHE A 1 177 ? 14.472 10.882 4.120 1.00 89.12 177 PHE A CA 1
ATOM 1368 C C . PHE A 1 177 ? 15.370 9.650 4.352 1.00 89.12 177 PHE A C 1
ATOM 1370 O O . PHE A 1 177 ? 15.898 9.139 3.364 1.00 89.12 177 PHE A O 1
ATOM 1377 N N . PRO A 1 178 ? 15.529 9.109 5.581 1.00 85.50 178 PRO A N 1
ATOM 1378 C CA . PRO A 1 178 ? 16.280 7.877 5.810 1.00 85.50 178 PRO A CA 1
ATOM 1379 C C . PRO A 1 178 ? 15.755 6.675 5.017 1.00 85.50 178 PRO A C 1
ATOM 1381 O O . PRO A 1 178 ? 16.569 5.873 4.569 1.00 85.50 178 PRO A O 1
ATOM 1384 N N . ASP A 1 179 ? 14.446 6.560 4.771 1.00 84.31 179 ASP A N 1
ATOM 1385 C CA . ASP A 1 179 ? 13.868 5.465 3.972 1.00 84.31 179 ASP A CA 1
ATOM 1386 C C . ASP A 1 179 ? 14.299 5.567 2.501 1.00 84.31 179 ASP A C 1
ATOM 1388 O O . ASP A 1 179 ? 14.703 4.584 1.874 1.00 84.31 179 ASP A O 1
ATOM 1392 N N . ILE A 1 180 ? 14.295 6.787 1.957 1.00 87.38 180 ILE A N 1
ATOM 1393 C CA . ILE A 1 180 ? 14.766 7.076 0.595 1.00 87.38 180 ILE A CA 1
ATOM 1394 C C . ILE A 1 180 ? 16.279 6.877 0.495 1.00 87.38 180 ILE A C 1
ATOM 1396 O O . ILE A 1 180 ? 16.769 6.243 -0.439 1.00 87.38 180 ILE A O 1
ATOM 1400 N N . TYR A 1 181 ? 17.032 7.379 1.473 1.00 83.44 181 TYR A N 1
ATOM 1401 C CA . TYR A 1 181 ? 18.471 7.154 1.570 1.00 83.44 181 TYR A CA 1
ATOM 1402 C C . TYR A 1 181 ? 18.793 5.658 1.612 1.00 83.44 181 TYR A C 1
ATOM 1404 O O . TYR A 1 181 ? 19.699 5.200 0.918 1.00 83.44 181 TYR A O 1
ATOM 1412 N N . THR A 1 182 ? 18.012 4.890 2.371 1.00 77.12 182 THR A N 1
ATOM 1413 C CA . THR A 1 182 ? 18.128 3.437 2.460 1.00 77.12 182 THR A CA 1
ATOM 1414 C C . THR A 1 182 ? 17.928 2.811 1.083 1.00 77.12 182 THR A C 1
ATOM 1416 O O . THR A 1 182 ? 18.827 2.113 0.617 1.00 77.12 182 THR A O 1
ATOM 1419 N N . LEU A 1 183 ? 16.853 3.145 0.355 1.00 80.75 183 LEU A N 1
ATOM 1420 C CA . LEU A 1 183 ? 16.665 2.707 -1.037 1.00 80.75 183 LEU A CA 1
ATOM 1421 C C . LEU A 1 183 ? 17.898 3.003 -1.912 1.00 80.75 183 LEU A C 1
ATOM 1423 O O . LEU A 1 183 ? 18.385 2.113 -2.609 1.00 80.75 183 LEU A O 1
ATOM 1427 N N . PHE A 1 184 ? 18.421 4.232 -1.895 1.00 82.50 184 PHE A N 1
ATOM 1428 C CA . PHE A 1 184 ? 19.567 4.592 -2.738 1.00 82.50 184 PHE A CA 1
ATOM 1429 C C . PHE A 1 184 ? 20.866 3.905 -2.308 1.00 82.50 184 PHE A C 1
ATOM 1431 O O . PHE A 1 184 ? 21.674 3.542 -3.162 1.00 82.50 184 PHE A O 1
ATOM 1438 N N . ARG A 1 185 ? 21.044 3.637 -1.012 1.00 76.12 185 ARG A N 1
ATOM 1439 C CA . ARG A 1 185 ? 22.129 2.798 -0.494 1.00 76.12 185 ARG A CA 1
ATOM 1440 C C . ARG A 1 185 ? 22.014 1.361 -1.013 1.00 76.12 185 ARG A C 1
ATOM 1442 O O . ARG A 1 185 ? 23.022 0.800 -1.436 1.00 76.12 185 ARG A O 1
ATOM 1449 N N . PHE A 1 186 ? 20.802 0.798 -1.053 1.00 70.06 186 PHE A N 1
ATOM 1450 C CA . PHE A 1 186 ? 20.512 -0.503 -1.676 1.00 70.06 186 PHE A CA 1
ATOM 1451 C C . PHE A 1 186 ? 20.765 -0.498 -3.194 1.00 70.06 186 PHE A C 1
ATOM 1453 O O . PHE A 1 186 ? 21.200 -1.502 -3.762 1.00 70.06 186 PHE A O 1
ATOM 1460 N N . LEU A 1 187 ? 20.508 0.627 -3.863 1.00 75.62 187 LEU A N 1
ATOM 1461 C CA . LEU A 1 187 ? 20.717 0.793 -5.302 1.00 75.62 187 LEU A CA 1
ATOM 1462 C C . LEU A 1 187 ? 22.160 1.133 -5.684 1.00 75.62 187 LEU A C 1
ATOM 1464 O O . LEU A 1 187 ? 22.502 0.994 -6.855 1.00 75.62 187 LEU A O 1
ATOM 1468 N N . ALA A 1 188 ? 23.019 1.546 -4.751 1.00 75.88 188 ALA A N 1
ATOM 1469 C CA . ALA A 1 188 ? 24.356 2.054 -5.062 1.00 75.88 188 ALA A CA 1
ATOM 1470 C C . ALA A 1 188 ? 25.206 1.113 -5.949 1.00 75.88 188 ALA A C 1
ATOM 1472 O O . ALA A 1 188 ? 25.764 1.599 -6.936 1.00 75.88 188 ALA A O 1
ATOM 1473 N N . PRO A 1 189 ? 25.266 -0.218 -5.712 1.00 72.19 189 PRO A N 1
ATOM 1474 C CA . PRO A 1 189 ? 25.989 -1.126 -6.607 1.00 72.19 189 PRO A CA 1
ATOM 1475 C C . PRO A 1 189 ? 25.384 -1.174 -8.018 1.00 72.19 189 PRO A C 1
ATOM 1477 O O . PRO A 1 189 ? 26.107 -1.224 -9.009 1.00 72.19 189 PRO A O 1
ATOM 1480 N N . VAL A 1 190 ? 24.055 -1.122 -8.120 1.00 73.50 190 VAL A N 1
ATOM 1481 C CA . VAL A 1 190 ? 23.324 -1.150 -9.395 1.00 73.50 190 VAL A CA 1
ATOM 1482 C C . VAL A 1 190 ? 23.537 0.156 -10.164 1.00 73.50 190 VAL A C 1
ATOM 1484 O O . VAL A 1 190 ? 23.810 0.128 -11.361 1.00 73.50 190 VAL A O 1
ATOM 1487 N N . LEU A 1 191 ? 23.494 1.299 -9.476 1.00 80.19 191 LEU A N 1
ATOM 1488 C CA . LEU A 1 191 ? 23.791 2.617 -10.041 1.00 80.19 191 LEU A CA 1
ATOM 1489 C C . LEU A 1 191 ? 25.236 2.708 -10.543 1.00 80.19 191 LEU A C 1
ATOM 1491 O O . LEU A 1 191 ? 25.469 3.270 -11.612 1.00 80.19 191 LEU A O 1
ATOM 1495 N N . LEU A 1 192 ? 26.192 2.105 -9.828 1.00 74.44 192 LEU A N 1
ATOM 1496 C CA . LEU A 1 192 ? 27.576 1.998 -10.288 1.00 74.44 192 LEU A CA 1
ATOM 1497 C C . LEU A 1 192 ? 27.669 1.189 -11.590 1.00 74.44 192 LEU A C 1
ATOM 1499 O O . LEU A 1 192 ? 28.321 1.635 -12.530 1.00 74.44 192 LEU A O 1
ATOM 1503 N N . LEU A 1 193 ? 26.992 0.038 -11.679 1.00 73.62 193 LEU A N 1
ATOM 1504 C CA . LEU A 1 193 ? 26.957 -0.772 -12.904 1.00 73.62 193 LEU A CA 1
ATOM 1505 C C . LEU A 1 193 ? 26.329 -0.019 -14.085 1.00 73.62 193 LEU A C 1
ATOM 1507 O O . LEU A 1 193 ? 26.854 -0.085 -15.196 1.00 73.62 193 LEU A O 1
ATOM 1511 N N . ILE A 1 194 ? 25.245 0.726 -13.844 1.00 80.38 194 ILE A N 1
ATOM 1512 C CA . ILE A 1 194 ? 24.630 1.605 -14.850 1.00 80.38 194 ILE A CA 1
ATOM 1513 C C . ILE A 1 194 ? 25.645 2.652 -15.320 1.00 80.38 194 ILE A C 1
ATOM 1515 O O . ILE A 1 194 ? 25.862 2.797 -16.522 1.00 80.38 194 ILE A O 1
ATOM 1519 N N . GLY A 1 195 ? 26.306 3.337 -14.382 1.00 77.31 195 GLY A N 1
ATOM 1520 C CA . GLY A 1 195 ? 27.316 4.352 -14.677 1.00 77.31 195 GLY A CA 1
ATOM 1521 C C . GLY A 1 195 ? 28.484 3.802 -15.498 1.00 77.31 195 GLY A C 1
ATOM 1522 O O . GLY A 1 195 ? 28.834 4.385 -16.521 1.00 77.31 195 GLY A O 1
ATOM 1523 N N . LEU A 1 196 ? 29.037 2.647 -15.112 1.00 72.94 196 LEU A N 1
ATOM 1524 C CA . LEU A 1 196 ? 30.097 1.963 -15.861 1.00 72.94 196 LEU A CA 1
ATOM 1525 C C . LEU A 1 196 ? 29.643 1.585 -17.276 1.00 72.94 196 LEU A C 1
ATOM 1527 O O . LEU A 1 196 ? 30.375 1.810 -18.238 1.00 72.94 196 LEU A O 1
ATOM 1531 N N . GLY A 1 197 ? 28.425 1.055 -17.418 1.00 72.94 197 GLY A N 1
ATOM 1532 C CA . GLY A 1 197 ? 27.831 0.764 -18.721 1.00 72.94 197 GLY A CA 1
ATOM 1533 C C . GLY A 1 197 ? 27.710 2.009 -19.602 1.00 72.94 197 GLY A C 1
ATOM 1534 O O . GLY A 1 197 ? 28.037 1.974 -20.790 1.00 72.94 197 GLY A O 1
ATOM 1535 N N . TRP A 1 198 ? 27.318 3.144 -19.018 1.00 85.62 198 TRP A N 1
ATOM 1536 C CA . TRP A 1 198 ? 27.226 4.420 -19.727 1.00 85.62 198 TRP A CA 1
ATOM 1537 C C . TRP A 1 198 ? 28.574 4.991 -20.161 1.00 85.62 198 TRP A C 1
ATOM 1539 O O . TRP A 1 198 ? 28.619 5.612 -21.219 1.00 85.62 198 TRP A O 1
ATOM 1549 N N . LEU A 1 199 ? 29.667 4.734 -19.433 1.00 79.75 199 LEU A N 1
ATOM 1550 C CA . LEU A 1 199 ? 31.017 5.123 -19.874 1.00 79.75 199 LEU A CA 1
ATOM 1551 C C . LEU A 1 199 ? 31.421 4.443 -21.192 1.00 79.75 199 LEU A C 1
ATOM 1553 O O . LEU A 1 199 ? 32.173 5.019 -21.972 1.00 79.75 199 LEU A O 1
ATOM 1557 N N . ALA A 1 200 ? 30.906 3.239 -21.449 1.00 74.44 200 ALA A N 1
ATOM 1558 C CA . ALA A 1 200 ? 31.132 2.484 -22.682 1.00 74.44 200 ALA A CA 1
ATOM 1559 C C . ALA A 1 200 ? 29.992 2.624 -23.708 1.00 74.44 200 ALA A C 1
ATOM 1561 O O . ALA A 1 200 ? 29.989 1.944 -24.733 1.00 74.44 200 ALA A O 1
ATOM 1562 N N . THR A 1 201 ? 29.000 3.475 -23.435 1.00 80.75 201 THR A N 1
ATOM 1563 C CA . THR A 1 201 ? 27.844 3.701 -24.309 1.00 80.75 201 THR A CA 1
ATOM 1564 C C . THR A 1 201 ? 27.974 5.054 -25.004 1.00 80.75 201 THR A C 1
ATOM 1566 O O . THR A 1 201 ? 28.418 6.034 -24.411 1.00 80.75 201 THR A O 1
ATOM 1569 N N . GLU A 1 202 ? 27.518 5.156 -26.255 1.00 89.12 202 GLU A N 1
ATOM 1570 C CA . GLU A 1 202 ? 27.420 6.451 -26.931 1.00 89.12 202 GLU A CA 1
ATOM 1571 C C . GLU A 1 202 ? 26.590 7.452 -26.116 1.00 89.12 202 GLU A C 1
ATOM 1573 O O . GLU A 1 202 ? 25.486 7.141 -25.658 1.00 89.12 202 GLU A O 1
ATOM 1578 N N . ARG A 1 203 ? 27.069 8.697 -26.010 1.00 89.19 203 ARG A N 1
ATOM 1579 C CA . ARG A 1 203 ? 26.437 9.747 -25.193 1.00 89.19 203 ARG A CA 1
ATOM 1580 C C . ARG A 1 203 ? 24.942 9.910 -25.476 1.00 89.19 203 ARG A C 1
ATOM 1582 O O . ARG A 1 203 ? 24.151 10.004 -24.545 1.00 89.19 203 ARG A O 1
ATOM 1589 N N . LYS A 1 204 ? 24.536 9.888 -26.752 1.00 88.88 204 LYS A N 1
ATOM 1590 C CA . LYS A 1 204 ? 23.123 9.993 -27.157 1.00 88.88 204 LYS A CA 1
ATOM 1591 C C . LYS A 1 204 ? 22.286 8.842 -26.596 1.00 88.88 204 LYS A C 1
ATOM 1593 O O . LYS A 1 204 ? 21.173 9.064 -26.129 1.00 88.88 204 LYS A O 1
ATOM 1598 N N . GLN A 1 205 ? 22.816 7.624 -26.627 1.00 86.06 205 GLN A N 1
ATOM 1599 C CA . GLN A 1 205 ? 22.134 6.439 -26.125 1.00 86.06 205 GLN A CA 1
ATOM 1600 C C . GLN A 1 205 ? 22.108 6.408 -24.589 1.00 86.06 205 GLN A C 1
ATOM 1602 O O . GLN A 1 205 ? 21.077 6.061 -24.015 1.00 86.06 205 GLN A O 1
ATOM 1607 N N . ALA A 1 206 ? 23.180 6.846 -23.923 1.00 87.06 206 ALA A N 1
ATOM 1608 C CA . ALA A 1 206 ? 23.208 7.019 -22.470 1.00 87.06 206 ALA A CA 1
ATOM 1609 C C . ALA A 1 206 ? 22.174 8.062 -22.001 1.00 87.06 206 ALA A C 1
ATOM 1611 O O . ALA A 1 206 ? 21.409 7.798 -21.078 1.00 87.06 206 ALA A O 1
ATOM 1612 N N . SER A 1 207 ? 22.055 9.204 -22.691 1.00 90.31 207 SER A N 1
ATOM 1613 C CA . SER A 1 207 ? 21.035 10.218 -22.379 1.00 90.31 207 SER A CA 1
ATOM 1614 C C . SER A 1 207 ? 19.605 9.690 -22.522 1.00 90.31 207 SER A C 1
ATOM 1616 O O . SER A 1 207 ? 18.752 10.008 -21.697 1.00 90.31 207 SER A O 1
ATOM 1618 N N . ARG A 1 208 ? 19.333 8.850 -23.532 1.00 90.25 208 ARG A N 1
ATOM 1619 C CA . ARG A 1 208 ? 18.025 8.188 -23.686 1.00 90.25 208 ARG A CA 1
ATOM 1620 C C . ARG A 1 208 ? 17.725 7.244 -22.522 1.00 90.25 208 ARG A C 1
ATOM 1622 O O . ARG A 1 208 ? 16.610 7.247 -22.018 1.00 90.25 208 ARG A O 1
ATOM 1629 N N . GLN A 1 209 ? 18.712 6.464 -22.083 1.00 89.50 209 GLN A N 1
ATOM 1630 C CA . GLN A 1 209 ? 18.557 5.567 -20.934 1.00 89.50 209 GLN A CA 1
ATOM 1631 C C . GLN A 1 209 ? 18.327 6.340 -19.633 1.00 89.50 209 GLN A C 1
ATOM 1633 O O . GLN A 1 209 ? 17.446 5.973 -18.864 1.00 89.50 209 GLN A O 1
ATOM 1638 N N . LEU A 1 210 ? 19.064 7.432 -19.409 1.00 91.56 210 LEU A N 1
ATOM 1639 C CA . LEU A 1 210 ? 18.874 8.295 -18.242 1.00 91.56 210 LEU A CA 1
ATOM 1640 C C . LEU A 1 210 ? 17.464 8.893 -18.205 1.00 91.56 210 LEU A C 1
ATOM 1642 O O . LEU A 1 210 ? 16.821 8.884 -17.161 1.00 91.56 210 LEU A O 1
ATOM 1646 N N . LEU A 1 211 ? 16.967 9.371 -19.346 1.00 92.06 211 LEU A N 1
ATOM 1647 C CA . LEU A 1 211 ? 15.611 9.900 -19.468 1.00 92.06 211 LEU A CA 1
ATOM 1648 C C . LEU A 1 211 ? 14.547 8.846 -19.116 1.00 92.06 211 LEU A C 1
ATOM 1650 O O . LEU A 1 211 ? 13.620 9.149 -18.371 1.00 92.06 211 LEU A O 1
ATOM 1654 N N . LEU A 1 212 ? 14.710 7.608 -19.594 1.00 89.75 212 LEU A N 1
ATOM 1655 C CA . LEU A 1 212 ? 13.813 6.489 -19.271 1.00 89.75 212 LEU A CA 1
ATOM 1656 C C . LEU A 1 212 ? 13.921 6.029 -17.809 1.00 89.75 212 LEU A C 1
ATOM 1658 O O . LEU A 1 212 ? 12.947 5.522 -17.260 1.00 89.75 212 LEU A O 1
ATOM 1662 N N . LEU A 1 213 ? 15.083 6.209 -17.174 1.00 92.31 213 LEU A N 1
ATOM 1663 C CA . LEU A 1 213 ? 15.301 5.914 -15.755 1.00 92.31 213 LEU A CA 1
ATOM 1664 C C . LEU A 1 213 ? 14.811 7.045 -14.833 1.00 92.31 213 LEU A C 1
ATOM 1666 O O . LEU A 1 213 ? 14.547 6.811 -13.655 1.00 92.31 213 LEU A O 1
ATOM 1670 N N . GLY A 1 214 ? 14.654 8.260 -15.366 1.00 92.81 214 GLY A N 1
ATOM 1671 C CA . GLY A 1 214 ? 14.198 9.452 -14.649 1.00 92.81 214 GLY A CA 1
ATOM 1672 C C . GLY A 1 214 ? 12.959 9.228 -13.772 1.00 92.81 214 GLY A C 1
ATOM 1673 O O . GLY A 1 214 ? 13.019 9.546 -12.585 1.00 92.81 214 GLY A O 1
ATOM 1674 N N . PRO A 1 215 ? 11.868 8.620 -14.277 1.00 92.06 215 PRO A N 1
ATOM 1675 C CA . PRO A 1 215 ? 10.696 8.288 -13.465 1.00 92.06 215 PRO A CA 1
ATOM 1676 C C . PRO A 1 215 ? 11.028 7.465 -12.213 1.00 92.06 215 PRO A C 1
ATOM 1678 O O . PRO A 1 215 ? 10.542 7.785 -11.132 1.00 92.06 215 PRO A O 1
ATOM 1681 N N . ALA A 1 216 ? 11.902 6.459 -12.322 1.00 90.62 216 ALA A N 1
ATOM 1682 C CA . ALA A 1 216 ? 12.318 5.614 -11.198 1.00 90.62 216 ALA A CA 1
ATOM 1683 C C . ALA A 1 216 ? 13.238 6.339 -10.203 1.00 90.62 216 ALA A C 1
ATOM 1685 O O . ALA A 1 216 ? 13.261 5.988 -9.026 1.00 90.62 216 ALA A O 1
ATOM 1686 N N . LEU A 1 217 ? 13.973 7.360 -10.657 1.00 91.19 217 LEU A N 1
ATOM 1687 C CA . LEU A 1 217 ? 14.780 8.232 -9.799 1.00 91.19 217 LEU A CA 1
ATOM 1688 C C . LEU A 1 217 ? 13.927 9.255 -9.041 1.00 91.19 217 LEU A C 1
ATOM 1690 O O . LEU A 1 217 ? 14.245 9.576 -7.900 1.00 91.19 217 LEU A O 1
ATOM 1694 N N . ILE A 1 218 ? 12.865 9.766 -9.670 1.00 91.19 218 ILE A N 1
ATOM 1695 C CA . ILE A 1 218 ? 12.001 10.824 -9.125 1.00 91.19 218 ILE A CA 1
ATOM 1696 C C . ILE A 1 218 ? 10.924 10.244 -8.205 1.00 91.19 218 ILE A C 1
ATOM 1698 O O . ILE A 1 218 ? 10.659 10.793 -7.140 1.00 91.19 218 ILE A O 1
ATOM 1702 N N . PHE A 1 219 ? 10.314 9.125 -8.588 1.00 89.75 219 PHE A N 1
ATOM 1703 C CA . PHE A 1 219 ? 9.167 8.550 -7.890 1.00 89.75 219 PHE A CA 1
ATOM 1704 C C . PHE A 1 219 ? 9.370 8.309 -6.380 1.00 89.75 219 PHE A C 1
ATOM 1706 O O . PHE A 1 219 ? 8.472 8.676 -5.623 1.00 89.75 219 PHE A O 1
ATOM 1713 N N . PRO A 1 220 ? 10.516 7.787 -5.888 1.00 89.38 220 PRO A N 1
ATOM 1714 C CA . PRO A 1 220 ? 10.722 7.585 -4.452 1.00 89.38 220 PRO A CA 1
ATOM 1715 C C . PRO A 1 220 ? 10.577 8.865 -3.619 1.00 89.38 220 PRO A C 1
ATOM 1717 O O . PRO A 1 220 ? 10.177 8.799 -2.459 1.00 89.38 220 PRO A O 1
ATOM 1720 N N . TRP A 1 221 ? 10.850 10.029 -4.214 1.00 89.56 221 TRP A N 1
ATOM 1721 C CA . TRP A 1 221 ? 10.724 11.329 -3.557 1.00 89.56 221 TRP A CA 1
ATOM 1722 C C . TRP A 1 221 ? 9.274 11.768 -3.364 1.00 89.56 221 TRP A C 1
ATOM 1724 O O . TRP A 1 221 ? 8.999 12.526 -2.437 1.00 89.56 221 TRP A O 1
ATOM 1734 N N . ALA A 1 222 ? 8.333 11.255 -4.164 1.00 88.12 222 ALA A N 1
ATOM 1735 C CA . ALA A 1 222 ? 6.908 11.530 -3.980 1.00 88.12 222 ALA A CA 1
ATOM 1736 C C . ALA A 1 222 ? 6.404 11.043 -2.610 1.00 88.12 222 ALA A C 1
ATOM 1738 O O . ALA A 1 222 ? 5.481 11.628 -2.051 1.00 88.12 222 ALA A O 1
ATOM 1739 N N . TYR A 1 223 ? 7.056 10.038 -2.016 1.00 86.69 223 TYR A N 1
ATOM 1740 C CA . TYR A 1 223 ? 6.730 9.568 -0.670 1.00 86.69 223 TYR A CA 1
ATOM 1741 C C . TYR A 1 223 ? 7.123 10.546 0.447 1.00 86.69 223 TYR A C 1
ATOM 1743 O O . TYR A 1 223 ? 6.708 10.355 1.587 1.00 86.69 223 TYR A O 1
ATOM 1751 N N . LEU A 1 224 ? 7.871 11.618 0.164 1.00 89.25 224 LEU A N 1
ATOM 1752 C CA . LEU A 1 224 ? 8.038 12.709 1.132 1.00 89.25 224 LEU A CA 1
ATOM 1753 C C . LEU A 1 224 ? 6.772 13.558 1.282 1.00 89.25 224 LEU A C 1
ATOM 1755 O O . LEU A 1 224 ? 6.676 14.302 2.251 1.00 89.25 224 LEU A O 1
ATOM 1759 N N . LEU A 1 225 ? 5.816 13.460 0.354 1.00 86.62 225 LEU A N 1
ATOM 1760 C CA . LEU A 1 225 ? 4.582 14.254 0.359 1.00 86.62 225 LEU A CA 1
ATOM 1761 C C . LEU A 1 225 ? 3.445 13.611 1.166 1.00 86.62 225 LEU A C 1
ATOM 1763 O O . LEU A 1 225 ? 2.372 14.193 1.271 1.00 86.62 225 LEU A O 1
ATOM 1767 N N . ILE A 1 226 ? 3.641 12.394 1.680 1.00 83.88 226 ILE A N 1
ATOM 1768 C CA . ILE A 1 226 ? 2.600 11.623 2.367 1.00 83.88 226 ILE A CA 1
ATOM 1769 C C . ILE A 1 226 ? 3.190 11.021 3.637 1.00 83.88 226 ILE A C 1
ATOM 1771 O O . ILE A 1 226 ? 4.324 10.539 3.635 1.00 83.88 226 ILE A O 1
ATOM 1775 N N . ASP A 1 227 ? 2.411 11.005 4.718 1.00 84.94 227 ASP A N 1
ATOM 1776 C CA . ASP A 1 227 ? 2.782 10.290 5.924 1.00 84.94 227 ASP A CA 1
ATOM 1777 C C . ASP A 1 227 ? 2.840 8.778 5.653 1.00 84.94 227 ASP A C 1
ATOM 1779 O O . ASP A 1 227 ? 1.842 8.119 5.355 1.00 84.94 227 ASP A O 1
ATOM 1783 N N . GLN A 1 228 ? 4.034 8.205 5.758 1.00 80.75 228 GLN A N 1
ATOM 1784 C CA . GLN A 1 228 ? 4.298 6.808 5.442 1.00 80.75 228 GLN A CA 1
ATOM 1785 C C . GLN A 1 228 ? 3.969 5.872 6.613 1.00 80.75 228 GLN A C 1
ATOM 1787 O O . GLN A 1 228 ? 4.661 4.878 6.840 1.00 80.75 228 GLN A O 1
ATOM 1792 N N . LEU A 1 229 ? 2.890 6.160 7.352 1.00 75.94 229 LEU A N 1
ATOM 1793 C CA . LEU A 1 229 ? 2.367 5.265 8.383 1.00 75.94 229 LEU A CA 1
ATOM 1794 C C . LEU A 1 229 ? 2.223 3.860 7.788 1.00 75.94 229 LEU A C 1
ATOM 1796 O O . LEU A 1 229 ? 1.627 3.687 6.719 1.00 75.94 229 LEU A O 1
ATOM 1800 N N . GLN A 1 230 ? 2.786 2.871 8.486 1.00 76.94 230 GLN A N 1
ATOM 1801 C CA . GLN A 1 230 ? 2.897 1.467 8.070 1.00 76.94 230 GLN A CA 1
ATOM 1802 C C . GLN A 1 230 ? 3.964 1.171 6.993 1.00 76.94 230 GLN A C 1
ATOM 1804 O O . GLN A 1 230 ? 3.933 0.087 6.406 1.00 76.94 230 GLN A O 1
ATOM 1809 N N . ASN A 1 231 ? 4.941 2.044 6.732 1.00 77.94 231 ASN A N 1
ATOM 1810 C CA . ASN A 1 231 ? 6.080 1.731 5.856 1.00 77.94 231 ASN A CA 1
ATOM 1811 C C . ASN A 1 231 ? 7.142 0.861 6.551 1.00 77.94 231 ASN A C 1
ATOM 1813 O O . ASN A 1 231 ? 8.303 1.232 6.715 1.00 77.94 231 ASN A O 1
ATOM 1817 N N . LEU A 1 232 ? 6.728 -0.325 6.994 1.00 72.00 232 LEU A N 1
ATOM 1818 C CA . LEU A 1 232 ? 7.610 -1.268 7.672 1.00 72.00 232 LEU A CA 1
ATOM 1819 C C . LEU A 1 232 ? 8.755 -1.686 6.741 1.00 72.00 232 LEU A C 1
ATOM 1821 O O . LEU A 1 232 ? 8.508 -2.229 5.663 1.00 72.00 232 LEU A O 1
ATOM 1825 N N . GLY A 1 233 ? 9.993 -1.438 7.174 1.00 67.19 233 GLY A N 1
ATOM 1826 C CA . GLY A 1 233 ? 11.201 -1.795 6.430 1.00 67.19 233 GLY A CA 1
ATOM 1827 C C . GLY A 1 233 ? 11.381 -1.033 5.115 1.00 67.19 233 GLY A C 1
ATOM 1828 O O . GLY A 1 233 ? 11.882 -1.622 4.166 1.00 67.19 233 GLY A O 1
ATOM 1829 N N . ALA A 1 234 ? 10.926 0.224 5.024 1.00 72.88 234 ALA A N 1
ATOM 1830 C CA . ALA A 1 234 ? 11.043 1.055 3.815 1.00 72.88 234 ALA A CA 1
ATOM 1831 C C . ALA A 1 234 ? 10.447 0.407 2.539 1.00 72.88 234 ALA A C 1
ATOM 1833 O O . ALA A 1 234 ? 10.882 0.644 1.408 1.00 72.88 234 ALA A O 1
ATOM 1834 N N . ARG A 1 235 ? 9.432 -0.450 2.715 1.00 73.38 235 ARG A N 1
ATOM 1835 C CA . ARG A 1 235 ? 8.840 -1.279 1.655 1.00 73.38 235 ARG A CA 1
ATOM 1836 C C . ARG A 1 235 ? 8.134 -0.499 0.550 1.00 73.38 235 ARG A C 1
ATOM 1838 O O . ARG A 1 235 ? 7.991 -1.021 -0.552 1.00 73.38 235 ARG A O 1
ATOM 1845 N N . PHE A 1 236 ? 7.663 0.715 0.822 1.00 81.12 236 PHE A N 1
ATOM 1846 C CA . PHE A 1 236 ? 6.973 1.543 -0.168 1.00 81.12 236 PHE A CA 1
ATOM 1847 C C . PHE A 1 236 ? 7.907 1.987 -1.295 1.00 81.12 236 PHE A C 1
ATOM 1849 O O . PHE A 1 236 ? 7.472 2.129 -2.432 1.00 81.12 236 PHE A O 1
ATOM 1856 N N . GLN A 1 237 ? 9.201 2.124 -1.013 1.00 81.44 237 GLN A N 1
ATOM 1857 C CA . GLN A 1 237 ? 10.204 2.562 -1.976 1.00 81.44 237 GLN A CA 1
ATOM 1858 C C . GLN A 1 237 ? 10.729 1.418 -2.859 1.00 81.44 237 GLN A C 1
ATOM 1860 O O . GLN A 1 237 ? 11.175 1.663 -3.976 1.00 81.44 237 GLN A O 1
ATOM 1865 N N . TYR A 1 238 ? 10.657 0.160 -2.419 1.00 75.81 238 TYR A N 1
ATOM 1866 C CA . TYR A 1 238 ? 11.224 -0.986 -3.147 1.00 75.81 238 TYR A CA 1
ATOM 1867 C C . TYR A 1 238 ? 10.646 -1.325 -4.532 1.00 75.81 238 TYR A C 1
ATOM 1869 O O . TYR A 1 238 ? 11.398 -1.902 -5.324 1.00 75.81 238 TYR A O 1
ATOM 1877 N N . PRO A 1 239 ? 9.400 -0.975 -4.908 1.00 79.44 239 PRO A N 1
ATOM 1878 C CA . PRO A 1 239 ? 8.880 -1.277 -6.241 1.00 79.44 239 PRO A CA 1
ATOM 1879 C C . PRO A 1 239 ? 9.704 -0.701 -7.402 1.00 79.44 239 PRO A C 1
ATOM 1881 O O . PRO A 1 239 ? 9.615 -1.230 -8.508 1.00 79.44 239 PRO A O 1
ATOM 1884 N N . VAL A 1 240 ? 10.540 0.329 -7.184 1.00 84.31 240 VAL A N 1
ATOM 1885 C CA . VAL A 1 240 ? 11.426 0.838 -8.251 1.00 84.31 240 VAL A CA 1
ATOM 1886 C C . VAL A 1 240 ? 12.652 -0.038 -8.501 1.00 84.31 240 VAL A C 1
ATOM 1888 O O . VAL A 1 240 ? 13.278 0.067 -9.553 1.00 84.31 240 VAL A O 1
ATOM 1891 N N . TYR A 1 241 ? 13.005 -0.922 -7.569 1.00 78.88 241 TYR A N 1
ATOM 1892 C CA . TYR A 1 241 ? 14.252 -1.681 -7.615 1.00 78.88 241 TYR A CA 1
ATOM 1893 C C . TYR A 1 241 ? 14.417 -2.549 -8.880 1.00 78.88 241 TYR A C 1
ATOM 1895 O O . TYR A 1 241 ? 15.470 -2.460 -9.521 1.00 78.88 241 TYR A O 1
ATOM 1903 N N . PRO A 1 242 ? 13.404 -3.328 -9.327 1.00 77.75 242 PRO A N 1
ATOM 1904 C CA . PRO A 1 242 ? 13.519 -4.125 -10.551 1.00 77.75 242 PRO A CA 1
ATOM 1905 C C . PRO A 1 242 ? 13.831 -3.287 -11.798 1.00 77.75 242 PRO A C 1
ATOM 1907 O O . PRO A 1 242 ? 14.512 -3.758 -12.705 1.00 77.75 242 PRO A O 1
ATOM 1910 N N . LEU A 1 243 ? 13.394 -2.026 -11.836 1.00 83.25 243 LEU A N 1
ATOM 1911 C CA . LEU A 1 243 ? 13.640 -1.126 -12.963 1.00 83.25 243 LEU A CA 1
ATOM 1912 C C . LEU A 1 243 ? 15.111 -0.716 -13.045 1.00 83.25 243 LEU A C 1
ATOM 1914 O O . LEU A 1 243 ? 15.675 -0.677 -14.137 1.00 83.25 243 LEU A O 1
ATOM 1918 N N . PHE A 1 244 ? 15.760 -0.486 -11.902 1.00 83.75 244 PHE A N 1
ATOM 1919 C CA . PHE A 1 244 ? 17.200 -0.240 -11.857 1.00 83.75 244 PHE A CA 1
ATOM 1920 C C . PHE A 1 244 ? 18.002 -1.479 -12.261 1.00 83.75 244 PHE A C 1
ATOM 1922 O O . PHE A 1 244 ? 18.994 -1.348 -12.974 1.00 83.75 244 PHE A O 1
ATOM 1929 N N . LEU A 1 245 ? 17.565 -2.684 -11.880 1.00 76.25 245 LEU A N 1
ATOM 1930 C CA . LEU A 1 245 ? 18.202 -3.925 -12.338 1.00 76.25 245 LEU A CA 1
ATOM 1931 C C . LEU A 1 245 ? 18.105 -4.087 -13.861 1.00 76.25 245 LEU A C 1
ATOM 1933 O O . LEU A 1 245 ? 19.100 -4.409 -14.513 1.00 76.25 245 LEU A O 1
ATOM 1937 N N . LEU A 1 246 ? 16.930 -3.822 -14.439 1.00 75.44 246 LEU A N 1
ATOM 1938 C CA . LEU A 1 246 ? 16.735 -3.839 -15.891 1.00 75.44 246 LEU A CA 1
ATOM 1939 C C . LEU A 1 246 ? 17.592 -2.774 -16.586 1.00 75.44 246 LEU A C 1
ATOM 1941 O O . LEU A 1 246 ? 18.225 -3.063 -17.604 1.00 75.44 246 LEU A O 1
ATOM 1945 N N . ALA A 1 247 ? 17.664 -1.569 -16.017 1.00 85.38 247 ALA A N 1
ATOM 1946 C CA . ALA A 1 247 ? 18.514 -0.499 -16.521 1.00 85.38 247 ALA A CA 1
ATOM 1947 C C . ALA A 1 247 ? 19.999 -0.886 -16.479 1.00 85.38 247 ALA A C 1
ATOM 1949 O O . ALA A 1 247 ? 20.701 -0.676 -17.465 1.00 85.38 247 ALA A O 1
ATOM 1950 N N . ALA A 1 248 ? 20.470 -1.521 -15.401 1.00 75.31 248 ALA A N 1
ATOM 1951 C CA . ALA A 1 248 ? 21.839 -2.028 -15.301 1.00 75.31 248 ALA A CA 1
ATOM 1952 C C . ALA A 1 248 ? 22.122 -3.114 -16.344 1.00 75.31 248 ALA A C 1
ATOM 1954 O O . ALA A 1 248 ? 23.111 -3.031 -17.070 1.00 75.31 248 ALA A O 1
ATOM 1955 N N . ALA A 1 249 ? 21.229 -4.098 -16.485 1.00 72.62 249 ALA A N 1
ATOM 1956 C CA . ALA A 1 249 ? 21.369 -5.160 -17.481 1.00 72.62 249 ALA A CA 1
ATOM 1957 C C . ALA A 1 249 ? 21.430 -4.608 -18.915 1.00 72.62 249 ALA A C 1
ATOM 1959 O O . ALA A 1 249 ? 22.162 -5.127 -19.760 1.00 72.62 249 ALA A O 1
ATOM 1960 N N . TRP A 1 250 ? 20.676 -3.545 -19.200 1.00 79.12 250 TRP A N 1
ATOM 1961 C CA . TRP A 1 250 ? 20.716 -2.874 -20.493 1.00 79.12 250 TRP A CA 1
ATOM 1962 C C . TRP A 1 250 ? 21.990 -2.041 -20.683 1.00 79.12 250 TRP A C 1
ATOM 1964 O O . TRP A 1 250 ? 22.629 -2.136 -21.733 1.00 79.12 250 TRP A O 1
ATOM 1974 N N . ALA A 1 251 ? 22.377 -1.253 -19.678 1.00 77.31 251 ALA A N 1
ATOM 1975 C CA . ALA A 1 251 ? 23.549 -0.383 -19.719 1.00 77.31 251 ALA A CA 1
ATOM 1976 C C . ALA A 1 251 ? 24.859 -1.170 -19.885 1.00 77.31 251 ALA A C 1
ATOM 1978 O O . ALA A 1 251 ? 25.769 -0.704 -20.561 1.00 77.31 251 ALA A O 1
ATOM 1979 N N . LEU A 1 252 ? 24.950 -2.383 -19.330 1.00 74.81 252 LEU A N 1
ATOM 1980 C CA . LEU A 1 252 ? 26.152 -3.223 -19.400 1.00 74.81 252 LEU A CA 1
ATOM 1981 C C . LEU A 1 252 ? 26.375 -3.907 -20.760 1.00 74.81 252 LEU A C 1
ATOM 1983 O O . LEU A 1 252 ? 27.443 -4.479 -20.979 1.00 74.81 252 LEU A O 1
ATOM 1987 N N . ARG A 1 253 ? 25.415 -3.861 -21.695 1.00 75.38 253 ARG A N 1
ATOM 1988 C CA . ARG A 1 253 ? 25.515 -4.568 -22.988 1.00 75.38 253 ARG A CA 1
ATOM 1989 C C . ARG A 1 253 ? 26.797 -4.269 -23.782 1.00 75.38 253 ARG A C 1
ATOM 1991 O O . ARG A 1 253 ? 27.391 -5.235 -24.258 1.00 75.38 253 ARG A O 1
ATOM 1998 N N . PRO A 1 254 ? 27.259 -3.008 -23.923 1.00 74.88 254 PRO A N 1
ATOM 1999 C CA . PRO A 1 254 ? 28.488 -2.714 -24.664 1.00 74.88 254 PRO A CA 1
ATOM 2000 C C . PRO A 1 254 ? 29.728 -3.325 -24.004 1.00 74.88 254 PRO A C 1
ATOM 2002 O O . PRO A 1 254 ? 30.586 -3.872 -24.689 1.00 74.88 254 PRO A O 1
ATOM 2005 N N . LEU A 1 255 ? 29.790 -3.301 -22.667 1.00 67.25 255 LEU A N 1
ATOM 2006 C CA . LEU A 1 255 ? 30.885 -3.900 -21.900 1.00 67.25 255 LEU A CA 1
ATOM 2007 C C . LEU A 1 255 ? 30.908 -5.424 -22.042 1.00 67.25 255 LEU A C 1
ATOM 2009 O O . LEU A 1 255 ? 31.970 -6.010 -22.227 1.00 67.25 255 LEU A O 1
ATOM 2013 N N . LEU A 1 256 ? 29.738 -6.068 -21.993 1.00 66.94 256 LEU A N 1
ATOM 2014 C CA . LEU A 1 256 ? 29.620 -7.517 -22.176 1.00 66.94 256 LEU A CA 1
ATOM 2015 C C . LEU A 1 256 ? 30.015 -7.951 -23.594 1.00 66.94 256 LEU A C 1
ATOM 2017 O O . LEU A 1 256 ? 30.647 -8.992 -23.758 1.00 66.94 256 LEU A O 1
ATOM 2021 N N . ALA A 1 257 ? 29.688 -7.144 -24.606 1.00 66.19 257 ALA A N 1
ATOM 2022 C CA . ALA A 1 257 ? 30.075 -7.399 -25.992 1.00 66.19 257 ALA A CA 1
ATOM 2023 C C . ALA A 1 257 ? 31.595 -7.285 -26.226 1.00 66.19 257 ALA A C 1
ATOM 2025 O O . ALA A 1 257 ? 32.115 -7.922 -27.138 1.00 66.19 257 ALA A O 1
ATOM 2026 N N . ALA A 1 258 ? 32.308 -6.512 -25.399 1.00 65.62 258 ALA A N 1
ATOM 2027 C CA . ALA A 1 258 ? 33.752 -6.303 -25.502 1.00 65.62 258 ALA A CA 1
ATOM 2028 C C . ALA A 1 258 ? 34.606 -7.409 -24.840 1.00 65.62 258 ALA A C 1
ATOM 2030 O O . ALA A 1 258 ? 35.833 -7.377 -24.944 1.00 65.62 258 ALA A O 1
ATOM 2031 N N . LEU A 1 259 ? 33.998 -8.384 -24.148 1.00 65.81 259 LEU A N 1
ATOM 2032 C CA . LEU A 1 259 ? 34.735 -9.458 -23.472 1.00 65.81 259 LEU A CA 1
ATOM 2033 C C . LEU A 1 259 ? 35.325 -10.484 -24.469 1.00 65.81 259 LEU A C 1
ATOM 2035 O O . LEU A 1 259 ? 34.636 -10.906 -25.406 1.00 65.81 259 LEU A O 1
ATOM 2039 N N . PRO A 1 260 ? 36.576 -10.950 -24.257 1.00 47.81 260 PRO A N 1
ATOM 2040 C CA . PRO A 1 260 ? 37.209 -11.942 -25.123 1.00 47.81 260 PRO A CA 1
ATOM 2041 C C . PRO A 1 260 ? 36.436 -13.267 -25.095 1.00 47.81 260 PRO A C 1
ATOM 2043 O O . PRO A 1 260 ? 36.138 -13.804 -24.029 1.00 47.81 260 PRO A O 1
ATOM 2046 N N . GLY A 1 261 ? 36.097 -13.781 -26.280 1.00 59.66 261 GLY A N 1
ATOM 2047 C CA . GLY A 1 261 ? 35.207 -14.935 -26.461 1.00 59.66 261 GLY A CA 1
ATOM 2048 C C . GLY A 1 261 ? 33.864 -14.603 -27.117 1.00 59.66 261 GLY A C 1
ATOM 2049 O O . GLY A 1 261 ? 33.083 -15.518 -27.349 1.00 59.66 261 GLY A O 1
ATOM 2050 N N . GLY A 1 262 ? 33.610 -13.326 -27.443 1.00 44.81 262 GLY A N 1
ATOM 2051 C CA . GLY A 1 262 ? 32.570 -12.911 -28.387 1.00 44.81 262 GLY A CA 1
ATOM 2052 C C . GLY A 1 262 ? 31.199 -13.493 -28.063 1.00 44.81 262 GLY A C 1
ATOM 2053 O O . GLY A 1 262 ? 30.665 -14.288 -28.835 1.00 44.81 262 GLY A O 1
ATOM 2054 N N . TRP A 1 263 ? 30.619 -13.096 -26.928 1.00 51.88 263 TRP A N 1
ATOM 2055 C CA . TRP A 1 263 ? 29.240 -13.432 -26.565 1.00 51.88 263 TRP A CA 1
ATOM 2056 C C . TRP A 1 263 ? 28.274 -12.686 -27.499 1.00 51.88 263 TRP A C 1
ATOM 2058 O O . TRP A 1 263 ? 27.635 -11.707 -27.125 1.00 51.88 263 TRP A O 1
ATOM 2068 N N . THR A 1 264 ? 28.207 -13.121 -28.752 1.00 47.09 264 THR A N 1
ATOM 2069 C CA . THR A 1 264 ? 27.361 -12.556 -29.801 1.00 47.09 264 THR A CA 1
ATOM 2070 C C . THR A 1 264 ? 26.239 -13.544 -30.130 1.00 47.09 264 THR A C 1
ATOM 2072 O O . THR A 1 264 ? 26.427 -14.761 -30.098 1.00 47.09 264 THR A O 1
ATOM 2075 N N . GLY A 1 265 ? 25.030 -13.028 -30.373 1.00 59.44 265 GLY A N 1
ATOM 2076 C CA . GLY A 1 265 ? 23.858 -13.834 -30.740 1.00 59.44 265 GLY A CA 1
ATOM 2077 C C . GLY A 1 265 ? 22.959 -14.307 -29.573 1.00 59.44 265 GLY A C 1
ATOM 2078 O O . GLY A 1 265 ? 22.964 -13.701 -28.496 1.00 59.44 265 GLY A O 1
ATOM 2079 N N . PRO A 1 266 ? 22.150 -15.375 -29.774 1.00 47.97 266 PRO A N 1
ATOM 2080 C CA . PRO A 1 266 ? 21.113 -15.856 -28.843 1.00 47.97 266 PRO A CA 1
ATOM 2081 C C . PRO A 1 266 ? 21.618 -16.138 -27.423 1.00 47.97 266 PRO A C 1
ATOM 2083 O O . PRO A 1 266 ? 20.886 -15.944 -26.454 1.00 47.97 266 PRO A O 1
ATOM 2086 N N . ARG A 1 267 ? 22.896 -16.513 -27.288 1.00 42.94 267 ARG A N 1
ATOM 2087 C CA . ARG A 1 267 ? 23.554 -16.797 -26.006 1.00 42.94 267 ARG A CA 1
ATOM 2088 C C . ARG A 1 267 ? 23.623 -15.579 -25.080 1.00 42.94 267 ARG A C 1
ATOM 2090 O O . ARG A 1 267 ? 23.440 -15.747 -23.882 1.00 42.94 267 ARG A O 1
ATOM 2097 N N . LEU A 1 268 ? 23.786 -14.361 -25.614 1.00 47.81 268 LEU A N 1
ATOM 2098 C CA . LEU A 1 268 ? 23.750 -13.121 -24.821 1.00 47.81 268 LEU A CA 1
ATOM 2099 C C . LEU A 1 268 ? 22.329 -12.819 -24.305 1.00 47.81 268 LEU A C 1
ATOM 2101 O O . LEU A 1 268 ? 22.149 -12.353 -23.180 1.00 47.81 268 LEU A O 1
ATOM 2105 N N . ARG A 1 269 ? 21.301 -13.119 -25.116 1.00 47.38 269 ARG A N 1
ATOM 2106 C CA . ARG A 1 269 ? 19.887 -13.008 -24.708 1.00 47.38 269 ARG A CA 1
ATOM 2107 C C . ARG A 1 269 ? 19.526 -14.043 -23.638 1.00 47.38 269 ARG A C 1
ATOM 2109 O O . ARG A 1 269 ? 18.776 -13.714 -22.730 1.00 47.38 269 ARG A O 1
ATOM 2116 N N . GLN A 1 270 ? 20.092 -15.247 -23.714 1.00 45.38 270 GLN A N 1
ATOM 2117 C CA . GLN A 1 270 ? 19.903 -16.328 -22.737 1.00 45.38 270 GLN A CA 1
ATOM 2118 C C . GLN A 1 270 ? 20.698 -16.117 -21.436 1.00 45.38 270 GLN A C 1
ATOM 2120 O O . GLN A 1 270 ? 20.276 -16.584 -20.381 1.00 45.38 270 GLN A O 1
ATOM 2125 N N . SER A 1 271 ? 21.813 -15.378 -21.471 1.00 42.62 271 SER A N 1
ATOM 2126 C CA . SER A 1 271 ? 22.618 -15.063 -20.283 1.00 42.62 271 SER A CA 1
ATOM 2127 C C . SER A 1 271 ? 22.151 -13.816 -19.525 1.00 42.62 271 SER A C 1
ATOM 2129 O O . SER A 1 271 ? 22.506 -13.656 -18.360 1.00 42.62 271 SER A O 1
ATOM 2131 N N . LEU A 1 272 ? 21.347 -12.936 -20.137 1.00 47.69 272 LEU A N 1
ATOM 2132 C CA . LEU A 1 272 ? 20.752 -11.775 -19.455 1.00 47.69 272 LEU A CA 1
ATOM 2133 C C . LEU A 1 272 ? 19.872 -12.176 -18.251 1.00 47.69 272 LEU A C 1
ATOM 2135 O O . LEU A 1 272 ? 20.054 -11.590 -17.186 1.00 47.69 272 LEU A O 1
ATOM 2139 N N . PRO A 1 273 ? 18.979 -13.182 -18.361 1.00 43.97 273 PRO A N 1
ATOM 2140 C CA . PRO A 1 273 ? 18.239 -13.732 -17.225 1.00 43.97 273 PRO A CA 1
ATOM 2141 C C . PRO A 1 273 ? 19.148 -14.304 -16.135 1.00 43.97 273 PRO A C 1
ATOM 2143 O O . PRO A 1 273 ? 18.840 -14.170 -14.958 1.00 43.97 273 PRO A O 1
ATOM 2146 N N . VAL A 1 274 ? 20.289 -14.895 -16.504 1.00 44.84 274 VAL A N 1
ATOM 2147 C CA . VAL A 1 274 ? 21.262 -15.459 -15.552 1.00 44.84 274 VAL A CA 1
ATOM 2148 C C . VAL A 1 274 ? 22.022 -14.353 -14.822 1.00 44.84 274 VAL A C 1
ATOM 2150 O O . VAL A 1 274 ? 22.181 -14.419 -13.608 1.00 44.84 274 VAL A O 1
ATOM 2153 N N . ALA A 1 275 ? 22.444 -13.300 -15.526 1.00 48.34 275 ALA A N 1
ATOM 2154 C CA . ALA A 1 275 ? 23.084 -12.133 -14.923 1.00 48.34 275 ALA A CA 1
ATOM 2155 C C . ALA A 1 275 ? 22.106 -11.336 -14.044 1.00 48.34 275 ALA A C 1
ATOM 2157 O O . ALA A 1 275 ? 22.466 -10.924 -12.943 1.00 48.34 275 ALA A O 1
ATOM 2158 N N . ALA A 1 276 ? 20.856 -11.175 -14.490 1.00 46.25 276 ALA A N 1
ATOM 2159 C CA . ALA A 1 276 ? 19.780 -10.583 -13.699 1.00 46.25 276 ALA A CA 1
ATOM 2160 C C . ALA A 1 276 ? 19.427 -11.456 -12.484 1.00 46.25 276 ALA A C 1
ATOM 2162 O O . ALA A 1 276 ? 19.247 -10.927 -11.394 1.00 46.25 276 ALA A O 1
ATOM 2163 N N . GLY A 1 277 ? 19.410 -12.782 -12.640 1.00 43.88 277 GLY A N 1
ATOM 2164 C CA . GLY A 1 277 ? 19.213 -13.754 -11.563 1.00 43.88 277 GLY A CA 1
ATOM 2165 C C . GLY A 1 277 ? 20.351 -13.748 -10.540 1.00 43.88 277 GLY A C 1
ATOM 2166 O O . GLY A 1 277 ? 20.102 -13.805 -9.338 1.00 43.88 277 GLY A O 1
ATOM 2167 N N . LEU A 1 278 ? 21.598 -13.595 -10.991 1.00 47.22 278 LEU A N 1
ATOM 2168 C CA . LEU A 1 278 ? 22.769 -13.452 -10.128 1.00 47.22 278 LEU A CA 1
ATOM 2169 C C . LEU A 1 278 ? 22.751 -12.111 -9.386 1.00 47.22 278 LEU A C 1
ATOM 2171 O O . LEU A 1 278 ? 22.963 -12.089 -8.179 1.00 47.22 278 LEU A O 1
ATOM 2175 N N . ALA A 1 279 ? 22.434 -11.010 -10.071 1.00 48.25 279 ALA A N 1
ATOM 2176 C CA . ALA A 1 279 ? 22.248 -9.703 -9.443 1.00 48.25 279 ALA A CA 1
ATOM 2177 C C . ALA A 1 279 ? 21.095 -9.723 -8.426 1.00 48.25 279 ALA A C 1
ATOM 2179 O O . ALA A 1 279 ? 21.237 -9.189 -7.331 1.00 48.25 279 ALA A O 1
ATOM 2180 N N . PHE A 1 280 ? 19.993 -10.407 -8.746 1.00 44.75 280 PHE A N 1
ATOM 2181 C CA . PHE A 1 280 ? 18.858 -10.611 -7.849 1.00 44.75 280 PHE A CA 1
ATOM 2182 C C . PHE A 1 280 ? 19.218 -11.494 -6.648 1.00 44.75 280 PHE A C 1
ATOM 2184 O O . PHE A 1 280 ? 18.790 -11.216 -5.535 1.00 44.75 280 PHE A O 1
ATOM 2191 N N . THR A 1 281 ? 20.059 -12.513 -6.833 1.00 44.94 281 THR A N 1
ATOM 2192 C CA . THR A 1 281 ? 20.548 -13.378 -5.747 1.00 44.94 281 THR A CA 1
ATOM 2193 C C . THR A 1 281 ? 21.515 -12.627 -4.835 1.00 44.94 281 THR A C 1
ATOM 2195 O O . THR A 1 281 ? 21.394 -12.706 -3.617 1.00 44.94 281 THR A O 1
ATOM 2198 N N . LEU A 1 282 ? 22.430 -11.837 -5.404 1.00 50.22 282 LEU A N 1
ATOM 2199 C CA . LEU A 1 282 ? 23.309 -10.941 -4.650 1.00 50.22 282 LEU A CA 1
ATOM 2200 C C . LEU A 1 282 ? 22.506 -9.870 -3.900 1.00 50.22 282 LEU A C 1
ATOM 2202 O O . LEU A 1 282 ? 22.850 -9.537 -2.771 1.00 50.22 282 LEU A O 1
ATOM 2206 N N . PHE A 1 283 ? 21.409 -9.387 -4.484 1.00 47.41 283 PHE A N 1
ATOM 2207 C CA . PHE A 1 283 ? 20.468 -8.472 -3.844 1.00 47.41 283 PHE A CA 1
ATOM 2208 C C . PHE A 1 283 ? 19.670 -9.132 -2.711 1.00 47.41 283 PHE A C 1
ATOM 2210 O O . PHE A 1 283 ? 19.601 -8.575 -1.621 1.00 47.41 283 PHE A O 1
ATOM 2217 N N . ALA A 1 284 ? 19.125 -10.333 -2.914 1.00 44.00 284 ALA A N 1
ATOM 2218 C CA . ALA A 1 284 ? 18.434 -11.091 -1.871 1.00 44.00 284 ALA A CA 1
ATOM 2219 C C . ALA A 1 284 ? 19.377 -11.413 -0.694 1.00 44.00 284 ALA A C 1
ATOM 2221 O O . ALA A 1 284 ? 18.995 -11.309 0.471 1.00 44.00 284 ALA A O 1
ATOM 2222 N N . LEU A 1 285 ? 20.647 -11.713 -0.985 1.00 46.25 285 LEU A N 1
ATOM 2223 C CA . LEU A 1 285 ? 21.716 -11.817 0.012 1.00 46.25 285 LEU A CA 1
ATOM 2224 C C . LEU A 1 285 ? 21.985 -10.475 0.709 1.00 46.25 285 LEU A C 1
ATOM 2226 O O . LEU A 1 285 ? 22.102 -10.429 1.925 1.00 46.25 285 LEU A O 1
ATOM 2230 N N . PHE A 1 286 ? 22.043 -9.367 -0.022 1.00 48.31 286 PHE A N 1
ATOM 2231 C CA . PHE A 1 286 ? 22.291 -8.039 0.543 1.00 48.31 286 PHE A CA 1
ATOM 2232 C C . PHE A 1 286 ? 21.162 -7.573 1.485 1.00 48.31 286 PHE A C 1
ATOM 2234 O O . PHE A 1 286 ? 21.434 -7.110 2.591 1.00 48.31 286 PHE A O 1
ATOM 2241 N N . VAL A 1 287 ? 19.898 -7.771 1.095 1.00 47.53 287 VAL A N 1
ATOM 2242 C CA . VAL A 1 287 ? 18.697 -7.428 1.886 1.00 47.53 287 VAL A CA 1
ATOM 2243 C C . VAL A 1 287 ? 18.581 -8.266 3.162 1.00 47.53 287 VAL A C 1
ATOM 2245 O O . VAL A 1 287 ? 18.110 -7.780 4.185 1.00 47.53 287 VAL A O 1
ATOM 2248 N N . THR A 1 288 ? 19.056 -9.511 3.153 1.00 48.34 288 THR A N 1
ATOM 2249 C CA . THR A 1 288 ? 18.968 -10.406 4.321 1.00 48.34 288 THR A CA 1
ATOM 2250 C C . THR A 1 288 ? 20.050 -10.161 5.387 1.00 48.34 288 THR A C 1
ATOM 2252 O O . THR A 1 288 ? 19.992 -10.766 6.459 1.00 48.34 288 THR A O 1
ATOM 2255 N N . LEU A 1 289 ? 21.043 -9.291 5.145 1.00 49.22 289 LEU A N 1
ATOM 2256 C CA . LEU A 1 289 ? 22.298 -9.249 5.923 1.00 49.22 289 LEU A CA 1
ATOM 2257 C C . LEU A 1 289 ? 22.653 -7.881 6.534 1.00 49.22 289 LEU A C 1
ATOM 2259 O O . LEU A 1 289 ? 23.786 -7.674 6.977 1.00 49.22 289 LEU A O 1
ATOM 2263 N N . GLU A 1 290 ? 21.685 -6.970 6.618 1.00 50.50 290 GLU A N 1
ATOM 2264 C CA . GLU A 1 290 ? 21.868 -5.529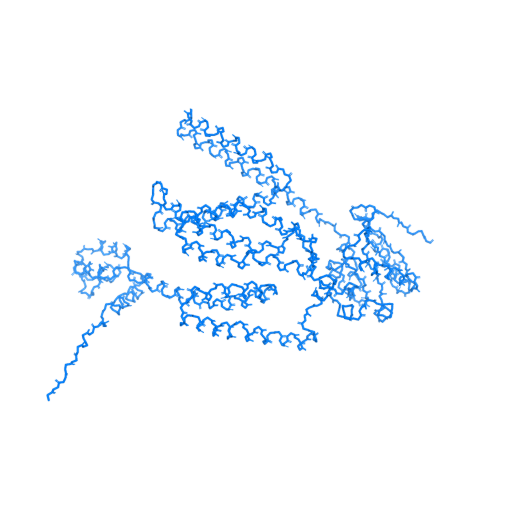 6.862 1.00 50.50 290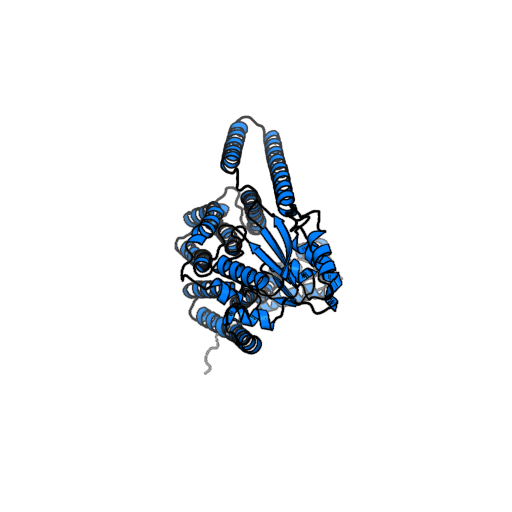 GLU A CA 1
ATOM 2265 C C . GLU A 1 290 ? 22.562 -5.112 8.183 1.00 50.50 290 GLU A C 1
ATOM 2267 O O . GLU A 1 290 ? 22.858 -3.934 8.367 1.00 50.50 290 GLU A O 1
ATOM 2272 N N . ARG A 1 291 ? 22.898 -6.033 9.099 1.00 50.09 291 ARG A N 1
ATOM 2273 C CA . ARG A 1 291 ? 23.592 -5.680 10.356 1.00 50.09 291 ARG A CA 1
ATOM 2274 C C . ARG A 1 291 ? 25.117 -5.862 10.371 1.00 50.09 291 ARG A C 1
ATOM 2276 O O . ARG A 1 291 ? 25.757 -5.271 11.227 1.00 50.09 291 ARG A O 1
ATOM 2283 N N . GLU A 1 292 ? 25.729 -6.607 9.446 1.00 50.31 292 GLU A N 1
ATOM 2284 C CA . GLU A 1 292 ? 27.135 -7.073 9.605 1.00 50.31 292 GLU A CA 1
ATOM 2285 C C . GLU A 1 292 ? 28.004 -6.886 8.336 1.00 50.31 292 GLU A C 1
ATOM 2287 O O . GLU A 1 292 ? 29.046 -7.519 8.154 1.00 50.31 292 GLU A O 1
ATOM 2292 N N . MET A 1 293 ? 27.570 -6.021 7.412 1.00 49.84 293 MET A N 1
ATOM 2293 C CA . MET A 1 293 ? 28.087 -5.939 6.037 1.00 49.84 293 MET A CA 1
ATOM 2294 C C . MET A 1 293 ? 29.592 -5.637 5.917 1.00 49.84 293 MET A C 1
ATOM 2296 O O . MET A 1 293 ? 30.222 -6.091 4.963 1.00 49.84 293 MET A O 1
ATOM 2300 N N . LEU A 1 294 ? 30.197 -4.921 6.871 1.00 46.00 294 LEU A N 1
ATOM 2301 C CA . LEU A 1 294 ? 31.641 -4.652 6.844 1.00 46.00 294 LEU A CA 1
ATOM 2302 C C . LEU A 1 294 ? 32.449 -5.952 6.876 1.00 46.00 294 LEU A C 1
ATOM 2304 O O . LEU A 1 294 ? 33.368 -6.103 6.082 1.00 46.00 294 LEU A O 1
ATOM 2308 N N . ILE A 1 295 ? 32.057 -6.918 7.707 1.00 46.66 295 ILE A N 1
ATOM 2309 C CA . ILE A 1 295 ? 32.789 -8.178 7.894 1.00 46.66 295 ILE A CA 1
ATOM 2310 C C . ILE A 1 295 ? 32.639 -9.086 6.670 1.00 46.66 295 ILE A C 1
ATOM 2312 O O . ILE A 1 295 ? 33.604 -9.723 6.256 1.00 46.66 295 ILE A O 1
ATOM 2316 N N . LEU A 1 296 ? 31.458 -9.115 6.040 1.00 46.69 296 LEU A N 1
ATOM 2317 C CA . LEU A 1 296 ? 31.225 -9.934 4.848 1.00 46.69 296 LEU A CA 1
ATOM 2318 C C . LEU A 1 296 ? 31.884 -9.348 3.597 1.00 46.69 296 LEU A C 1
ATOM 2320 O O . LEU A 1 296 ? 32.452 -10.102 2.816 1.00 46.69 296 LEU A O 1
ATOM 2324 N N . ILE A 1 297 ? 31.847 -8.025 3.400 1.00 52.00 297 ILE A N 1
ATOM 2325 C CA . ILE A 1 297 ? 32.546 -7.385 2.275 1.00 52.00 297 ILE A CA 1
ATOM 2326 C C . ILE A 1 297 ? 34.055 -7.531 2.444 1.00 52.00 297 ILE A C 1
ATOM 2328 O O . ILE A 1 297 ? 34.725 -7.888 1.477 1.00 52.00 297 ILE A O 1
ATOM 2332 N N . LEU A 1 298 ? 34.585 -7.348 3.661 1.00 46.09 298 LEU A N 1
ATOM 2333 C CA . LEU A 1 298 ? 35.990 -7.637 3.946 1.00 46.09 298 LEU A CA 1
ATOM 2334 C C . LEU A 1 298 ? 36.298 -9.116 3.693 1.00 46.09 298 LEU A C 1
ATOM 2336 O O . LEU A 1 298 ? 37.290 -9.419 3.049 1.00 46.09 298 LEU A O 1
ATOM 2340 N N . GLY A 1 299 ? 35.434 -10.031 4.137 1.00 45.31 299 GLY A N 1
ATOM 2341 C CA . GLY A 1 299 ? 35.604 -11.475 3.973 1.00 45.31 299 GLY A CA 1
ATOM 2342 C C . GLY A 1 299 ? 35.538 -11.943 2.517 1.00 45.31 299 GLY A C 1
ATOM 2343 O O . GLY A 1 299 ? 36.329 -12.789 2.112 1.00 45.31 299 GLY A O 1
ATOM 2344 N N . LEU A 1 300 ? 34.656 -11.365 1.701 1.00 52.09 300 LEU A N 1
ATOM 2345 C CA . LEU A 1 300 ? 34.553 -11.635 0.265 1.00 52.09 300 LEU A CA 1
ATOM 2346 C C . LEU A 1 300 ? 35.700 -10.996 -0.520 1.00 52.09 300 LEU A C 1
ATOM 2348 O O . LEU A 1 300 ? 36.230 -11.625 -1.433 1.00 52.09 300 LEU A O 1
ATOM 2352 N N . ALA A 1 301 ? 36.118 -9.782 -0.154 1.00 50.81 301 ALA A N 1
ATOM 2353 C CA . ALA A 1 301 ? 37.278 -9.129 -0.750 1.00 50.81 301 ALA A CA 1
ATOM 2354 C C . ALA A 1 301 ? 38.572 -9.881 -0.405 1.00 50.81 301 ALA A C 1
ATOM 2356 O O . ALA A 1 301 ? 39.362 -10.166 -1.301 1.00 50.81 301 ALA A O 1
ATOM 2357 N N . LEU A 1 302 ? 38.755 -10.278 0.860 1.00 48.97 302 LEU A N 1
ATOM 2358 C CA . LEU A 1 302 ? 39.883 -11.083 1.334 1.00 48.97 302 LEU A CA 1
ATOM 2359 C C . LEU A 1 302 ? 39.857 -12.488 0.733 1.00 48.97 302 LEU A C 1
ATOM 2361 O O . LEU A 1 302 ? 40.877 -12.940 0.227 1.00 48.97 302 LEU A O 1
ATOM 2365 N N . GLY A 1 303 ? 38.701 -13.153 0.702 1.00 48.81 303 GLY A N 1
ATOM 2366 C CA . GLY A 1 303 ? 38.528 -14.470 0.085 1.00 48.81 303 GLY A CA 1
ATOM 2367 C C . GLY A 1 303 ? 38.765 -14.446 -1.426 1.00 48.81 303 GLY A C 1
ATOM 2368 O O . GLY A 1 303 ? 39.447 -15.317 -1.960 1.00 48.81 303 GLY A O 1
ATOM 2369 N N . GLY A 1 304 ? 38.287 -13.406 -2.114 1.00 52.31 304 GLY A N 1
ATOM 2370 C CA . GLY A 1 304 ? 38.561 -13.159 -3.528 1.00 52.31 304 GLY A CA 1
ATOM 2371 C C . GLY A 1 304 ? 40.037 -12.862 -3.801 1.00 52.31 304 GLY A C 1
ATOM 2372 O O . GLY A 1 304 ? 40.602 -13.417 -4.742 1.00 52.31 304 GLY A O 1
ATOM 2373 N N . LEU A 1 305 ? 40.688 -12.061 -2.951 1.00 51.81 305 LEU A N 1
ATOM 2374 C CA . LEU A 1 305 ? 42.132 -11.798 -2.991 1.00 51.81 305 LEU A CA 1
ATOM 2375 C C . LEU A 1 305 ? 42.947 -13.067 -2.733 1.00 51.81 305 LEU A C 1
ATOM 2377 O O . LEU A 1 305 ? 43.919 -13.314 -3.440 1.00 51.81 305 LEU A O 1
ATOM 2381 N N . HIS A 1 306 ? 42.543 -13.899 -1.773 1.00 49.34 306 HIS A N 1
ATOM 2382 C CA . HIS A 1 306 ? 43.202 -15.167 -1.463 1.00 49.34 306 HIS A CA 1
ATOM 2383 C C . HIS A 1 306 ? 43.028 -16.176 -2.597 1.00 49.34 306 HIS A C 1
ATOM 2385 O O . HIS A 1 306 ? 43.991 -16.836 -2.970 1.00 49.34 306 HIS A O 1
ATOM 2391 N N . LEU A 1 307 ? 41.852 -16.244 -3.227 1.00 51.06 307 LEU A N 1
ATOM 2392 C CA . LEU A 1 307 ? 41.615 -17.088 -4.399 1.00 51.06 307 LEU A CA 1
ATOM 2393 C C . LEU A 1 307 ? 42.378 -16.578 -5.636 1.00 51.06 307 LEU A C 1
ATOM 2395 O O . LEU A 1 307 ? 42.919 -17.370 -6.408 1.00 51.06 307 LEU A O 1
ATOM 2399 N N . ALA A 1 308 ? 42.468 -15.258 -5.817 1.00 55.19 308 ALA A N 1
ATOM 2400 C CA . ALA A 1 308 ? 43.261 -14.628 -6.872 1.00 55.19 308 ALA A CA 1
ATOM 2401 C C . ALA A 1 308 ? 44.775 -14.809 -6.655 1.00 55.19 308 ALA A C 1
ATOM 2403 O O . ALA A 1 308 ? 45.506 -15.012 -7.625 1.00 55.19 308 ALA A O 1
ATOM 2404 N N . ALA A 1 309 ? 45.242 -14.810 -5.405 1.00 52.62 309 ALA A N 1
ATOM 2405 C CA . ALA A 1 309 ? 46.615 -15.149 -5.044 1.00 52.62 309 ALA A CA 1
ATOM 2406 C C . ALA A 1 309 ? 46.888 -16.652 -5.234 1.00 52.62 309 ALA A C 1
ATOM 2408 O O . ALA A 1 309 ? 47.891 -17.031 -5.838 1.00 52.62 309 ALA A O 1
ATOM 2409 N N . ALA A 1 310 ? 45.953 -17.513 -4.822 1.00 48.38 310 ALA A N 1
ATOM 2410 C CA . ALA A 1 310 ? 46.036 -18.966 -4.959 1.00 48.38 310 ALA A CA 1
ATOM 2411 C C . ALA A 1 310 ? 45.915 -19.443 -6.417 1.00 48.38 310 ALA A C 1
ATOM 2413 O O . ALA A 1 310 ? 46.435 -20.503 -6.763 1.00 48.38 310 ALA A O 1
ATOM 2414 N N . ARG A 1 311 ? 45.323 -18.642 -7.321 1.00 51.66 311 ARG A N 1
ATOM 2415 C CA . ARG A 1 311 ? 45.314 -18.908 -8.774 1.00 51.66 311 ARG A CA 1
ATOM 2416 C C . ARG A 1 311 ? 46.717 -19.113 -9.345 1.00 51.66 311 ARG A C 1
ATOM 2418 O O . ARG A 1 311 ? 46.845 -19.856 -10.313 1.00 51.66 311 ARG A O 1
ATOM 2425 N N . ARG A 1 312 ? 47.752 -18.497 -8.763 1.00 53.16 312 ARG A N 1
ATOM 2426 C CA . ARG A 1 312 ? 49.148 -18.670 -9.206 1.00 53.16 312 ARG A CA 1
ATOM 2427 C C . ARG A 1 312 ? 49.748 -20.032 -8.832 1.00 53.16 312 ARG A C 1
ATOM 2429 O O . ARG A 1 312 ? 50.725 -20.428 -9.449 1.00 53.16 312 ARG A O 1
ATOM 2436 N N . TRP A 1 313 ? 49.144 -20.749 -7.884 1.00 51.47 313 TRP A N 1
ATOM 2437 C CA . TRP A 1 313 ? 49.694 -21.971 -7.283 1.00 51.47 313 TRP A CA 1
ATOM 2438 C C . TRP A 1 313 ? 48.803 -23.208 -7.475 1.00 51.47 313 TRP A C 1
ATOM 2440 O O . TRP A 1 313 ? 49.249 -24.331 -7.269 1.00 51.47 313 TRP A O 1
ATOM 2450 N N . LEU A 1 314 ? 47.541 -23.020 -7.879 1.00 54.47 314 LEU A N 1
ATOM 2451 C CA . LEU A 1 314 ? 46.564 -24.097 -8.055 1.00 54.47 314 LEU A CA 1
ATOM 2452 C C . LEU A 1 314 ? 46.367 -24.459 -9.532 1.00 54.47 314 LEU A C 1
ATOM 2454 O O . LEU A 1 314 ? 46.046 -23.594 -10.356 1.00 54.47 314 LEU A O 1
ATOM 2458 N N . GLY A 1 315 ? 46.482 -25.756 -9.835 1.00 64.56 315 GLY A N 1
ATOM 2459 C CA . GLY A 1 315 ? 46.127 -26.345 -11.128 1.00 64.56 315 GLY A CA 1
ATOM 2460 C C . GLY A 1 315 ? 44.627 -26.227 -11.465 1.00 64.56 315 GLY A C 1
ATOM 2461 O O . GLY A 1 315 ? 43.812 -25.928 -10.587 1.00 64.56 315 GLY A O 1
ATOM 2462 N N . PRO A 1 316 ? 44.240 -26.431 -12.738 1.00 60.81 316 PRO A N 1
ATOM 2463 C CA . PRO A 1 316 ? 42.884 -26.179 -13.239 1.00 60.81 316 PRO A CA 1
ATOM 2464 C C . PRO A 1 316 ? 41.775 -26.955 -12.506 1.00 60.81 316 PRO A C 1
ATOM 2466 O O . PRO A 1 316 ? 40.716 -26.377 -12.254 1.00 60.81 316 PRO A O 1
ATOM 2469 N N . ASP A 1 317 ? 42.025 -28.195 -12.084 1.00 55.28 317 ASP A N 1
ATOM 2470 C CA . ASP A 1 317 ? 41.043 -28.997 -11.338 1.00 55.28 317 ASP A CA 1
ATOM 2471 C C . ASP A 1 317 ? 40.848 -28.489 -9.902 1.00 55.28 317 ASP A C 1
ATOM 2473 O O . ASP A 1 317 ? 39.718 -28.328 -9.436 1.00 55.28 317 ASP A O 1
ATOM 2477 N N . ASN A 1 318 ? 41.930 -28.069 -9.242 1.00 49.75 318 ASN A N 1
ATOM 2478 C CA . ASN A 1 318 ? 41.871 -27.491 -7.896 1.00 49.75 318 ASN A CA 1
ATOM 2479 C C . ASN A 1 318 ? 41.153 -26.130 -7.873 1.00 49.75 318 ASN A C 1
ATOM 2481 O O . ASN A 1 318 ? 40.547 -25.763 -6.867 1.00 49.75 318 ASN A O 1
ATOM 2485 N N . ARG A 1 319 ? 41.154 -25.388 -8.990 1.00 56.28 319 ARG A N 1
ATOM 2486 C CA . ARG A 1 319 ? 40.387 -24.135 -9.135 1.00 56.28 319 ARG A CA 1
ATOM 2487 C C . ARG A 1 319 ? 38.880 -24.382 -9.208 1.00 56.28 319 ARG A C 1
ATOM 2489 O O . ARG A 1 319 ? 38.116 -23.583 -8.668 1.00 56.28 319 ARG A O 1
ATOM 2496 N N . ARG A 1 320 ? 38.452 -25.475 -9.851 1.00 50.31 320 ARG A N 1
ATOM 2497 C CA . ARG A 1 320 ? 37.037 -25.884 -9.901 1.00 50.31 320 ARG A CA 1
ATOM 2498 C C . ARG A 1 320 ? 36.549 -26.306 -8.517 1.00 50.31 320 ARG A C 1
ATOM 2500 O O . ARG A 1 320 ? 35.485 -25.864 -8.097 1.00 50.31 320 ARG A O 1
ATOM 2507 N N . ILE A 1 321 ? 37.370 -27.062 -7.784 1.00 54.28 321 ILE A N 1
ATOM 2508 C CA . ILE A 1 321 ? 37.081 -27.489 -6.407 1.00 54.28 321 ILE A CA 1
ATOM 2509 C C . ILE A 1 321 ? 36.996 -26.279 -5.463 1.00 54.28 321 ILE A C 1
ATOM 2511 O O . ILE A 1 321 ? 36.022 -26.146 -4.729 1.00 54.28 321 ILE A O 1
ATOM 2515 N N . ALA A 1 322 ? 37.950 -25.344 -5.526 1.00 52.69 322 ALA A N 1
ATOM 2516 C CA . ALA A 1 322 ? 37.919 -24.130 -4.706 1.00 52.69 322 ALA A CA 1
ATOM 2517 C C . ALA A 1 322 ? 36.702 -23.233 -5.011 1.00 52.69 322 ALA A C 1
ATOM 2519 O O . ALA A 1 322 ? 36.087 -22.688 -4.095 1.00 52.69 322 ALA A O 1
ATOM 2520 N N . GLY A 1 323 ? 36.314 -23.120 -6.286 1.00 54.53 323 GLY A N 1
ATOM 2521 C CA . GLY A 1 323 ? 35.090 -22.423 -6.691 1.00 54.53 323 GLY A CA 1
ATOM 2522 C C . GLY A 1 323 ? 33.817 -23.103 -6.174 1.00 54.53 323 GLY A C 1
ATOM 2523 O O . GLY A 1 323 ? 32.922 -22.420 -5.681 1.00 54.53 323 GLY A O 1
ATOM 2524 N N . ALA A 1 324 ? 33.755 -24.437 -6.223 1.00 52.75 324 ALA A N 1
ATOM 2525 C CA . ALA A 1 324 ? 32.635 -25.213 -5.694 1.00 52.75 324 ALA A CA 1
ATOM 2526 C C . ALA A 1 324 ? 32.517 -25.099 -4.164 1.00 52.75 324 ALA A C 1
ATOM 2528 O O . ALA A 1 324 ? 31.414 -24.935 -3.652 1.00 52.75 324 ALA A O 1
ATOM 2529 N N . LEU A 1 325 ? 33.640 -25.107 -3.437 1.00 53.16 325 LEU A N 1
ATOM 2530 C CA . LEU A 1 325 ? 33.666 -24.918 -1.982 1.00 53.16 325 LEU A CA 1
ATOM 2531 C C . LEU A 1 325 ? 33.233 -23.505 -1.573 1.00 53.16 325 LEU A C 1
ATOM 2533 O O . LEU A 1 325 ? 32.476 -23.353 -0.617 1.00 53.16 325 LEU A O 1
ATOM 2537 N N . LEU A 1 326 ? 33.652 -22.474 -2.315 1.00 56.75 326 LEU A N 1
ATOM 2538 C CA . LEU A 1 326 ? 33.205 -21.098 -2.084 1.00 56.75 326 LEU A CA 1
ATOM 2539 C C . LEU A 1 326 ? 31.699 -20.945 -2.347 1.00 56.75 326 LEU A C 1
ATOM 2541 O O . LEU A 1 326 ? 30.998 -20.312 -1.559 1.00 56.75 326 LEU A O 1
ATOM 2545 N N . LEU A 1 327 ? 31.193 -21.554 -3.424 1.00 53.88 327 LEU A N 1
ATOM 2546 C CA . LEU A 1 327 ? 29.764 -21.574 -3.733 1.00 53.88 327 LEU A CA 1
ATOM 2547 C C . LEU A 1 327 ? 28.968 -22.324 -2.655 1.00 53.88 327 LEU A C 1
ATOM 2549 O O . LEU A 1 327 ? 27.946 -21.821 -2.200 1.00 53.88 327 LEU A O 1
ATOM 2553 N N . ALA A 1 328 ? 29.454 -23.477 -2.192 1.00 49.25 328 ALA A N 1
ATOM 2554 C CA . ALA A 1 328 ? 28.833 -24.232 -1.105 1.00 49.25 328 ALA A CA 1
ATOM 2555 C C . ALA A 1 328 ? 28.811 -23.429 0.206 1.00 49.25 328 ALA A C 1
ATOM 2557 O O . ALA A 1 328 ? 27.779 -23.372 0.871 1.00 49.25 328 ALA A O 1
ATOM 2558 N N . ALA A 1 329 ? 29.905 -22.740 0.549 1.00 52.38 329 ALA A N 1
ATOM 2559 C CA . ALA A 1 329 ? 29.967 -21.862 1.716 1.00 52.38 329 ALA A CA 1
ATOM 2560 C C . ALA A 1 329 ? 28.975 -20.690 1.612 1.00 52.38 329 ALA A C 1
ATOM 2562 O O . ALA A 1 329 ? 28.291 -20.374 2.586 1.00 52.38 329 ALA A O 1
ATOM 2563 N N . LEU A 1 330 ? 28.841 -20.089 0.424 1.00 54.78 330 LEU A N 1
ATOM 2564 C CA . LEU A 1 330 ? 27.853 -19.043 0.147 1.00 54.78 330 LEU A CA 1
ATOM 2565 C C . LEU A 1 330 ? 26.416 -19.558 0.280 1.00 54.78 330 LEU A C 1
ATOM 2567 O O . LEU A 1 330 ? 25.597 -18.890 0.905 1.00 54.78 330 LEU A O 1
ATOM 2571 N N . VAL A 1 331 ? 26.117 -20.748 -0.248 1.00 55.69 331 VAL A N 1
ATOM 2572 C CA . VAL A 1 331 ? 24.793 -21.382 -0.140 1.00 55.69 331 VAL A CA 1
ATOM 2573 C C . VAL A 1 331 ? 24.455 -21.709 1.316 1.00 55.69 331 VAL A C 1
ATOM 2575 O O . VAL A 1 331 ? 23.361 -21.385 1.772 1.00 55.69 331 VAL A O 1
ATOM 2578 N N . ILE A 1 332 ? 25.391 -22.286 2.076 1.00 55.31 332 ILE A N 1
ATOM 2579 C CA . ILE A 1 332 ? 25.194 -22.606 3.500 1.00 55.31 332 ILE A CA 1
ATOM 2580 C C . ILE A 1 332 ? 24.976 -21.327 4.315 1.00 55.31 332 ILE A C 1
ATOM 2582 O O . ILE A 1 332 ? 24.062 -21.263 5.137 1.00 55.31 332 ILE A O 1
ATOM 2586 N N . PHE A 1 333 ? 25.771 -20.285 4.069 1.00 54.44 333 PHE A N 1
ATOM 2587 C CA . PHE A 1 333 ? 25.634 -19.002 4.754 1.00 54.44 333 PHE A CA 1
ATOM 2588 C C . PHE A 1 333 ? 24.306 -18.304 4.417 1.00 54.44 333 PHE A C 1
ATOM 2590 O O . PHE A 1 333 ? 23.601 -17.859 5.327 1.00 54.44 333 PHE A O 1
ATOM 2597 N N . ALA A 1 334 ? 23.924 -18.268 3.134 1.00 53.47 334 ALA A N 1
ATOM 2598 C CA . ALA A 1 334 ? 22.634 -17.754 2.673 1.00 53.47 334 ALA A CA 1
ATOM 2599 C C . ALA A 1 334 ? 21.465 -18.528 3.300 1.00 53.47 334 ALA A C 1
ATOM 2601 O O . ALA A 1 334 ? 20.513 -17.918 3.787 1.00 53.47 334 ALA A O 1
ATOM 2602 N N . GLY A 1 335 ? 21.562 -19.860 3.351 1.00 54.94 335 GLY A N 1
ATOM 2603 C CA . GLY A 1 335 ? 20.573 -20.743 3.964 1.00 54.94 335 GLY A CA 1
ATOM 2604 C C . GLY A 1 335 ? 20.422 -20.498 5.465 1.00 54.94 335 GLY A C 1
ATOM 2605 O O . GLY A 1 335 ? 19.312 -20.274 5.940 1.00 54.94 335 GLY A O 1
ATOM 2606 N N . GLN A 1 336 ? 21.525 -20.436 6.219 1.00 54.94 336 GLN A N 1
ATOM 2607 C CA . GLN A 1 336 ? 21.495 -20.151 7.660 1.00 54.94 336 GLN A CA 1
ATOM 2608 C C . GLN A 1 336 ? 20.927 -18.765 7.982 1.00 54.94 336 GLN A C 1
ATOM 2610 O O . GLN A 1 336 ? 20.272 -18.584 9.010 1.00 54.94 336 GLN A O 1
ATOM 2615 N N . ARG A 1 337 ? 21.202 -17.767 7.138 1.00 58.25 337 ARG A N 1
ATOM 2616 C CA . ARG A 1 337 ? 20.711 -16.400 7.336 1.00 58.25 337 ARG A CA 1
ATOM 2617 C C . ARG A 1 337 ? 19.250 -16.265 6.935 1.00 58.25 337 ARG A C 1
ATOM 2619 O O . ARG A 1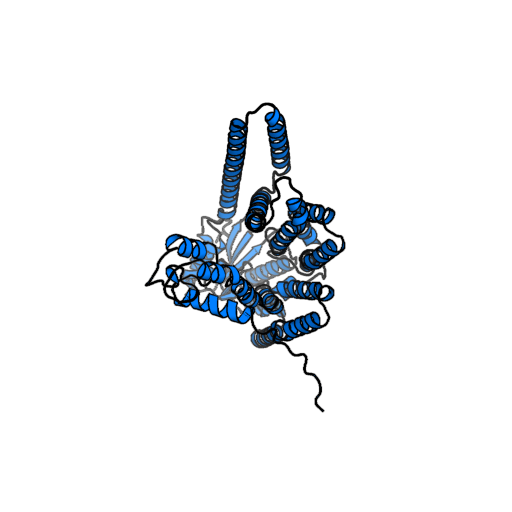 337 ? 18.499 -15.699 7.717 1.00 58.25 337 ARG A O 1
ATOM 2626 N N . SER A 1 338 ? 18.832 -16.885 5.832 1.00 51.94 338 SER A N 1
ATOM 2627 C CA . SER A 1 338 ? 17.419 -17.011 5.449 1.00 51.94 338 SER A CA 1
ATOM 2628 C C . SER A 1 338 ? 16.616 -17.754 6.518 1.00 51.94 338 SER A C 1
ATOM 2630 O O . SER A 1 338 ? 15.528 -17.317 6.867 1.00 51.94 338 SER A O 1
ATOM 2632 N N . PHE A 1 339 ? 17.176 -18.814 7.111 1.00 52.28 339 PHE A N 1
ATOM 2633 C CA . PHE A 1 339 ? 16.568 -19.537 8.229 1.00 52.28 339 PHE A CA 1
ATOM 2634 C C . PHE A 1 339 ? 16.444 -18.667 9.485 1.00 52.28 339 PHE A C 1
ATOM 2636 O O . PHE A 1 339 ? 15.380 -18.629 10.090 1.00 52.28 339 PHE A O 1
ATOM 2643 N N . ARG A 1 340 ? 17.480 -17.902 9.855 1.00 54.94 340 ARG A N 1
ATOM 2644 C CA . ARG A 1 340 ? 17.400 -16.947 10.977 1.00 54.94 340 ARG A CA 1
ATOM 2645 C C . ARG A 1 340 ? 16.414 -15.806 10.715 1.00 54.94 340 ARG A C 1
ATOM 2647 O O . ARG A 1 340 ? 15.724 -15.387 11.638 1.00 54.94 340 ARG A O 1
ATOM 2654 N N . LEU A 1 341 ? 16.330 -15.320 9.476 1.00 54.28 341 LEU A N 1
ATOM 2655 C CA . LEU A 1 341 ? 15.351 -14.313 9.069 1.00 54.28 341 LEU A CA 1
ATOM 2656 C C . LEU A 1 341 ? 13.935 -14.883 9.142 1.00 54.28 341 LEU A C 1
ATOM 2658 O O . LEU A 1 341 ? 13.065 -14.255 9.731 1.00 54.28 341 LEU A O 1
ATOM 2662 N N . ALA A 1 342 ? 13.726 -16.094 8.620 1.00 50.50 342 ALA A N 1
ATOM 2663 C CA . ALA A 1 342 ? 12.474 -16.824 8.740 1.00 50.50 342 ALA A CA 1
ATOM 2664 C C . ALA A 1 342 ? 12.111 -17.004 10.219 1.00 50.50 342 ALA A C 1
ATOM 2666 O O . ALA A 1 342 ? 11.021 -16.626 10.614 1.00 50.50 342 ALA A O 1
ATOM 2667 N N . GLN A 1 343 ? 13.031 -17.449 11.076 1.00 48.72 343 GLN A N 1
ATOM 2668 C CA . GLN A 1 343 ? 12.791 -17.535 12.521 1.00 48.72 343 GLN A CA 1
ATOM 2669 C C . GLN A 1 343 ? 12.475 -16.174 13.170 1.00 48.72 343 GLN A C 1
ATOM 2671 O O . GLN A 1 343 ? 11.706 -16.123 14.127 1.00 48.72 343 GLN A O 1
ATOM 2676 N N . GLY A 1 344 ? 13.025 -15.070 12.654 1.00 50.38 344 GLY A N 1
ATOM 2677 C CA . GLY A 1 344 ? 12.695 -13.708 13.086 1.00 50.38 344 GLY A CA 1
ATOM 2678 C C . GLY A 1 344 ? 11.309 -13.235 12.630 1.00 50.38 344 GLY A C 1
ATOM 2679 O O . GLY A 1 344 ? 10.588 -12.633 13.421 1.00 50.38 344 GLY A O 1
ATOM 2680 N N . PHE A 1 345 ? 10.914 -13.542 11.391 1.00 47.41 345 PHE A N 1
ATOM 2681 C CA . PHE A 1 345 ? 9.592 -13.233 10.829 1.00 47.41 345 PHE A CA 1
ATOM 2682 C C . PHE A 1 345 ? 8.483 -14.140 11.393 1.00 47.41 345 PHE A C 1
ATOM 2684 O O . PHE A 1 345 ? 7.369 -13.672 11.598 1.00 47.41 345 PHE A O 1
ATOM 2691 N N . TYR A 1 346 ? 8.793 -15.404 11.699 1.00 41.97 346 TYR A N 1
ATOM 2692 C CA . TYR A 1 346 ? 7.883 -16.403 12.278 1.00 41.97 346 TYR A CA 1
ATOM 2693 C C . TYR A 1 346 ? 7.848 -16.395 13.814 1.00 41.97 346 TYR A C 1
ATOM 2695 O O . TYR A 1 346 ? 7.180 -17.231 14.420 1.00 41.97 346 TYR A O 1
ATOM 2703 N N . ARG A 1 347 ? 8.466 -15.405 14.477 1.00 45.41 347 ARG A N 1
ATOM 2704 C CA . ARG A 1 347 ? 8.126 -15.069 15.875 1.00 45.41 347 ARG A CA 1
ATOM 2705 C C . ARG A 1 347 ? 6.712 -14.471 16.021 1.00 45.41 347 ARG A C 1
ATOM 2707 O O . ARG A 1 347 ? 6.358 -14.007 17.095 1.00 45.41 347 ARG A O 1
ATOM 2714 N N . THR A 1 348 ? 5.890 -14.520 14.975 1.00 48.84 348 THR A N 1
ATOM 2715 C CA . THR A 1 348 ? 4.447 -14.243 14.967 1.00 48.84 348 THR A CA 1
ATOM 2716 C C . THR A 1 348 ? 3.599 -15.392 15.508 1.00 48.84 348 THR A C 1
ATOM 2718 O O . THR A 1 348 ? 2.406 -15.434 15.227 1.00 48.84 348 THR A O 1
ATOM 2721 N N . GLN A 1 349 ? 4.162 -16.349 16.254 1.00 47.62 349 GLN A N 1
ATOM 2722 C CA . GLN A 1 349 ? 3.356 -17.503 16.647 1.00 47.62 349 GLN A CA 1
ATOM 2723 C C . GLN A 1 349 ? 2.181 -17.151 17.562 1.00 47.62 349 GLN A C 1
ATOM 2725 O O . GLN A 1 349 ? 1.215 -17.899 17.524 1.00 47.62 349 GLN A O 1
ATOM 2730 N N . PHE A 1 350 ? 2.185 -16.024 18.288 1.00 57.53 350 PHE A N 1
ATOM 2731 C CA . PHE A 1 350 ? 1.041 -15.626 19.111 1.00 57.53 350 PHE A CA 1
ATOM 2732 C C . PHE A 1 350 ? 1.009 -14.099 19.332 1.00 57.53 350 PHE A C 1
ATOM 2734 O O . PHE A 1 350 ? 1.878 -13.554 20.007 1.00 57.53 350 PHE A O 1
ATOM 2741 N N . ASP A 1 351 ? 0.012 -13.404 18.778 1.00 78.94 351 ASP A N 1
ATOM 2742 C CA . ASP A 1 351 ? -0.284 -11.984 19.050 1.00 78.94 351 ASP A CA 1
ATOM 2743 C C . ASP A 1 351 ? -1.589 -11.912 19.848 1.00 78.94 351 ASP A C 1
ATOM 2745 O O . ASP A 1 351 ? -2.563 -12.601 19.527 1.00 78.94 351 ASP A O 1
ATOM 2749 N N . ASP A 1 352 ? -1.607 -11.084 20.884 1.00 85.31 352 ASP A N 1
ATOM 2750 C CA . ASP A 1 352 ? -2.727 -10.956 21.811 1.00 85.31 352 ASP A CA 1
ATOM 2751 C C . ASP A 1 352 ? -4.019 -10.528 21.100 1.00 85.31 352 ASP A C 1
ATOM 2753 O O . ASP A 1 352 ? -5.088 -11.046 21.411 1.00 85.31 352 ASP A O 1
ATOM 2757 N N . ARG A 1 353 ? -3.922 -9.683 20.064 1.00 90.06 353 ARG A N 1
ATOM 2758 C CA . ARG A 1 353 ? -5.078 -9.226 19.275 1.00 90.06 353 ARG A CA 1
ATOM 2759 C C . ARG A 1 353 ? -5.759 -10.374 18.543 1.00 90.06 353 ARG A C 1
ATOM 2761 O O . ARG A 1 353 ? -6.981 -10.396 18.456 1.00 90.06 353 ARG A O 1
ATOM 2768 N N . GLN A 1 354 ? -4.988 -11.329 18.016 1.00 90.06 354 GLN A N 1
ATOM 2769 C CA . GLN A 1 354 ? -5.562 -12.519 17.382 1.00 90.06 354 GLN A CA 1
ATOM 2770 C C . GLN A 1 354 ? -6.170 -13.452 18.420 1.00 90.06 354 GLN A C 1
ATOM 2772 O O . GLN A 1 354 ? -7.275 -13.932 18.202 1.00 90.06 354 GLN A O 1
ATOM 2777 N N . ALA A 1 355 ? -5.477 -13.708 19.532 1.00 89.31 355 ALA A N 1
ATOM 2778 C CA . ALA A 1 355 ? -5.996 -14.591 20.573 1.00 89.31 355 ALA A CA 1
ATOM 2779 C C . ALA A 1 355 ? -7.313 -14.061 21.159 1.00 89.31 355 ALA A C 1
ATOM 2781 O O . ALA A 1 355 ? -8.301 -14.791 21.216 1.00 89.31 355 ALA A O 1
ATOM 2782 N N . ILE A 1 356 ? -7.347 -12.773 21.508 1.00 92.88 356 ILE A N 1
ATOM 2783 C CA . ILE A 1 356 ? -8.545 -12.106 22.020 1.00 92.88 356 ILE A CA 1
ATOM 2784 C C . ILE A 1 356 ? -9.614 -12.018 20.931 1.00 92.88 356 ILE A C 1
ATOM 2786 O O . ILE A 1 356 ? -10.764 -12.326 21.213 1.00 92.88 356 ILE A O 1
ATOM 2790 N N . GLY A 1 357 ? -9.260 -11.685 19.686 1.00 94.44 357 GLY A N 1
ATOM 2791 C CA . GLY A 1 357 ? -10.213 -11.663 18.571 1.00 94.44 357 GLY A CA 1
ATOM 2792 C C . GLY A 1 357 ? -10.911 -13.007 18.372 1.00 94.44 357 GLY A C 1
ATOM 2793 O O . GLY A 1 357 ? -12.136 -13.063 18.363 1.00 94.44 357 GLY A O 1
ATOM 2794 N N . VAL A 1 358 ? -10.148 -14.103 18.316 1.00 94.12 358 VAL A N 1
ATOM 2795 C CA . VAL A 1 358 ? -10.695 -15.468 18.212 1.00 94.12 358 VAL A CA 1
ATOM 2796 C C . VAL A 1 358 ? -11.579 -15.807 19.411 1.00 94.12 358 VAL A C 1
ATOM 2798 O O . VAL A 1 358 ? -12.608 -16.453 19.250 1.00 94.12 358 VAL A O 1
ATOM 2801 N N . ALA A 1 359 ? -11.205 -15.377 20.614 1.00 93.62 359 ALA A N 1
ATOM 2802 C CA . ALA A 1 359 ? -11.998 -15.641 21.805 1.00 93.62 359 ALA A CA 1
ATOM 2803 C C . ALA A 1 359 ? -13.318 -14.835 21.807 1.00 93.62 359 ALA A C 1
ATOM 2805 O O . ALA A 1 359 ? -14.381 -15.389 22.088 1.00 93.62 359 ALA A O 1
ATOM 2806 N N . LEU A 1 360 ? -13.286 -13.558 21.410 1.00 96.12 360 LEU A N 1
ATOM 2807 C CA . LEU A 1 360 ? -14.472 -12.698 21.297 1.00 96.12 360 LEU A CA 1
ATOM 2808 C C . LEU A 1 360 ? -15.469 -13.178 20.231 1.00 96.12 360 LEU A C 1
ATOM 2810 O O . LEU A 1 360 ? -16.657 -12.866 20.333 1.00 96.12 360 LEU A O 1
ATOM 2814 N N . HIS A 1 361 ? -15.028 -13.980 19.256 1.00 96.94 361 HIS A N 1
ATOM 2815 C CA . HIS A 1 361 ? -15.903 -14.594 18.252 1.00 96.94 361 HIS A CA 1
ATOM 2816 C C . HIS A 1 361 ? -17.067 -15.389 18.867 1.00 96.94 361 HIS A C 1
ATOM 2818 O O . HIS A 1 361 ? -18.150 -15.446 18.288 1.00 96.94 361 HIS A O 1
ATOM 2824 N N . ALA A 1 362 ? -16.902 -15.930 20.083 1.00 96.81 362 ALA A N 1
ATOM 2825 C CA . ALA A 1 362 ? -17.978 -16.603 20.818 1.00 96.81 362 ALA A CA 1
ATOM 2826 C C . ALA A 1 362 ? -19.235 -15.725 21.021 1.00 96.81 362 ALA A C 1
ATOM 2828 O O . ALA A 1 362 ? -20.327 -16.247 21.244 1.00 96.81 362 ALA A O 1
ATOM 2829 N N . PHE A 1 363 ? -19.094 -14.403 20.907 1.00 97.38 363 PHE A N 1
ATOM 2830 C CA . PHE A 1 363 ? -20.161 -13.415 21.052 1.00 97.38 363 PHE A CA 1
ATOM 2831 C C . PHE A 1 363 ? -20.510 -12.695 19.736 1.00 97.38 363 PHE A C 1
ATOM 2833 O O . PHE A 1 363 ? -21.270 -11.731 19.767 1.00 97.38 363 PHE A O 1
ATOM 2840 N N . ALA A 1 364 ? -2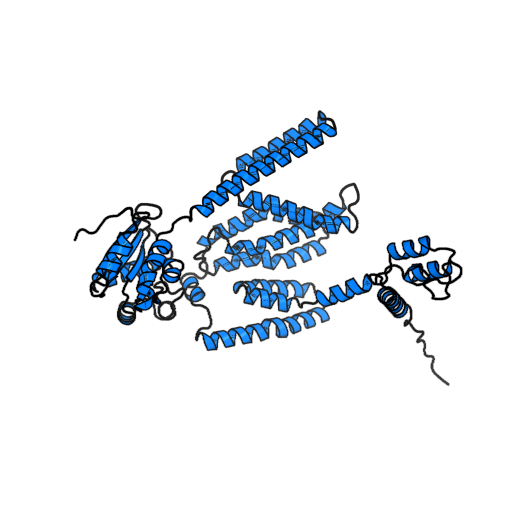0.011 -13.142 18.576 1.00 95.31 364 ALA A N 1
ATOM 2841 C CA . ALA A 1 364 ? -20.254 -12.479 17.285 1.00 95.31 364 ALA A CA 1
ATOM 2842 C C . ALA A 1 364 ? -21.756 -12.295 16.975 1.00 95.31 364 ALA A C 1
ATOM 2844 O O . ALA A 1 364 ? -22.176 -11.272 16.438 1.00 95.31 364 ALA A O 1
ATOM 2845 N N . GLY A 1 365 ? -22.597 -13.242 17.410 1.00 95.75 365 GLY A N 1
ATOM 2846 C CA . GLY A 1 365 ? -24.054 -13.173 17.251 1.00 95.75 365 GLY A CA 1
ATOM 2847 C C . GLY A 1 365 ? -24.777 -12.166 18.157 1.00 95.75 365 GLY A C 1
ATOM 2848 O O . GLY A 1 365 ? -25.986 -12.004 18.016 1.00 95.75 365 GLY A O 1
ATOM 2849 N N . ARG A 1 366 ? -24.087 -11.501 19.096 1.00 96.06 366 ARG A N 1
ATOM 2850 C CA . ARG A 1 366 ? -24.703 -10.552 20.043 1.00 96.06 366 ARG A CA 1
ATOM 2851 C C . ARG A 1 366 ? -24.874 -9.139 19.478 1.00 96.06 366 ARG A C 1
ATOM 2853 O O . ARG A 1 366 ? -25.594 -8.344 20.072 1.00 96.06 366 ARG A O 1
ATOM 2860 N N . GLY A 1 367 ? -24.235 -8.825 18.349 1.00 95.12 367 GLY A N 1
ATOM 2861 C CA . GLY A 1 367 ? -24.278 -7.483 17.756 1.00 95.12 367 GLY A CA 1
ATOM 2862 C C . GLY A 1 367 ? -23.470 -6.435 18.528 1.00 95.12 367 GLY A C 1
ATOM 2863 O O . GLY A 1 367 ? -23.743 -5.243 18.399 1.00 95.12 367 GLY A O 1
ATOM 2864 N N . TYR A 1 368 ? -22.494 -6.871 19.328 1.00 97.62 368 TYR A N 1
ATOM 2865 C CA . TYR A 1 368 ? -21.636 -5.981 20.103 1.00 97.62 368 TYR A CA 1
ATOM 2866 C C . TYR A 1 368 ? -20.693 -5.153 19.227 1.00 97.62 368 TYR A C 1
ATOM 2868 O O . TYR A 1 368 ? -20.294 -5.559 18.130 1.00 97.62 368 TYR A O 1
ATOM 2876 N N . THR A 1 369 ? -20.334 -3.977 19.741 1.00 97.88 369 THR A N 1
ATOM 2877 C CA . THR A 1 369 ? -19.451 -3.017 19.073 1.00 97.88 369 THR A CA 1
ATOM 2878 C C . THR A 1 369 ? -18.101 -2.930 19.780 1.00 97.88 369 THR A C 1
ATOM 2880 O O . THR A 1 369 ? -18.015 -2.757 20.995 1.00 97.88 369 THR A O 1
ATOM 2883 N N . LEU A 1 370 ? -17.031 -3.020 18.998 1.00 97.69 370 LEU A N 1
ATOM 2884 C CA . LEU A 1 370 ? -15.645 -2.891 19.429 1.00 97.69 370 LEU A CA 1
ATOM 2885 C C . LEU A 1 370 ? -15.072 -1.565 18.920 1.00 97.69 370 LEU A C 1
ATOM 2887 O O . LEU A 1 370 ? -15.044 -1.328 17.718 1.00 97.69 370 LEU A O 1
ATOM 2891 N N . VAL A 1 371 ? -14.534 -0.729 19.800 1.00 98.19 371 VAL A N 1
ATOM 2892 C CA . VAL A 1 371 ? -13.639 0.369 19.397 1.00 98.19 371 VAL A CA 1
ATOM 2893 C C . VAL A 1 371 ? -12.209 -0.127 19.553 1.00 98.19 371 VAL A C 1
ATOM 2895 O O . VAL A 1 371 ? -11.827 -0.524 20.650 1.00 98.19 371 VAL A O 1
ATOM 2898 N N . ALA A 1 372 ? -11.421 -0.132 18.477 1.00 96.56 372 ALA A N 1
ATOM 2899 C CA . ALA A 1 372 ? -10.056 -0.657 18.506 1.00 96.56 372 ALA A CA 1
ATOM 2900 C C . ALA A 1 372 ? -9.090 0.224 17.714 1.00 96.56 372 ALA A C 1
ATOM 2902 O O . ALA A 1 372 ? -9.260 0.396 16.510 1.00 96.56 372 ALA A O 1
ATOM 2903 N N . THR A 1 373 ? -8.032 0.722 18.364 1.00 94.12 373 THR A N 1
ATOM 2904 C CA . THR A 1 373 ? -6.956 1.451 17.656 1.00 94.12 373 THR A CA 1
ATOM 2905 C C . THR A 1 373 ? -6.178 0.541 16.705 1.00 94.12 373 THR A C 1
ATOM 2907 O O . THR A 1 373 ? -5.641 0.989 15.694 1.00 94.12 373 THR A O 1
ATOM 2910 N N . GLU A 1 374 ? -6.114 -0.753 17.024 1.00 87.94 374 GLU A N 1
ATOM 2911 C CA . GLU A 1 374 ? -5.403 -1.757 16.243 1.00 87.94 374 GLU A CA 1
ATOM 2912 C C . GLU A 1 374 ? -6.323 -2.408 15.206 1.00 87.94 374 GLU A C 1
ATOM 2914 O O . GLU A 1 374 ? -7.076 -3.340 15.496 1.00 87.94 374 GLU A O 1
ATOM 2919 N N . ALA A 1 375 ? -6.217 -1.951 13.959 1.00 81.38 375 ALA A N 1
ATOM 2920 C CA . ALA A 1 375 ? -6.873 -2.599 12.830 1.00 81.38 375 ALA A CA 1
ATOM 2921 C C . ALA A 1 375 ? -6.239 -3.969 12.507 1.00 81.38 375 ALA A C 1
ATOM 2923 O O . ALA A 1 375 ? -5.050 -4.213 12.735 1.00 81.38 375 ALA A O 1
ATOM 2924 N N . GLY A 1 376 ? -7.023 -4.866 11.904 1.00 87.81 376 GLY A N 1
ATOM 2925 C CA . GLY A 1 376 ? -6.556 -6.182 11.468 1.00 87.81 376 GLY A CA 1
ATOM 2926 C C . GLY A 1 376 ? -7.073 -7.300 12.363 1.00 87.81 376 GLY A C 1
ATOM 2927 O O . GLY A 1 376 ? -8.265 -7.573 12.348 1.00 87.81 376 GLY A O 1
ATOM 2928 N N . TRP A 1 377 ? -6.185 -7.980 13.094 1.00 90.56 377 TRP A N 1
ATOM 2929 C CA . TRP A 1 377 ? -6.485 -9.278 13.716 1.00 90.56 377 TRP A CA 1
ATOM 2930 C C . TRP A 1 377 ? -7.654 -9.250 14.703 1.00 90.56 377 TRP A C 1
ATOM 2932 O O . TRP A 1 377 ? -8.512 -10.120 14.619 1.00 90.56 377 TRP A O 1
ATOM 2942 N N . LEU A 1 378 ? -7.716 -8.259 15.595 1.00 92.75 378 LEU A N 1
ATOM 2943 C CA . LEU A 1 378 ? -8.760 -8.210 16.619 1.00 92.75 378 LEU A CA 1
ATOM 2944 C C . LEU A 1 378 ? -10.167 -8.066 15.995 1.00 92.75 378 LEU A C 1
ATOM 2946 O O . LEU A 1 378 ? -10.974 -8.966 16.222 1.00 92.75 378 LEU A O 1
ATOM 2950 N N . PRO A 1 379 ? -10.452 -7.055 15.143 1.00 94.06 379 PRO A N 1
ATOM 2951 C CA . PRO A 1 379 ? -11.712 -6.990 14.394 1.00 94.06 379 PRO A CA 1
ATOM 2952 C C . PRO A 1 379 ? -11.965 -8.177 13.454 1.00 94.06 379 PRO A C 1
ATOM 2954 O O . PRO A 1 379 ? -13.089 -8.655 13.349 1.00 94.06 379 PRO A O 1
ATOM 2957 N N . PHE A 1 380 ? -10.929 -8.652 12.751 1.00 94.50 380 PHE A N 1
ATOM 2958 C CA . PHE A 1 380 ? -11.072 -9.711 11.746 1.00 94.50 380 PHE A CA 1
ATOM 2959 C C . PHE A 1 380 ? -11.504 -11.040 12.364 1.00 94.50 380 PHE A C 1
ATOM 2961 O O . PHE A 1 380 ? -12.375 -11.703 11.817 1.00 94.50 380 PHE A O 1
ATOM 2968 N N . PHE A 1 381 ? -10.896 -11.433 13.487 1.00 95.56 381 PHE A N 1
ATOM 2969 C CA . PHE A 1 381 ? -11.222 -12.701 14.137 1.00 95.56 381 PHE A CA 1
ATOM 2970 C C . PHE A 1 381 ? -12.449 -12.612 15.045 1.00 95.56 381 PHE A C 1
ATOM 2972 O O . PHE A 1 381 ? -13.106 -13.631 15.225 1.00 95.56 381 PHE A O 1
ATOM 2979 N N . SER A 1 382 ? -12.771 -11.441 15.609 1.00 96.06 382 SER A N 1
ATOM 2980 C CA . SER A 1 382 ? -13.979 -11.309 16.432 1.00 96.06 382 SER A CA 1
ATOM 2981 C C . SER A 1 382 ? -15.257 -11.316 15.602 1.00 96.06 382 SER A C 1
ATOM 2983 O O . SER A 1 382 ? -16.282 -11.773 16.097 1.00 96.06 382 SER A O 1
ATOM 2985 N N . GLU A 1 383 ? -15.204 -10.819 14.360 1.00 95.94 383 GLU A N 1
ATOM 2986 C CA . GLU A 1 383 ? -16.372 -10.538 13.508 1.00 95.94 383 GLU A CA 1
ATOM 2987 C C . GLU A 1 383 ? -17.366 -9.540 14.129 1.00 95.94 383 GLU A C 1
ATOM 2989 O O . GLU A 1 383 ? -18.509 -9.414 13.689 1.00 95.94 383 GLU A O 1
ATOM 2994 N N . TRP A 1 384 ? -16.940 -8.796 15.152 1.00 96.56 384 TRP A N 1
ATOM 2995 C CA . TRP A 1 384 ? -17.754 -7.740 15.744 1.00 96.56 384 TRP A CA 1
ATOM 2996 C C . TRP A 1 384 ? -17.741 -6.495 14.863 1.00 96.56 384 TRP A C 1
ATOM 2998 O O . TRP A 1 384 ? -16.784 -6.229 14.128 1.00 96.56 384 TRP A O 1
ATOM 3008 N N . ARG A 1 385 ? -18.777 -5.661 15.001 1.00 95.88 385 ARG A N 1
ATOM 3009 C CA . ARG A 1 385 ? -18.757 -4.315 14.427 1.00 95.88 385 ARG A CA 1
ATOM 3010 C C . ARG A 1 385 ? -17.594 -3.544 15.048 1.00 95.88 385 ARG A C 1
ATOM 3012 O O . ARG A 1 385 ? -17.577 -3.344 16.259 1.00 95.88 385 ARG A O 1
ATOM 3019 N N . ALA A 1 386 ? -16.645 -3.103 14.229 1.00 96.12 386 ALA A N 1
ATOM 3020 C CA . ALA A 1 386 ? -15.458 -2.400 14.697 1.00 96.12 386 ALA A CA 1
ATOM 3021 C C . ALA A 1 386 ? -15.465 -0.924 14.285 1.00 96.12 386 ALA A C 1
ATOM 3023 O O . ALA A 1 386 ? -15.713 -0.602 13.125 1.00 96.12 386 ALA A O 1
ATOM 3024 N N . ILE A 1 387 ? -15.156 -0.051 15.239 1.00 97.12 387 ILE A N 1
ATOM 3025 C CA . ILE A 1 387 ? -14.927 1.380 15.047 1.00 97.12 387 ILE A CA 1
ATOM 3026 C C . ILE A 1 387 ? -13.421 1.618 15.116 1.00 97.12 387 ILE A C 1
ATOM 3028 O O . ILE A 1 387 ? -12.773 1.240 16.095 1.00 97.12 387 ILE A O 1
ATOM 3032 N N . ASP A 1 388 ? -12.875 2.234 14.068 1.00 96.00 388 ASP A N 1
ATOM 3033 C CA . ASP A 1 388 ? -11.474 2.643 13.988 1.00 96.00 388 ASP A CA 1
ATOM 3034 C C . ASP A 1 388 ? -11.346 4.101 14.463 1.00 96.00 388 ASP A C 1
ATOM 3036 O O . ASP A 1 388 ? -11.625 5.024 13.692 1.00 96.00 388 ASP A O 1
ATOM 3040 N N . PRO A 1 389 ? -10.907 4.337 15.713 1.00 96.31 389 PRO A N 1
ATOM 3041 C CA . PRO A 1 389 ? -10.846 5.668 16.305 1.00 96.31 389 PRO A CA 1
ATOM 3042 C C . PRO A 1 389 ? -9.763 6.559 15.678 1.00 96.31 389 PRO A C 1
ATOM 3044 O O . PRO A 1 389 ? -9.721 7.753 15.967 1.00 96.31 389 PRO A O 1
ATOM 3047 N N . PHE A 1 390 ? -8.897 6.011 14.817 1.00 93.75 390 PHE A N 1
ATOM 3048 C CA . PHE A 1 390 ? -7.892 6.775 14.082 1.00 93.75 390 PHE A CA 1
ATOM 3049 C C . PHE A 1 390 ? -8.378 7.209 12.687 1.00 93.75 390 PHE A C 1
ATOM 3051 O O . PHE A 1 390 ? -7.770 8.087 12.069 1.00 93.75 390 PHE A O 1
ATOM 3058 N N . GLY A 1 391 ? -9.463 6.605 12.188 1.00 92.94 391 GLY A N 1
ATOM 3059 C CA . GLY A 1 391 ? -10.131 6.986 10.942 1.00 92.94 391 GLY A CA 1
ATOM 3060 C C . GLY A 1 391 ? -9.551 6.370 9.667 1.00 92.94 391 GLY A C 1
ATOM 3061 O O . GLY A 1 391 ? -9.876 6.825 8.575 1.00 92.94 391 GLY A O 1
ATOM 3062 N N . LEU A 1 392 ? -8.695 5.340 9.730 1.00 90.31 392 LEU A N 1
ATOM 3063 C CA . LEU A 1 392 ? -8.234 4.671 8.499 1.00 90.31 392 LEU A CA 1
ATOM 3064 C C . LEU A 1 392 ? -9.364 3.884 7.826 1.00 90.31 392 LEU A C 1
ATOM 3066 O O . LEU A 1 392 ? -9.382 3.799 6.598 1.00 90.31 392 LEU A O 1
ATOM 3070 N N . ASN A 1 393 ? -10.284 3.338 8.623 1.00 91.38 393 ASN A N 1
ATOM 3071 C CA . ASN A 1 393 ? -11.408 2.512 8.177 1.00 91.38 393 ASN A CA 1
ATOM 3072 C C . ASN A 1 393 ? -12.787 3.061 8.582 1.00 91.38 393 ASN A C 1
ATOM 3074 O O . ASN A 1 393 ? -13.793 2.450 8.240 1.00 91.38 393 ASN A O 1
ATOM 3078 N N . ASP A 1 394 ? -12.845 4.191 9.289 1.00 93.81 394 ASP A N 1
ATOM 3079 C CA . ASP A 1 394 ? -14.095 4.823 9.725 1.00 93.81 394 ASP A CA 1
ATOM 3080 C C . ASP A 1 394 ? -14.253 6.190 9.039 1.00 93.81 394 ASP A C 1
ATOM 3082 O O . ASP A 1 394 ? -13.372 7.047 9.134 1.00 93.81 394 ASP A O 1
ATOM 3086 N N . GLU A 1 395 ? -15.338 6.353 8.275 1.00 92.94 395 GLU A N 1
ATOM 3087 C CA . GLU A 1 395 ? -15.635 7.562 7.494 1.00 92.94 395 GLU A CA 1
ATOM 3088 C C . GLU A 1 395 ? -15.964 8.763 8.388 1.00 92.94 395 GLU A C 1
ATOM 3090 O O . GLU A 1 395 ? -15.470 9.865 8.152 1.00 92.94 395 GLU A O 1
ATOM 3095 N N . HIS A 1 396 ? -16.755 8.555 9.440 1.00 94.50 396 HIS A N 1
ATOM 3096 C CA . HIS A 1 396 ? -17.130 9.638 10.339 1.00 94.50 396 HIS A CA 1
ATOM 3097 C C . HIS A 1 396 ? -15.892 10.164 11.068 1.00 94.50 396 HIS A C 1
ATOM 3099 O O . HIS A 1 396 ? -15.636 11.364 11.078 1.00 94.50 396 HIS A O 1
ATOM 3105 N N . VAL A 1 397 ? -15.047 9.271 11.589 1.00 95.12 397 VAL A N 1
ATOM 3106 C CA . VAL A 1 397 ? -13.838 9.673 12.324 1.00 95.12 397 VAL A CA 1
ATOM 3107 C C . VAL A 1 397 ? -12.864 10.464 11.449 1.00 95.12 397 VAL A C 1
ATOM 3109 O O . VAL A 1 397 ? -12.264 11.425 11.928 1.00 95.12 397 VAL A O 1
ATOM 3112 N N . VAL A 1 398 ? -12.687 10.107 10.173 1.00 93.12 398 VAL A N 1
ATOM 3113 C CA . VAL A 1 398 ? -11.744 10.836 9.306 1.00 93.12 398 VAL A CA 1
ATOM 3114 C C . VAL A 1 398 ? -12.259 12.213 8.870 1.00 93.12 398 VAL A C 1
ATOM 3116 O O . VAL A 1 398 ? -11.445 13.110 8.643 1.00 93.12 398 VAL A O 1
ATOM 3119 N N . HIS A 1 399 ? -13.577 12.397 8.751 1.00 92.19 399 HIS A N 1
ATOM 3120 C CA . HIS A 1 399 ? -14.172 13.638 8.240 1.00 92.19 399 HIS A CA 1
ATOM 3121 C C . HIS A 1 399 ? -14.690 14.577 9.333 1.00 92.19 399 HIS A C 1
ATOM 3123 O O . HIS A 1 399 ? -14.585 15.794 9.184 1.00 92.19 399 HIS A O 1
ATOM 3129 N N . GLU A 1 400 ? -15.213 14.030 10.425 1.00 93.56 400 GLU A N 1
ATOM 3130 C CA . GLU A 1 400 ? -15.810 14.776 11.539 1.00 93.56 400 GLU A CA 1
ATOM 3131 C C . GLU A 1 400 ? -14.952 14.712 12.813 1.00 93.56 400 GLU A C 1
ATOM 3133 O O . GLU A 1 400 ? -15.063 15.578 13.681 1.00 93.56 400 GLU A O 1
ATOM 3138 N N . GLY A 1 401 ? -14.032 13.745 12.894 1.00 93.00 401 GLY A N 1
ATOM 3139 C CA . GLY A 1 401 ? -13.167 13.532 14.051 1.00 93.00 401 GLY A CA 1
ATOM 3140 C C . GLY A 1 401 ? -13.778 12.593 15.092 1.00 93.00 401 GLY A C 1
ATOM 3141 O O . GLY A 1 401 ? -14.991 12.436 15.206 1.00 93.00 401 GLY A O 1
ATOM 3142 N N . LEU A 1 402 ? -12.919 11.961 15.894 1.00 96.38 402 LEU A N 1
ATOM 3143 C CA . LEU A 1 402 ? -13.365 11.190 17.053 1.00 96.38 402 LEU A CA 1
ATOM 3144 C C . LEU A 1 402 ? -13.876 12.141 18.144 1.00 96.38 402 LEU A C 1
ATOM 3146 O O . LEU A 1 402 ? -13.189 13.092 18.515 1.00 96.38 402 LEU A O 1
ATOM 3150 N N . SER A 1 403 ? -15.054 11.862 18.697 1.00 97.38 403 SER A N 1
ATOM 3151 C CA . SER A 1 403 ? -15.644 12.664 19.769 1.00 97.38 403 SER A CA 1
ATOM 3152 C C . SER A 1 403 ? -16.384 11.802 20.791 1.00 97.38 403 SER A C 1
ATOM 3154 O O . SER A 1 403 ? -16.817 10.689 20.489 1.00 97.38 403 SER A O 1
ATOM 3156 N N . MET A 1 404 ? -16.580 12.339 21.999 1.00 97.62 404 MET A N 1
ATOM 3157 C CA . MET A 1 404 ? -17.404 11.697 23.034 1.00 97.62 404 MET A CA 1
ATOM 3158 C C . MET A 1 404 ? -18.841 11.471 22.542 1.00 97.62 404 MET A C 1
ATOM 3160 O O . MET A 1 404 ? -19.414 10.421 22.801 1.00 97.62 404 MET A O 1
ATOM 3164 N N . ALA A 1 405 ? -19.396 12.423 21.780 1.00 97.62 405 ALA A N 1
ATOM 3165 C CA . ALA A 1 405 ? -20.738 12.319 21.210 1.00 97.62 405 ALA A CA 1
ATOM 3166 C C . ALA A 1 405 ? -20.847 11.179 20.185 1.00 97.62 405 ALA A C 1
ATOM 3168 O O . ALA A 1 405 ? -21.827 10.438 20.196 1.00 97.62 405 ALA A O 1
ATOM 3169 N N . TYR A 1 406 ? -19.826 10.998 19.342 1.00 98.06 406 TYR A N 1
ATOM 3170 C CA . TYR A 1 406 ? -19.779 9.870 18.414 1.00 98.06 406 TYR A CA 1
ATOM 3171 C C . TYR A 1 406 ? -19.658 8.533 19.153 1.00 98.06 406 TYR A C 1
ATOM 3173 O O . TYR A 1 406 ? -20.358 7.578 18.828 1.00 98.06 406 TYR A O 1
ATOM 3181 N N . LEU A 1 407 ? -18.827 8.468 20.199 1.00 98.06 407 LEU A N 1
ATOM 3182 C CA . LEU A 1 407 ? -18.716 7.274 21.038 1.00 98.06 407 LEU A CA 1
ATOM 3183 C C . LEU A 1 407 ? -20.039 6.947 21.754 1.00 98.06 407 LEU A C 1
ATOM 3185 O O . LEU A 1 407 ? -20.452 5.788 21.774 1.00 98.06 407 LEU A O 1
ATOM 3189 N N . ASP A 1 408 ? -20.749 7.962 22.253 1.00 97.75 408 ASP A N 1
ATOM 3190 C CA . ASP A 1 408 ? -22.094 7.819 22.824 1.00 97.75 408 ASP A CA 1
ATOM 3191 C C . ASP A 1 408 ? -23.120 7.337 21.775 1.00 97.75 408 ASP A C 1
ATOM 3193 O O . ASP A 1 408 ? -24.043 6.601 22.120 1.00 97.75 408 ASP A O 1
ATOM 3197 N N . GLN A 1 409 ? -22.948 7.684 20.495 1.00 97.19 409 GLN A N 1
ATOM 3198 C CA . GLN A 1 409 ? -23.803 7.213 19.400 1.00 97.19 409 GLN A CA 1
ATOM 3199 C C . GLN A 1 409 ? -23.526 5.753 19.010 1.00 97.19 409 GLN A C 1
ATOM 3201 O O . GLN A 1 409 ? -24.468 5.004 18.749 1.00 97.19 409 GLN A O 1
ATOM 3206 N N . VAL A 1 410 ? -22.256 5.340 18.928 1.00 96.81 410 VAL A N 1
ATOM 3207 C CA . VAL A 1 410 ? -21.890 3.963 18.536 1.00 96.81 410 VAL A CA 1
ATOM 3208 C C . VAL A 1 410 ? -21.988 2.967 19.690 1.00 96.81 410 VAL A C 1
ATOM 3210 O O . VAL A 1 410 ? -22.031 1.768 19.431 1.00 96.81 410 VAL A O 1
ATOM 3213 N N . GLN A 1 411 ? -22.045 3.454 20.935 1.00 97.00 411 GLN A N 1
ATOM 3214 C CA . GLN A 1 411 ? -22.262 2.673 22.157 1.00 97.00 411 GLN A CA 1
ATOM 3215 C C . GLN A 1 411 ? -21.356 1.431 22.256 1.00 97.00 411 GLN A C 1
ATOM 3217 O O . GLN A 1 411 ? -21.864 0.305 22.256 1.00 97.00 411 GLN A O 1
ATOM 3222 N N . PRO A 1 412 ? -20.023 1.597 22.364 1.00 98.00 412 PRO A N 1
ATOM 3223 C CA . PRO A 1 412 ? -19.107 0.463 22.374 1.00 98.00 412 PRO A CA 1
ATOM 3224 C C . PRO A 1 412 ? -19.326 -0.447 23.587 1.00 98.00 412 PRO A C 1
ATOM 3226 O O . PRO A 1 412 ? -19.616 0.017 24.689 1.00 98.00 412 PRO A O 1
ATOM 3229 N N . ASP A 1 413 ? -19.153 -1.748 23.381 1.00 98.44 413 ASP A N 1
ATOM 3230 C CA . ASP A 1 413 ? -19.161 -2.772 24.430 1.00 98.44 413 ASP A CA 1
ATOM 3231 C C . ASP A 1 413 ? -17.747 -3.058 24.931 1.00 98.44 413 ASP A C 1
ATOM 3233 O O . ASP A 1 413 ? -17.530 -3.305 26.117 1.00 98.44 413 ASP A O 1
ATOM 3237 N N . VAL A 1 414 ? -16.776 -2.992 24.019 1.00 98.25 414 VAL A N 1
ATOM 3238 C CA . VAL A 1 414 ? -15.355 -3.160 24.312 1.00 98.25 414 VAL A CA 1
ATOM 3239 C C . VAL A 1 414 ? -14.582 -2.008 23.691 1.00 98.25 414 VAL A C 1
ATOM 3241 O O . VAL A 1 414 ? -14.789 -1.656 22.529 1.00 98.25 414 VAL A O 1
ATOM 3244 N N . ILE A 1 415 ? -13.664 -1.435 24.465 1.00 98.31 415 ILE A N 1
ATOM 3245 C CA . ILE A 1 415 ? -12.704 -0.440 23.991 1.00 98.31 415 ILE A CA 1
ATOM 3246 C C . ILE A 1 415 ? -11.310 -1.025 24.165 1.00 98.31 415 ILE A C 1
ATOM 3248 O O . ILE A 1 415 ? -10.911 -1.392 25.268 1.00 98.31 415 ILE A O 1
ATOM 3252 N N . MET A 1 416 ? -10.568 -1.094 23.068 1.00 96.62 416 MET A N 1
ATOM 3253 C CA . MET A 1 416 ? -9.174 -1.495 23.032 1.00 96.62 416 MET A CA 1
ATOM 3254 C C . MET A 1 416 ? -8.340 -0.359 22.451 1.00 96.62 416 MET A C 1
ATOM 3256 O O . MET A 1 416 ? -8.624 0.146 21.362 1.00 96.62 416 MET A O 1
ATOM 3260 N N . PHE A 1 417 ? -7.287 0.039 23.156 1.00 96.06 417 PHE A N 1
ATOM 3261 C CA . PHE A 1 417 ? -6.333 0.994 22.609 1.00 96.06 417 PHE A CA 1
ATOM 3262 C C . PHE A 1 417 ? -4.885 0.625 22.908 1.00 96.06 417 PHE A C 1
ATOM 3264 O O . PHE A 1 417 ? -4.569 -0.008 23.919 1.00 96.06 417 PHE A O 1
ATOM 3271 N N . HIS A 1 418 ? -4.007 1.029 21.991 1.00 94.00 418 HIS A N 1
ATOM 3272 C CA . HIS A 1 418 ? -2.563 0.859 22.073 1.00 94.00 418 HIS A CA 1
ATOM 3273 C C . HIS A 1 418 ? -1.900 2.148 22.561 1.00 94.00 418 HIS A C 1
ATOM 3275 O O . HIS A 1 418 ? -1.926 3.184 21.895 1.00 94.00 418 HIS A O 1
ATOM 3281 N N . GLU A 1 419 ? -1.305 2.069 23.744 1.00 92.88 419 GLU A N 1
ATOM 3282 C CA . GLU A 1 419 ? -0.575 3.150 24.391 1.00 92.88 419 GLU A CA 1
ATOM 3283 C C . GLU A 1 419 ? 0.934 2.911 24.286 1.00 92.88 419 GLU A C 1
ATOM 3285 O O . GLU A 1 419 ? 1.434 1.822 24.576 1.00 92.88 419 GLU A O 1
ATOM 3290 N N . VAL A 1 420 ? 1.653 3.950 23.861 1.00 89.81 420 VAL A N 1
ATOM 3291 C CA . VAL A 1 420 ? 3.115 3.974 23.721 1.00 89.81 420 VAL A CA 1
ATOM 3292 C C . VAL A 1 420 ? 3.661 5.311 24.245 1.00 89.81 420 VAL A C 1
ATOM 3294 O O . VAL A 1 420 ? 2.915 6.290 24.220 1.00 89.81 420 VAL A O 1
ATOM 3297 N N . PRO A 1 421 ? 4.933 5.402 24.690 1.00 83.94 421 PRO A N 1
ATOM 3298 C CA . PRO A 1 421 ? 5.478 6.613 25.325 1.00 83.94 421 PRO A CA 1
ATOM 3299 C C . PRO A 1 421 ? 5.495 7.840 24.416 1.00 83.94 421 PRO A C 1
ATOM 3301 O O . PRO A 1 421 ? 5.071 8.917 24.815 1.00 83.94 421 PRO A O 1
ATOM 3304 N N . ASP A 1 422 ? 5.971 7.650 23.185 1.00 83.81 422 ASP A N 1
ATOM 3305 C CA . ASP A 1 422 ? 6.202 8.715 22.211 1.00 83.81 422 ASP A CA 1
ATOM 3306 C C . ASP A 1 422 ? 5.441 8.387 20.921 1.00 83.81 422 ASP A C 1
ATOM 3308 O O . ASP A 1 422 ? 6.042 7.988 19.913 1.00 83.81 422 ASP A O 1
ATOM 3312 N N . PRO A 1 423 ? 4.099 8.455 20.943 1.00 84.31 423 PRO A N 1
ATOM 3313 C CA . PRO A 1 423 ? 3.304 8.022 19.815 1.00 84.31 423 PRO A CA 1
ATOM 3314 C C . PRO A 1 423 ? 3.496 8.973 18.635 1.00 84.31 423 PRO A C 1
ATOM 3316 O O . PRO A 1 423 ? 3.457 10.199 18.759 1.00 84.31 423 PRO A O 1
ATOM 3319 N N . TYR A 1 424 ? 3.673 8.388 17.455 1.00 76.50 424 TYR A N 1
ATOM 3320 C CA . TYR A 1 424 ? 3.709 9.125 16.205 1.00 76.50 424 TYR A CA 1
ATOM 3321 C C . TYR A 1 424 ? 2.629 8.578 15.257 1.00 76.50 424 TYR A C 1
ATOM 3323 O O . TYR A 1 424 ? 2.636 7.377 14.974 1.00 76.50 424 TYR A O 1
ATOM 3331 N N . PRO A 1 425 ? 1.724 9.428 14.733 1.00 83.75 425 PRO A N 1
ATOM 3332 C CA . PRO A 1 425 ? 1.688 10.892 14.861 1.00 83.75 425 PRO A CA 1
ATOM 3333 C C . PRO A 1 425 ? 1.193 11.386 16.237 1.00 83.75 425 PRO A C 1
ATOM 3335 O O . PRO A 1 425 ? 0.489 10.638 16.908 1.00 83.75 425 PRO A O 1
ATOM 3338 N N . PRO A 1 426 ? 1.480 12.646 16.643 1.00 85.31 426 PRO A N 1
ATOM 3339 C CA . PRO A 1 426 ? 1.107 13.172 17.966 1.00 85.31 426 PRO A CA 1
ATOM 3340 C C . PRO A 1 426 ? -0.383 13.043 18.312 1.00 85.31 426 PRO A C 1
ATOM 3342 O O . PRO A 1 426 ? -0.722 12.720 19.446 1.00 85.31 426 PRO A O 1
ATOM 3345 N N . ARG A 1 427 ? -1.273 13.183 17.318 1.00 88.56 427 ARG A N 1
ATOM 3346 C CA . ARG A 1 427 ? -2.728 12.995 17.486 1.00 88.56 427 ARG A CA 1
ATOM 3347 C C . ARG A 1 427 ? -3.136 11.605 17.995 1.00 88.56 427 ARG A C 1
ATOM 3349 O O . ARG A 1 427 ? -4.266 11.407 18.418 1.00 88.56 427 ARG A O 1
ATOM 3356 N N . TRP A 1 428 ? -2.242 10.617 17.934 1.00 91.94 428 TRP A N 1
ATOM 3357 C CA . TRP A 1 428 ? -2.482 9.305 18.529 1.00 91.94 428 TRP A CA 1
ATOM 3358 C C . TRP A 1 428 ? -2.580 9.392 20.057 1.00 91.94 428 TRP A C 1
ATOM 3360 O O . TRP A 1 428 ? -3.431 8.731 20.644 1.00 91.94 428 TRP A O 1
ATOM 3370 N N . ALA A 1 429 ? -1.777 10.251 20.701 1.00 92.75 429 ALA A N 1
ATOM 3371 C CA . ALA A 1 429 ? -1.897 10.514 22.136 1.00 92.75 429 ALA A CA 1
ATOM 3372 C C . ALA A 1 429 ? -3.256 11.141 22.479 1.00 92.75 429 ALA A C 1
ATOM 3374 O O . ALA A 1 429 ? -3.888 10.736 23.448 1.00 92.75 429 ALA A O 1
ATOM 3375 N N . GLU A 1 430 ? -3.721 12.089 21.660 1.00 93.75 430 GLU A N 1
ATOM 3376 C CA . GLU A 1 430 ? -5.025 12.751 21.822 1.00 93.75 430 GLU A CA 1
ATOM 3377 C C . GLU A 1 430 ? -6.180 11.743 21.706 1.00 93.75 430 GLU A C 1
ATOM 3379 O O . GLU A 1 430 ? -7.070 11.716 22.553 1.00 93.75 430 GLU A O 1
ATOM 3384 N N . MET A 1 431 ? -6.120 10.854 20.709 1.00 95.88 431 MET A N 1
ATOM 3385 C CA . MET A 1 431 ? -7.074 9.756 20.533 1.00 95.88 431 MET A CA 1
ATOM 3386 C C . MET A 1 431 ? -7.103 8.824 21.753 1.00 95.88 431 MET A C 1
ATOM 3388 O O . MET A 1 431 ? -8.175 8.535 22.282 1.00 95.88 431 MET A O 1
ATOM 3392 N N . VAL A 1 432 ? -5.939 8.359 22.222 1.00 96.62 432 VAL A N 1
ATOM 3393 C CA . VAL A 1 432 ? -5.844 7.474 23.397 1.00 96.62 432 VAL A CA 1
ATOM 3394 C C . VAL A 1 432 ? -6.361 8.169 24.660 1.00 96.62 432 VAL A C 1
ATOM 3396 O O . VAL A 1 432 ? -7.073 7.547 25.449 1.00 96.62 432 VAL A O 1
ATOM 3399 N N . ALA A 1 433 ? -6.051 9.455 24.846 1.00 96.44 433 ALA A N 1
ATOM 3400 C CA . ALA A 1 433 ? -6.546 10.242 25.972 1.00 96.44 433 ALA A CA 1
ATOM 3401 C C . ALA A 1 433 ? -8.080 10.329 25.972 1.00 96.44 433 ALA A C 1
ATOM 3403 O O . ALA A 1 433 ? -8.695 10.064 27.004 1.00 96.44 433 ALA A O 1
ATOM 3404 N N . LEU A 1 434 ? -8.692 10.599 24.813 1.00 97.94 434 LEU A N 1
ATOM 3405 C CA . LEU A 1 434 ? -10.148 10.654 24.662 1.00 97.94 434 LEU A CA 1
ATOM 3406 C C . LEU A 1 434 ? -10.802 9.297 24.954 1.00 97.94 434 LEU A C 1
ATOM 3408 O O . LEU A 1 434 ? -11.773 9.236 25.704 1.00 97.94 434 LEU A O 1
ATOM 3412 N N . LEU A 1 435 ? -10.258 8.195 24.426 1.00 98.25 435 LEU A N 1
ATOM 3413 C CA . LEU A 1 435 ? -10.786 6.848 24.692 1.00 98.25 435 LEU A CA 1
ATOM 3414 C C . LEU A 1 435 ? -10.705 6.475 26.177 1.00 98.25 435 LEU A C 1
ATOM 3416 O O . LEU A 1 435 ? -11.635 5.877 26.721 1.00 98.25 435 LEU A O 1
ATOM 3420 N N . ARG A 1 436 ? -9.609 6.847 26.847 1.00 97.19 436 ARG A N 1
ATOM 3421 C CA . ARG A 1 436 ? -9.445 6.640 28.289 1.00 97.19 436 ARG A CA 1
ATOM 3422 C C . ARG A 1 436 ? -10.444 7.470 29.091 1.00 97.19 436 ARG A C 1
ATOM 3424 O O . ARG A 1 436 ? -11.048 6.949 30.027 1.00 97.19 436 ARG A O 1
ATOM 3431 N N . GLU A 1 437 ? -10.614 8.739 28.734 1.00 97.94 437 GLU A N 1
ATOM 3432 C CA . GLU A 1 437 ? -11.582 9.630 29.371 1.00 97.94 437 GLU A CA 1
ATOM 3433 C C . GLU A 1 437 ? -13.015 9.108 29.195 1.00 97.94 437 GLU A C 1
ATOM 3435 O O . GLU A 1 437 ? -13.771 9.047 30.165 1.00 97.94 437 GLU A O 1
ATOM 3440 N N . TYR A 1 438 ? -13.361 8.643 27.993 1.00 98.44 438 TYR A N 1
ATOM 3441 C CA . TYR A 1 438 ? -14.651 8.022 27.705 1.00 98.44 438 TYR A CA 1
ATOM 3442 C C . TYR A 1 438 ? -14.909 6.800 28.591 1.00 98.44 438 TYR A C 1
ATOM 3444 O O . TYR A 1 438 ? -15.936 6.737 29.268 1.00 98.44 438 TYR A O 1
ATOM 3452 N N . ALA A 1 439 ? -13.956 5.864 28.652 1.00 97.75 439 ALA A N 1
ATOM 3453 C CA . ALA A 1 439 ? -14.068 4.671 29.487 1.00 97.75 439 ALA A CA 1
ATOM 3454 C C . ALA A 1 439 ? -14.280 5.025 30.973 1.00 97.75 439 ALA A C 1
ATOM 3456 O O . ALA A 1 439 ? -15.155 4.457 31.630 1.00 97.75 439 ALA A O 1
ATOM 3457 N N . ALA A 1 440 ? -13.539 6.016 31.483 1.00 96.31 440 ALA A N 1
ATOM 3458 C CA . ALA A 1 440 ? -13.651 6.476 32.866 1.00 96.31 440 ALA A CA 1
ATOM 3459 C C . ALA A 1 440 ? -15.006 7.140 33.180 1.00 96.31 440 ALA A C 1
ATOM 3461 O O . ALA A 1 440 ? -15.512 7.004 34.292 1.00 96.31 440 ALA A O 1
ATOM 3462 N N . GLN A 1 441 ? -15.607 7.850 32.218 1.00 97.44 441 GLN A N 1
ATOM 3463 C CA . GLN A 1 441 ? -16.864 8.583 32.418 1.00 97.44 441 GLN A CA 1
ATOM 3464 C C . GLN A 1 441 ? -18.131 7.772 32.115 1.00 97.44 441 GLN A C 1
ATOM 3466 O O . GLN A 1 441 ? -19.220 8.187 32.516 1.00 97.44 441 GLN A O 1
ATOM 3471 N N . ARG A 1 442 ? -18.031 6.661 31.374 1.00 97.12 442 ARG A N 1
ATOM 3472 C CA . ARG A 1 442 ? -19.188 5.903 30.850 1.00 97.12 442 ARG A CA 1
ATOM 3473 C C . ARG A 1 442 ? -19.306 4.485 31.406 1.00 97.12 442 ARG A C 1
ATOM 3475 O O . ARG A 1 442 ? -19.894 3.619 30.771 1.00 97.12 442 ARG A O 1
ATOM 3482 N N . GLY A 1 443 ? -18.769 4.256 32.605 1.00 94.94 443 GLY A N 1
ATOM 3483 C CA . GLY A 1 443 ? -18.979 3.007 33.339 1.00 94.94 443 GLY A CA 1
ATOM 3484 C C . GLY A 1 443 ? -18.307 1.798 32.691 1.00 94.94 443 GLY A C 1
ATOM 3485 O O . GLY A 1 443 ? -18.911 0.733 32.609 1.00 94.94 443 GLY A O 1
ATOM 3486 N N . PHE A 1 444 ? -17.071 1.946 32.214 1.00 98.25 444 PHE A N 1
ATOM 3487 C CA . PHE A 1 444 ? -16.280 0.809 31.753 1.00 98.25 444 PHE A CA 1
ATOM 3488 C C . PHE A 1 444 ? -15.404 0.250 32.875 1.00 98.25 444 PHE A C 1
ATOM 3490 O O . PHE A 1 444 ? -14.831 0.990 33.673 1.00 98.25 444 PHE A O 1
ATOM 3497 N N . VAL A 1 445 ? -15.247 -1.069 32.882 1.00 97.00 445 VAL A N 1
ATOM 3498 C CA . VAL A 1 445 ? -14.332 -1.798 33.760 1.00 97.00 445 VAL A CA 1
ATOM 3499 C C . VAL A 1 445 ? -13.066 -2.135 32.985 1.00 97.00 445 VAL A C 1
ATOM 3501 O O . VAL A 1 445 ? -13.123 -2.606 31.847 1.00 97.00 445 VAL A O 1
ATOM 3504 N N . LEU A 1 446 ? -11.908 -1.897 33.600 1.00 96.06 446 LEU A N 1
ATOM 3505 C CA . LEU A 1 446 ? -10.621 -2.313 33.054 1.00 96.06 446 LEU A CA 1
ATOM 3506 C C . LEU A 1 446 ? -10.533 -3.847 33.068 1.00 96.06 446 LEU A C 1
ATOM 3508 O O . LEU A 1 446 ? -10.450 -4.451 34.134 1.00 96.06 446 LEU A O 1
ATOM 3512 N N . ALA A 1 447 ? -10.515 -4.466 31.889 1.00 93.62 447 ALA A N 1
ATOM 3513 C CA . ALA A 1 447 ? -10.442 -5.917 31.745 1.00 93.62 447 ALA A CA 1
ATOM 3514 C C . ALA A 1 447 ? -8.995 -6.427 31.741 1.00 93.62 447 ALA A C 1
ATOM 3516 O O . ALA A 1 447 ? -8.681 -7.404 32.417 1.00 93.62 447 ALA A O 1
ATOM 3517 N N . ALA A 1 448 ? -8.101 -5.774 30.989 1.00 91.88 448 ALA A N 1
ATOM 3518 C CA . ALA A 1 448 ? -6.702 -6.187 30.900 1.00 91.88 448 ALA A CA 1
ATOM 3519 C C . ALA A 1 448 ? -5.760 -5.051 30.481 1.00 91.88 448 ALA A C 1
ATOM 3521 O O . ALA A 1 448 ? -6.128 -4.162 29.712 1.00 91.88 448 ALA A O 1
ATOM 3522 N N . ILE A 1 449 ? -4.510 -5.147 30.939 1.00 90.56 449 ILE A N 1
ATOM 3523 C CA . ILE A 1 449 ? -3.355 -4.405 30.424 1.00 90.56 449 ILE A CA 1
ATOM 3524 C C . ILE A 1 449 ? -2.326 -5.442 29.973 1.00 90.56 449 ILE A C 1
ATOM 3526 O O . ILE A 1 449 ? -1.885 -6.271 30.770 1.00 90.56 449 ILE A O 1
ATOM 3530 N N . ILE A 1 450 ? -1.959 -5.402 28.696 1.00 86.62 450 ILE A N 1
ATOM 3531 C CA . ILE A 1 450 ? -1.067 -6.366 28.054 1.00 86.62 450 ILE A CA 1
ATOM 3532 C C . ILE A 1 450 ? 0.198 -5.650 27.593 1.00 86.62 450 ILE A C 1
ATOM 3534 O O . ILE A 1 450 ? 0.153 -4.759 26.748 1.00 86.62 450 ILE A O 1
ATOM 3538 N N . GLN A 1 451 ? 1.339 -6.069 28.134 1.00 83.94 451 GLN A N 1
ATOM 3539 C CA . GLN A 1 451 ? 2.653 -5.535 27.794 1.00 83.94 451 GLN A CA 1
ATOM 3540 C C . GLN A 1 451 ? 3.237 -6.257 26.571 1.00 83.94 451 GLN A C 1
ATOM 3542 O O . GLN A 1 451 ? 3.410 -7.475 26.598 1.00 83.94 451 GLN A O 1
ATOM 3547 N N . ARG A 1 452 ? 3.603 -5.520 25.514 1.00 77.00 452 ARG A N 1
ATOM 3548 C CA . ARG A 1 452 ? 4.079 -6.116 24.251 1.00 77.00 452 ARG A CA 1
ATOM 3549 C C . ARG A 1 452 ? 5.592 -6.164 24.107 1.00 77.00 452 ARG A C 1
ATOM 3551 O O . ARG A 1 452 ? 6.180 -7.242 24.088 1.00 77.00 452 ARG A O 1
ATOM 3558 N N . ARG A 1 453 ? 6.239 -5.006 23.945 1.00 69.75 453 ARG A N 1
ATOM 3559 C CA . ARG A 1 453 ? 7.683 -4.895 23.643 1.00 69.75 453 ARG A CA 1
ATOM 3560 C C . ARG A 1 453 ? 8.451 -4.082 24.682 1.00 69.75 453 ARG A C 1
ATOM 3562 O O . ARG A 1 453 ? 9.442 -3.436 24.359 1.00 69.75 453 ARG A O 1
ATOM 3569 N N . GLY A 1 454 ? 8.005 -4.118 25.934 1.00 68.06 454 GLY A N 1
ATOM 3570 C CA . GLY A 1 454 ? 8.605 -3.356 27.031 1.00 68.06 454 GLY A CA 1
ATOM 3571 C C . GLY A 1 454 ? 7.542 -2.699 27.910 1.00 68.06 454 GLY A C 1
ATOM 3572 O O . GLY A 1 454 ? 6.371 -2.736 27.549 1.00 68.06 454 GLY A O 1
ATOM 3573 N N . PRO A 1 455 ? 7.926 -2.133 29.066 1.00 71.00 455 PRO A N 1
ATOM 3574 C CA . PRO A 1 455 ? 7.004 -1.756 30.147 1.00 71.00 455 PRO A CA 1
ATOM 3575 C C . PRO A 1 455 ? 6.011 -0.640 29.801 1.00 71.00 455 PRO A C 1
ATOM 3577 O O . PRO A 1 455 ? 5.134 -0.345 30.602 1.00 71.00 455 PRO A O 1
ATOM 3580 N N . GLN A 1 456 ? 6.148 -0.012 28.634 1.00 80.00 456 GLN A N 1
ATOM 3581 C CA . GLN A 1 456 ? 5.329 1.123 28.218 1.00 80.00 456 GLN A CA 1
ATOM 3582 C C . GLN A 1 456 ? 4.686 0.931 26.832 1.00 80.00 456 GLN A C 1
ATOM 3584 O O . GLN A 1 456 ? 4.088 1.862 26.316 1.00 80.00 456 GLN A O 1
ATOM 3589 N N . ASP A 1 457 ? 4.825 -0.252 26.220 1.00 85.06 457 ASP A N 1
ATOM 3590 C CA . ASP A 1 457 ? 4.127 -0.634 24.984 1.00 85.06 457 ASP A CA 1
ATOM 3591 C C . ASP A 1 457 ? 2.937 -1.516 25.381 1.00 85.06 457 ASP A C 1
ATOM 3593 O O . ASP A 1 457 ? 3.113 -2.713 25.647 1.00 85.06 457 ASP A O 1
ATOM 3597 N N . LEU A 1 458 ? 1.766 -0.890 25.534 1.00 89.75 458 LEU A N 1
ATOM 3598 C CA . LEU A 1 458 ? 0.619 -1.452 26.243 1.00 89.75 458 LEU A CA 1
ATOM 3599 C C . LEU A 1 458 ? -0.615 -1.545 25.350 1.00 89.75 458 LEU A C 1
ATOM 3601 O O . LEU A 1 458 ? -1.060 -0.559 24.771 1.00 89.75 458 LEU A O 1
ATOM 3605 N N . HIS A 1 459 ? -1.233 -2.716 25.312 1.00 92.56 459 HIS A N 1
ATOM 3606 C CA . HIS A 1 459 ? -2.612 -2.865 24.867 1.00 92.56 459 HIS A CA 1
ATOM 3607 C C . HIS A 1 459 ? -3.532 -2.861 26.085 1.00 92.56 459 HIS A C 1
ATOM 3609 O O . HIS A 1 459 ? -3.358 -3.670 26.997 1.00 92.56 459 HIS A O 1
ATOM 3615 N N . ILE A 1 460 ? -4.505 -1.957 26.106 1.00 94.25 460 ILE A N 1
ATOM 3616 C CA . ILE A 1 460 ? -5.422 -1.788 27.234 1.00 94.25 460 ILE A CA 1
ATOM 3617 C C . ILE A 1 460 ? -6.841 -2.077 26.767 1.00 94.25 460 ILE A C 1
ATOM 3619 O O . ILE A 1 460 ? -7.274 -1.542 25.748 1.00 94.25 460 ILE A O 1
ATOM 3623 N N . TYR A 1 461 ? -7.546 -2.918 27.522 1.00 96.31 461 TYR A N 1
ATOM 3624 C CA . TYR A 1 461 ? -8.900 -3.370 27.226 1.00 96.31 461 TYR A CA 1
ATOM 3625 C C . TYR A 1 461 ? -9.858 -2.940 28.331 1.00 96.31 461 TYR A C 1
ATOM 3627 O O . TYR A 1 461 ? -9.636 -3.228 29.507 1.00 96.31 461 TYR A O 1
ATOM 3635 N N . TYR A 1 462 ? -10.956 -2.319 27.928 1.00 98.00 462 TYR A N 1
ATOM 3636 C CA . TYR A 1 462 ? -12.081 -1.946 28.770 1.00 98.00 462 TYR A CA 1
ATOM 3637 C C . TYR A 1 462 ? -13.350 -2.634 28.273 1.00 98.00 462 TYR A C 1
ATOM 3639 O O . TYR A 1 462 ? -13.558 -2.745 27.065 1.00 98.00 462 TYR A O 1
ATOM 3647 N N . VAL A 1 463 ? -14.205 -3.059 29.200 1.00 98.38 463 VAL A N 1
ATOM 3648 C CA . VAL A 1 463 ? -15.515 -3.668 28.922 1.00 98.38 463 VAL A CA 1
ATOM 3649 C C . VAL A 1 463 ? -16.593 -2.824 29.588 1.00 98.38 463 VAL A C 1
ATOM 3651 O O . VAL A 1 463 ? -16.428 -2.405 30.734 1.00 98.38 463 VAL A O 1
ATOM 3654 N N . ARG A 1 464 ? -17.689 -2.545 28.883 1.00 98.25 464 ARG A N 1
ATOM 3655 C CA . ARG A 1 464 ? -18.809 -1.770 29.426 1.00 98.25 464 ARG A CA 1
ATOM 3656 C C . ARG A 1 464 ? -19.491 -2.547 30.558 1.00 98.25 464 ARG A C 1
ATOM 3658 O O . ARG A 1 464 ? -19.881 -3.694 30.356 1.00 98.25 464 ARG A O 1
ATOM 3665 N N . ALA A 1 465 ? -19.632 -1.940 31.739 1.00 96.94 465 ALA A N 1
ATOM 3666 C CA . ALA A 1 465 ? -20.082 -2.641 32.948 1.00 96.94 465 ALA A CA 1
ATOM 3667 C C . ALA A 1 465 ? -21.539 -3.125 32.884 1.00 96.94 465 ALA A C 1
ATOM 3669 O O . ALA A 1 465 ? -21.880 -4.116 33.518 1.00 96.94 465 ALA A O 1
ATOM 3670 N N . ASP A 1 466 ? -22.399 -2.424 32.142 1.00 96.25 466 ASP A N 1
ATOM 3671 C CA . ASP A 1 466 ? -23.820 -2.760 31.999 1.00 96.25 466 ASP A CA 1
ATOM 3672 C C . ASP A 1 466 ? -24.104 -3.776 30.878 1.00 96.25 466 ASP A C 1
ATOM 3674 O O . ASP A 1 466 ? -25.260 -4.149 30.656 1.00 96.25 466 ASP A O 1
ATOM 3678 N N . ASN A 1 467 ? -23.068 -4.246 30.171 1.00 97.44 467 ASN A N 1
ATOM 3679 C CA . ASN A 1 467 ? -23.220 -5.284 29.162 1.00 97.44 467 ASN A CA 1
ATOM 3680 C C . ASN A 1 467 ? -23.670 -6.604 29.839 1.00 97.44 467 ASN A C 1
ATOM 3682 O O . ASN A 1 467 ? -23.049 -7.025 30.816 1.00 97.44 467 ASN A O 1
ATOM 3686 N N . PRO A 1 468 ? -24.700 -7.307 29.322 1.00 97.31 468 PRO A N 1
ATOM 3687 C CA . PRO A 1 468 ? -25.201 -8.551 29.922 1.00 97.31 468 PRO A CA 1
ATOM 3688 C C . PRO A 1 468 ? -24.160 -9.668 30.078 1.00 97.31 468 PRO A C 1
ATOM 3690 O O . PRO A 1 468 ? -24.302 -10.521 30.948 1.00 97.31 468 PRO A O 1
ATOM 3693 N N . ASP A 1 469 ? -23.133 -9.670 29.230 1.00 97.94 469 ASP A N 1
ATOM 3694 C CA . ASP A 1 469 ? -22.036 -10.630 29.244 1.00 97.94 469 ASP A CA 1
ATOM 3695 C C . ASP A 1 469 ? -20.731 -10.012 29.800 1.00 97.94 469 ASP A C 1
ATOM 3697 O O . ASP A 1 469 ? -19.660 -10.584 29.594 1.00 97.94 469 ASP A O 1
ATOM 3701 N N . ALA A 1 470 ? -20.777 -8.861 30.492 1.00 97.38 470 ALA A N 1
ATOM 3702 C CA . ALA A 1 470 ? -19.587 -8.124 30.943 1.00 97.38 470 ALA A CA 1
ATOM 3703 C C . ALA A 1 470 ? -18.588 -9.004 31.712 1.00 97.38 470 ALA A C 1
ATOM 3705 O O . ALA A 1 470 ? -17.410 -9.046 31.358 1.00 97.38 470 ALA A O 1
ATOM 3706 N N . ASP A 1 471 ? -19.055 -9.772 32.701 1.00 96.94 471 ASP A N 1
ATOM 3707 C CA . ASP A 1 471 ? -18.201 -10.667 33.494 1.00 96.94 471 ASP A CA 1
ATOM 3708 C C . ASP A 1 471 ? -17.540 -11.751 32.634 1.00 96.94 471 ASP A C 1
ATOM 3710 O O . ASP A 1 471 ? -16.361 -12.070 32.809 1.00 96.94 471 ASP A O 1
ATOM 3714 N N . ALA A 1 472 ? -18.280 -12.301 31.666 1.00 97.00 472 ALA A N 1
ATOM 3715 C CA . ALA A 1 472 ? -17.768 -13.317 30.755 1.00 97.00 472 ALA A CA 1
ATOM 3716 C C . ALA A 1 472 ? -16.733 -12.731 29.785 1.00 97.00 472 ALA A C 1
ATOM 3718 O O . ALA A 1 472 ? -15.699 -13.354 29.545 1.00 97.00 472 ALA A O 1
ATOM 3719 N N . LEU A 1 473 ? -16.974 -11.521 29.270 1.00 97.06 473 LEU A N 1
ATOM 3720 C CA . LEU A 1 473 ? -16.038 -10.790 28.415 1.00 97.06 473 LEU A CA 1
ATOM 3721 C C . LEU A 1 473 ? -14.750 -10.447 29.170 1.00 97.06 473 LEU A C 1
ATOM 3723 O O . LEU A 1 473 ? -13.658 -10.698 28.661 1.00 97.06 473 LEU A O 1
ATOM 3727 N N . ILE A 1 474 ? -14.861 -9.935 30.399 1.00 95.62 474 ILE A N 1
ATOM 3728 C CA . ILE A 1 474 ? -13.711 -9.624 31.255 1.00 95.62 474 ILE A CA 1
ATOM 3729 C C . ILE A 1 474 ? -12.912 -10.894 31.539 1.00 95.62 474 ILE A C 1
ATOM 3731 O O . ILE A 1 474 ? -11.703 -10.905 31.318 1.00 95.62 474 ILE A O 1
ATOM 3735 N N . ALA A 1 475 ? -13.563 -11.978 31.969 1.00 93.12 475 ALA A N 1
ATOM 3736 C CA . ALA A 1 475 ? -12.891 -13.245 32.248 1.00 93.12 475 ALA A CA 1
ATOM 3737 C C . ALA A 1 475 ? -12.203 -13.826 31.003 1.00 93.12 475 ALA A C 1
ATOM 3739 O O . ALA A 1 475 ? -11.099 -14.358 31.097 1.00 93.12 475 ALA A O 1
ATOM 3740 N N . LEU A 1 476 ? -12.823 -13.694 29.830 1.00 93.25 476 LEU A N 1
ATOM 3741 C CA . LEU A 1 476 ? -12.275 -14.174 28.565 1.00 93.25 476 LEU A CA 1
ATOM 3742 C C . LEU A 1 476 ? -11.052 -13.369 28.115 1.00 93.25 476 LEU A C 1
ATOM 3744 O O . LEU A 1 476 ? -10.067 -13.965 27.675 1.00 93.25 476 LEU A O 1
ATOM 3748 N N . ILE A 1 477 ? -11.101 -12.039 28.235 1.00 92.25 477 ILE A N 1
ATOM 3749 C CA . ILE A 1 477 ? -9.989 -11.143 27.892 1.00 92.25 477 ILE A CA 1
ATOM 3750 C C . ILE A 1 477 ? -8.844 -11.313 28.903 1.00 92.25 477 ILE A C 1
ATOM 3752 O O . ILE A 1 477 ? -7.689 -11.484 28.512 1.00 92.25 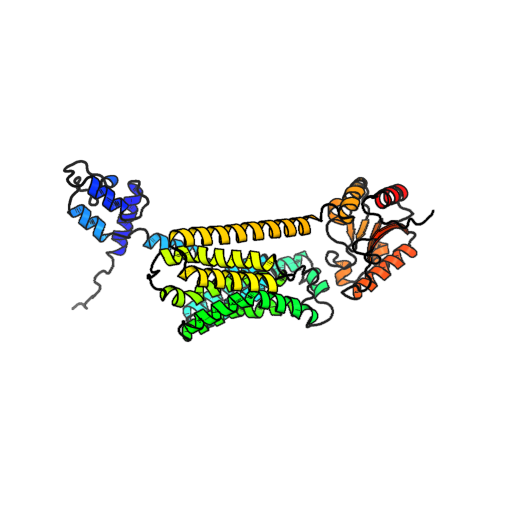477 ILE A O 1
ATOM 3756 N N . ALA A 1 478 ? -9.156 -11.317 30.200 1.00 89.00 478 ALA A N 1
ATOM 3757 C CA . ALA A 1 478 ? -8.183 -11.430 31.287 1.00 89.00 478 ALA A CA 1
ATOM 3758 C C . ALA A 1 478 ? -7.639 -12.855 31.489 1.00 89.00 478 ALA A C 1
ATOM 3760 O O . ALA A 1 478 ? -6.612 -13.024 32.139 1.00 89.00 478 ALA A O 1
ATOM 3761 N N . GLY A 1 479 ? -8.318 -13.877 30.963 1.00 83.81 479 GLY A N 1
ATOM 3762 C CA . GLY A 1 479 ? -7.908 -15.283 31.029 1.00 83.81 479 GLY A CA 1
ATOM 3763 C C . GLY A 1 479 ? -6.927 -15.703 29.933 1.00 83.81 479 GLY A C 1
ATOM 3764 O O . GLY A 1 479 ? -6.601 -16.882 29.808 1.00 83.81 479 GLY A O 1
ATOM 3765 N N . GLN A 1 480 ? -6.454 -14.766 29.104 1.00 79.88 480 GLN A N 1
ATOM 3766 C CA . GLN A 1 480 ? -5.452 -15.030 28.068 1.00 79.88 480 GLN A CA 1
ATOM 3767 C C . GLN A 1 480 ? -4.034 -15.109 28.669 1.00 79.88 480 GLN A C 1
ATOM 3769 O O . GLN A 1 480 ? -3.138 -14.351 28.302 1.00 79.88 480 GLN A O 1
ATOM 3774 N N . ASP A 1 481 ? -3.809 -16.062 29.579 1.00 62.84 481 ASP A N 1
ATOM 3775 C CA . ASP A 1 481 ? -2.616 -16.187 30.442 1.00 62.84 481 ASP A CA 1
ATOM 3776 C C . ASP A 1 481 ? -1.271 -16.246 29.690 1.00 62.84 481 ASP A C 1
ATOM 3778 O O . ASP A 1 481 ? -0.207 -16.022 30.264 1.00 62.84 481 ASP A O 1
ATOM 3782 N N . ARG A 1 482 ? -1.291 -16.539 28.384 1.00 64.44 482 ARG A N 1
ATOM 3783 C CA . ARG A 1 482 ? -0.091 -16.601 27.531 1.00 64.44 482 ARG A CA 1
ATOM 3784 C C . ARG A 1 482 ? 0.477 -15.235 27.141 1.00 64.44 482 ARG A C 1
ATOM 3786 O O . ARG A 1 482 ? 1.601 -15.182 26.650 1.00 64.44 482 ARG A O 1
ATOM 3793 N N . PHE A 1 483 ? -0.286 -14.161 27.323 1.00 59.94 483 PHE A N 1
ATOM 3794 C CA . PHE A 1 483 ? 0.049 -12.811 26.842 1.00 59.94 483 PHE A CA 1
ATOM 3795 C C . PHE A 1 483 ? 0.178 -11.797 27.968 1.00 59.94 483 PHE A C 1
ATOM 3797 O O . PHE A 1 483 ? 0.567 -10.651 27.760 1.00 59.94 483 PHE A O 1
ATOM 3804 N N . ILE A 1 484 ? -0.180 -12.219 29.169 1.00 50.38 484 ILE A N 1
ATOM 3805 C CA . ILE A 1 484 ? -0.485 -11.326 30.254 1.00 50.38 484 ILE A CA 1
ATOM 3806 C C . ILE A 1 484 ? 0.722 -11.267 31.195 1.00 50.38 484 ILE A C 1
ATOM 3808 O O . ILE A 1 484 ? 0.942 -12.138 32.032 1.00 50.38 484 ILE A O 1
ATOM 3812 N N . TYR A 1 485 ? 1.485 -10.183 31.099 1.00 48.25 485 TYR A N 1
ATOM 3813 C CA . TYR A 1 485 ? 2.203 -9.659 32.259 1.00 48.25 485 TYR A CA 1
ATOM 3814 C C . TYR A 1 485 ? 1.205 -8.779 33.031 1.00 48.25 485 TYR A C 1
ATOM 3816 O O . TYR A 1 485 ? 1.200 -7.561 32.889 1.00 48.25 485 TYR A O 1
ATOM 3824 N N . THR A 1 486 ? 0.258 -9.400 33.747 1.00 43.47 486 THR A N 1
ATOM 3825 C CA . THR A 1 486 ? -0.863 -8.682 34.385 1.00 43.47 486 THR A CA 1
ATOM 3826 C C . THR A 1 486 ? -0.383 -7.803 35.522 1.00 43.47 486 THR A C 1
ATOM 3828 O O . THR A 1 486 ? 0.248 -8.290 36.460 1.00 43.47 486 THR A O 1
ATOM 3831 N N . TYR A 1 487 ? -0.896 -6.578 35.543 1.00 39.66 487 TYR A N 1
ATOM 3832 C CA . TYR A 1 487 ? -1.515 -6.067 36.758 1.00 39.66 487 TYR A CA 1
ATOM 3833 C C . TYR A 1 487 ? -3.020 -6.365 36.657 1.00 39.66 487 TYR A C 1
ATOM 3835 O O . TYR A 1 487 ? -3.671 -5.903 35.722 1.00 39.66 487 TYR A O 1
ATOM 3843 N N . ARG A 1 488 ? -3.572 -7.189 37.558 1.00 39.84 488 ARG A N 1
ATOM 3844 C CA . ARG A 1 488 ? -5.031 -7.298 37.724 1.00 39.84 488 ARG A CA 1
ATOM 3845 C C . ARG A 1 488 ? -5.482 -6.072 38.510 1.00 39.84 488 ARG A C 1
ATOM 3847 O O . ARG A 1 488 ? -4.929 -5.820 39.580 1.00 39.84 488 ARG A O 1
ATOM 3854 N N . ALA A 1 489 ? -6.479 -5.339 38.022 1.00 37.03 489 ALA A N 1
ATOM 3855 C CA . ALA A 1 489 ? -7.258 -4.501 38.923 1.00 37.03 489 ALA A CA 1
ATOM 3856 C C . ALA A 1 489 ? -7.931 -5.447 39.932 1.00 37.03 489 ALA A C 1
ATOM 3858 O O . ALA A 1 489 ? -8.602 -6.402 39.538 1.00 37.03 489 ALA A O 1
ATOM 3859 N N . ALA A 1 490 ? -7.629 -5.266 41.218 1.00 30.00 490 ALA A N 1
ATOM 3860 C CA . ALA A 1 490 ? -8.312 -5.978 42.290 1.00 30.00 490 ALA A CA 1
ATOM 3861 C C . ALA A 1 490 ? -9.807 -5.586 42.294 1.00 30.00 490 ALA A C 1
ATOM 3863 O O . ALA A 1 490 ? -10.110 -4.476 41.849 1.00 30.00 490 ALA A O 1
ATOM 3864 N N . PRO A 1 491 ? -10.701 -6.493 42.735 1.00 37.62 491 PRO A N 1
ATOM 3865 C CA . PRO A 1 491 ? -12.151 -6.287 42.719 1.00 37.62 491 PRO A CA 1
ATOM 3866 C C . PRO A 1 491 ? -12.612 -5.034 43.464 1.00 37.62 491 PRO A C 1
ATOM 3868 O O . PRO A 1 491 ? -11.929 -4.633 44.439 1.00 37.62 491 PRO A O 1
#

Radius of gyration: 33.84 Å; Cα contacts (8 Å, |Δi|>4): 517; chains: 1; bounding box: 75×61×120 Å